Protein AF-A0A7V3DYE9-F1 (afdb_monomer)

Mean predicted aligned error: 9.1 Å

Solvent-accessible surface area (backbone atoms only — not comparable to full-atom values): 29436 Å² total; per-residue (Å²): 81,52,37,59,48,73,30,63,49,67,62,43,37,84,45,24,53,32,60,44,45,86,32,23,20,25,31,22,37,47,84,61,49,59,67,52,21,60,50,38,48,51,38,30,63,71,70,38,53,20,40,57,21,46,53,51,51,40,60,75,45,47,85,58,29,32,36,32,29,40,40,28,34,28,72,87,38,40,60,11,78,49,75,22,91,57,51,51,69,46,55,35,69,30,70,51,91,66,42,70,34,67,50,53,38,25,57,50,65,60,20,25,48,44,17,42,53,50,36,64,72,46,76,86,52,56,69,71,56,30,42,50,51,12,52,52,39,16,47,74,59,46,30,49,62,60,73,53,17,12,20,21,39,39,30,21,53,89,48,101,57,68,65,39,81,49,76,27,61,74,35,82,58,13,61,63,53,44,51,57,50,41,69,66,41,61,86,47,42,67,54,58,53,42,50,73,77,45,68,84,61,86,82,74,97,56,86,46,32,30,89,62,82,56,76,85,50,29,55,42,46,87,39,44,27,21,65,56,46,48,45,54,82,62,66,38,59,56,68,55,43,71,74,59,71,36,27,22,33,65,28,32,51,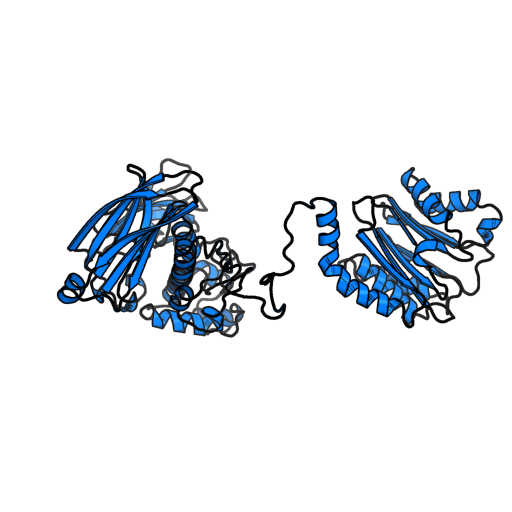48,51,23,46,46,56,63,74,59,48,55,72,76,46,56,84,90,36,69,41,79,84,25,72,64,42,45,71,32,39,83,52,97,57,45,68,63,51,47,50,55,52,42,62,72,40,37,63,69,50,69,46,62,63,34,45,27,54,51,30,18,49,51,26,24,49,43,50,45,47,36,46,47,42,38,53,60,39,44,83,59,19,76,49,76,38,66,38,36,64,62,45,94,51,81,50,48,36,36,41,24,22,40,51,86,71,47,74,38,46,27,43,50,47,43,57,53,68,63,30,56,49,28,43,46,71,48,72,36,67,88,77,33,30,36,38,35,31,44,32,22,67,37,90,55,64,42,71,34,36,41,36,39,40,35,22,35,25,64,38,50,81,76,50,72,52,76,44,81,45,74,44,49,41,65,37,44,44,78,75,50,71,46,79,39,51,70,57,34,75,75,60,36,46,36,29,41,39,36,42,37,38,25,22,49,86,89,46,77,67,23,65,38,79,45,57,64,43,52,70,52,60,42,54,62,47,84,22,68,72,46,76,46,79,43,79,61,87,45,95,80,25,30,31,39,37,36,37,22,66,13,38,28,49,53,28,31,77,46,51,59,99,53,62,61,54,58,77,57,52,49,43,71,37,51,44,89,43,74,49,74,32,43,39,37,54,75,57,96,64,54,73,67,54,47,61,70,30,51,44,79,48,32,59,74,72,29,35,81,132

Secondary structure (DSSP, 8-state):
-EEEEEESSTTHHHHHEEEETTTEEEEEESS--TTHHHHHHHHHHTT--HHHHHHHHHHHHGGGGGG-EEEEEETTS-EEEEE-TT--SS-EEEEETTEEEEESSBSSTTHHHHHHHHHHH-TTS-HHHHHHHHHHHHHHTT-BSS---EEEEEE--SSSS-SEEEEE-S-SSHHHHHHHHHHHHGGGHHHHHHHHH-TTSPP--SSS--SSS-TT-TT-TTSSEEE--TTTTT---GGGGGG---SEEEE----BPPPHHHHTTT--GGG-STTSHHHHHTB-STTHHHHHHHHHHHHSPPPSSHHHHHHHHHHHHHHHHHHHHHHHHHTTTT---B--S-S--SSS-BBS-SB-TT-PBPHHHHHHHHHT-SEEEEEEEETTTTEEEEEEEE--SS-EEEEEEEEEEETT--EEEEEEEEEEEPTTEEEEEEEEE-HHHHHHH-GGGEEEEEEEEETTEEEEEEEEESS-GGG--PPP---EEEEEE-SSTT-EEEEEE-SS-EEEEEEEETT--EEES--SEEE-TT-EEEEEEEESS---HHHHHHHEEEE-GGGGS--

pLDDT: mean 95.91, std 4.24, range [63.56, 98.88]

Sequence (563 aa):
MGVAVTSSSPAVAARCAFARAGVGAAASQNVTDPRLGPRLLELIHGGLGAQAAVNQVVAEAGANAAFRQLVAVDSSGGAGLFTGARALGTHAMAHGAECAAAGNLLANTGVPAAMVATFAAEPTLHLAERLLLALEAGLVAGGEAGPVKSAGLLVVDRLPWPLVDLRCDWAEAPVSRLAEIWEIYKPQMNDYVTRALDPQRPYWPCSPHSPHGDRHDHANPNWGDAHLWAVWHGRQPFEWYRGAFHRFCSEFGFQSFPEPKTVAAYTAPGDHNITSYVMEHHQRSAIGNTVILQYMLAWYRLPKDFEMTLWLSQILQGMAMKYAVEHWRRNRPRCMGALYWQLNDCWPVASWASIDSLHRWKALQYMARQFFAPLLVSGLEDAAKKTVEIHVTSDLMKPAAATVRWTLTTAAGKPLAAGSRKVRAAARSTRRVETLNLSEHVAKHGERDLILWLELSQGREVVSRNLVTLARPKHLELRDPQIAAKVSASGKDGAFEVTLKAKHPALWTWLELKDADARLSDNFVHLRPGESVTITVHPAKGLSRAELARRLRVRSLVDTFVS

Radius of gyration: 34.04 Å; Cα contacts (8 Å, |Δi|>4): 1264; chains: 1; bounding box: 74×50×102 Å

Structure (mmCIF, N/CA/C/O backbone):
data_AF-A0A7V3DYE9-F1
#
_entry.id   AF-A0A7V3DYE9-F1
#
loop_
_atom_site.group_PDB
_atom_site.id
_atom_site.type_symbol
_atom_site.label_atom_id
_atom_site.label_alt_id
_atom_site.label_comp_id
_atom_site.label_asym_id
_atom_site.label_entity_id
_atom_site.label_seq_id
_atom_site.pdbx_PDB_ins_code
_atom_site.Cartn_x
_atom_site.Cartn_y
_atom_site.Cartn_z
_atom_site.occupancy
_atom_site.B_iso_or_equiv
_atom_site.auth_seq_id
_atom_site.auth_comp_id
_atom_site.auth_asym_id
_atom_site.auth_atom_id
_atom_site.pdbx_PDB_model_num
ATOM 1 N N . MET A 1 1 ? 12.248 5.220 -32.033 1.00 94.62 1 MET A N 1
ATOM 2 C CA . MET A 1 1 ? 13.006 4.851 -33.257 1.00 94.62 1 MET A CA 1
ATOM 3 C C . MET A 1 1 ? 14.343 4.264 -32.848 1.00 94.62 1 MET A C 1
ATOM 5 O O . MET A 1 1 ? 14.843 4.638 -31.793 1.00 94.62 1 MET A O 1
ATOM 9 N N . GLY A 1 2 ? 14.938 3.377 -33.639 1.00 97.31 2 GLY A N 1
ATOM 10 C CA . GLY A 1 2 ? 16.253 2.838 -33.305 1.00 97.31 2 GLY A CA 1
ATOM 11 C C . GLY A 1 2 ? 16.925 2.111 -34.459 1.00 97.31 2 GLY A C 1
ATOM 12 O O . GLY A 1 2 ? 16.282 1.801 -35.458 1.00 97.31 2 GLY A O 1
ATOM 13 N N . VAL A 1 3 ? 18.222 1.872 -34.307 1.00 98.19 3 VAL A N 1
ATOM 14 C CA . VAL A 1 3 ? 19.079 1.142 -35.243 1.00 98.19 3 VAL A CA 1
ATOM 15 C C . VAL A 1 3 ? 19.931 0.175 -34.436 1.00 98.19 3 VAL A C 1
ATOM 17 O O . VAL A 1 3 ? 20.495 0.553 -33.409 1.00 98.19 3 VAL A O 1
ATOM 20 N N . ALA A 1 4 ? 20.064 -1.052 -34.923 1.00 98.06 4 ALA A N 1
ATOM 21 C CA . ALA A 1 4 ? 21.093 -1.971 -34.470 1.00 98.06 4 ALA A CA 1
ATOM 22 C C . ALA A 1 4 ? 21.921 -2.429 -35.669 1.00 98.06 4 ALA A C 1
ATOM 24 O O . ALA A 1 4 ? 21.399 -2.559 -36.776 1.00 98.06 4 ALA A O 1
ATOM 25 N N . VAL A 1 5 ? 23.224 -2.597 -35.469 1.00 97.56 5 VAL A N 1
ATOM 26 C CA . VAL A 1 5 ? 24.169 -2.864 -36.560 1.00 97.56 5 VAL A CA 1
ATOM 27 C C . VAL A 1 5 ? 25.326 -3.724 -36.074 1.00 97.56 5 VAL A C 1
ATOM 29 O O . VAL A 1 5 ? 25.756 -3.593 -34.929 1.00 97.56 5 VAL A O 1
ATOM 32 N N . THR A 1 6 ? 25.853 -4.569 -36.958 1.00 97.06 6 THR A N 1
ATOM 33 C CA . THR A 1 6 ? 27.044 -5.398 -36.728 1.00 97.06 6 THR A CA 1
ATOM 34 C C . THR A 1 6 ? 28.037 -5.255 -37.872 1.00 97.06 6 THR A C 1
ATOM 36 O O . THR A 1 6 ? 27.642 -4.943 -38.992 1.00 97.06 6 THR A O 1
ATOM 39 N N . SER A 1 7 ? 29.320 -5.497 -37.611 1.00 95.81 7 SER A N 1
ATOM 40 C CA . SER A 1 7 ? 30.343 -5.579 -38.660 1.00 95.81 7 SER A CA 1
ATOM 41 C C . SER A 1 7 ? 31.595 -6.302 -38.172 1.00 95.81 7 SER A C 1
ATOM 43 O O . SER A 1 7 ? 31.884 -6.333 -36.975 1.00 95.81 7 SER A O 1
ATOM 45 N N . SER A 1 8 ? 32.388 -6.826 -39.102 1.00 95.00 8 SER A N 1
ATOM 46 C CA . SER A 1 8 ? 33.802 -7.168 -38.890 1.00 95.00 8 SER A CA 1
ATOM 47 C C . SER A 1 8 ? 34.710 -5.958 -38.585 1.00 95.00 8 SER A C 1
ATOM 49 O O . SER A 1 8 ? 35.813 -6.131 -38.070 1.00 95.00 8 SER A O 1
ATOM 51 N N . SER A 1 9 ? 34.269 -4.725 -38.870 1.00 93.88 9 SER A N 1
ATOM 52 C CA . SER A 1 9 ? 35.050 -3.496 -38.662 1.00 93.88 9 SER A CA 1
ATOM 53 C C . SER A 1 9 ? 34.727 -2.774 -37.345 1.00 93.88 9 SER A C 1
ATOM 55 O O . SER A 1 9 ? 33.551 -2.668 -36.988 1.00 93.88 9 SER A O 1
ATOM 57 N N . PRO A 1 10 ? 35.723 -2.150 -36.684 1.00 93.94 10 PRO A N 1
ATOM 58 C CA . PRO A 1 10 ? 35.497 -1.359 -35.477 1.00 93.94 10 PRO A CA 1
ATOM 59 C C . PRO A 1 10 ? 34.682 -0.080 -35.737 1.00 93.94 10 PRO A C 1
ATOM 61 O O . PRO A 1 10 ? 34.622 0.449 -36.859 1.00 93.94 10 PRO A O 1
ATOM 64 N N . ALA A 1 11 ? 34.069 0.435 -34.670 1.00 93.69 11 ALA A N 1
ATOM 65 C CA . ALA A 1 11 ? 33.293 1.671 -34.610 1.00 93.69 11 ALA A CA 1
ATOM 66 C C . ALA A 1 11 ? 32.151 1.736 -35.641 1.00 93.69 11 ALA A C 1
ATOM 68 O O . ALA A 1 11 ? 31.842 2.803 -36.181 1.00 93.69 11 ALA A O 1
ATOM 69 N N . VAL A 1 12 ? 31.534 0.594 -35.965 1.00 95.25 12 VAL A N 1
ATOM 70 C CA . VAL A 1 12 ? 30.462 0.529 -36.973 1.00 95.25 12 VAL A CA 1
ATOM 71 C C . VAL A 1 12 ? 29.240 1.346 -36.553 1.00 95.25 12 VAL A C 1
ATOM 73 O O . VAL A 1 12 ? 28.730 2.124 -37.357 1.00 95.25 12 VAL A O 1
ATOM 76 N N . ALA A 1 13 ? 28.825 1.258 -35.287 1.00 95.25 13 ALA A N 1
ATOM 77 C CA . ALA A 1 13 ? 27.660 1.976 -34.774 1.00 95.25 13 ALA A CA 1
ATOM 78 C C . ALA A 1 13 ? 27.827 3.496 -34.893 1.00 95.25 13 ALA A C 1
ATOM 80 O O . ALA A 1 13 ? 26.951 4.172 -35.418 1.00 95.25 13 ALA A O 1
ATOM 81 N N . ALA A 1 14 ? 29.002 4.019 -34.526 1.00 93.81 14 ALA A N 1
ATOM 82 C CA . ALA A 1 14 ? 29.311 5.445 -34.619 1.00 93.81 14 ALA A CA 1
ATOM 83 C C . ALA A 1 14 ? 29.275 5.993 -36.058 1.00 93.81 14 ALA A C 1
ATOM 85 O O . ALA A 1 14 ? 29.044 7.182 -36.260 1.00 93.81 14 ALA A O 1
ATOM 86 N N . ARG A 1 15 ? 29.552 5.142 -37.055 1.00 95.19 15 ARG A N 1
ATOM 87 C CA . ARG A 1 15 ? 29.640 5.538 -38.469 1.00 95.19 15 ARG A CA 1
ATOM 88 C C . ARG A 1 15 ? 28.365 5.269 -39.257 1.00 95.19 15 ARG A C 1
ATOM 90 O O . ARG A 1 15 ? 28.154 5.924 -40.274 1.00 95.19 15 ARG A O 1
ATOM 97 N N . CYS A 1 16 ? 27.567 4.293 -38.830 1.00 97.25 16 CYS A N 1
ATOM 98 C CA . CYS A 1 16 ? 26.458 3.766 -39.620 1.00 97.25 16 CYS A CA 1
ATOM 99 C C . CYS A 1 16 ? 25.096 3.943 -38.952 1.00 97.25 16 CYS A C 1
ATOM 101 O O . CYS A 1 16 ? 24.116 3.961 -39.679 1.00 97.25 16 CYS A O 1
ATOM 103 N N . ALA A 1 17 ? 24.994 4.046 -37.624 1.00 97.25 17 ALA A N 1
ATOM 104 C CA . ALA A 1 17 ? 23.709 4.059 -36.927 1.00 97.25 17 ALA A CA 1
ATOM 105 C C . ALA A 1 17 ? 23.311 5.480 -36.516 1.00 97.25 17 ALA A C 1
ATOM 107 O O . ALA A 1 17 ? 23.964 6.102 -35.680 1.00 97.25 17 ALA A O 1
ATOM 108 N N . PHE A 1 18 ? 22.208 5.978 -37.075 1.00 98.00 18 PHE A N 1
ATOM 109 C CA . PHE A 1 18 ? 21.683 7.304 -36.769 1.00 98.00 18 PHE A CA 1
ATOM 110 C C . PHE A 1 18 ? 20.193 7.226 -36.466 1.00 98.00 18 PHE A C 1
ATOM 112 O O . PHE A 1 18 ? 19.433 6.553 -37.158 1.00 98.00 18 PHE A O 1
ATOM 119 N N . ALA A 1 19 ? 19.748 7.947 -35.446 1.00 97.88 19 ALA A N 1
ATOM 120 C CA . ALA A 1 19 ? 18.335 8.078 -35.134 1.00 97.88 19 ALA A CA 1
ATOM 121 C C . ALA A 1 19 ? 18.060 9.445 -34.512 1.00 97.88 19 ALA A C 1
ATOM 123 O O . ALA A 1 19 ? 18.915 10.013 -33.831 1.00 97.88 19 ALA A O 1
ATOM 124 N N . ARG A 1 20 ? 16.857 9.973 -34.741 1.00 97.56 20 ARG A N 1
ATOM 125 C CA . ARG A 1 20 ? 16.398 11.238 -34.163 1.00 97.56 20 ARG A CA 1
ATOM 126 C C . ARG A 1 20 ? 14.972 11.091 -33.643 1.00 97.56 20 ARG A C 1
ATOM 128 O O . ARG A 1 20 ? 14.081 10.639 -34.366 1.00 97.56 20 ARG A O 1
ATOM 135 N N . ALA A 1 21 ? 14.782 11.476 -32.381 1.00 96.50 21 ALA A N 1
ATOM 136 C CA . ALA A 1 21 ? 13.493 11.481 -31.695 1.00 96.50 21 ALA A CA 1
ATOM 137 C C . ALA A 1 21 ? 12.423 12.198 -32.536 1.00 96.50 21 ALA A C 1
ATOM 139 O O . ALA A 1 21 ? 12.674 13.278 -33.068 1.00 96.50 21 ALA A O 1
ATOM 140 N N . GLY A 1 22 ? 11.254 11.570 -32.695 1.00 94.75 22 GLY A N 1
ATOM 141 C CA . GLY A 1 22 ? 10.129 12.102 -33.478 1.00 94.75 22 GLY A CA 1
ATOM 142 C C . GLY A 1 22 ? 10.321 12.174 -35.002 1.00 94.75 22 GLY A C 1
ATOM 143 O O . GLY A 1 22 ? 9.381 12.542 -35.700 1.00 94.75 22 GLY A O 1
ATOM 144 N N . VAL A 1 23 ? 11.497 11.818 -35.532 1.00 97.00 23 VAL A N 1
ATOM 145 C CA . VAL A 1 23 ? 11.817 11.958 -36.964 1.00 97.00 23 VAL A CA 1
ATOM 146 C C . VAL A 1 23 ? 11.989 10.608 -37.643 1.00 97.00 23 VAL A C 1
ATOM 148 O O . VAL A 1 23 ? 11.240 10.281 -38.556 1.00 97.00 23 VAL A O 1
ATOM 151 N N . GLY A 1 24 ? 12.981 9.820 -37.230 1.00 97.06 24 GLY A N 1
ATOM 152 C CA . GLY A 1 24 ? 13.367 8.648 -38.005 1.00 97.06 24 GLY A CA 1
ATOM 153 C C . GLY A 1 24 ? 14.601 7.926 -37.485 1.00 97.06 24 GLY A C 1
ATOM 154 O O . GLY A 1 24 ? 15.255 8.367 -36.535 1.00 97.06 24 GLY A O 1
ATOM 155 N N . ALA A 1 25 ? 14.925 6.823 -38.145 1.00 98.25 25 ALA A N 1
ATOM 156 C CA . ALA A 1 25 ? 16.186 6.106 -38.021 1.00 98.25 25 ALA A CA 1
ATOM 157 C C . ALA A 1 25 ? 16.775 5.880 -39.418 1.00 98.25 25 ALA A C 1
ATOM 159 O O . ALA A 1 25 ? 16.041 5.658 -40.375 1.00 98.25 25 ALA A O 1
ATOM 160 N N . ALA A 1 26 ? 18.093 5.977 -39.544 1.00 98.00 26 ALA A N 1
ATOM 161 C CA . ALA A 1 26 ? 18.794 5.875 -40.812 1.00 98.00 26 ALA A CA 1
ATOM 162 C C . ALA A 1 26 ? 20.140 5.175 -40.640 1.00 98.00 26 ALA A C 1
ATOM 164 O O . ALA A 1 26 ? 20.832 5.351 -39.634 1.00 98.00 26 ALA A O 1
ATOM 165 N N . ALA A 1 27 ? 20.524 4.424 -41.665 1.00 97.38 27 ALA A N 1
ATOM 166 C CA . ALA A 1 27 ? 21.828 3.814 -41.774 1.00 97.38 27 ALA A CA 1
ATOM 167 C C . ALA A 1 27 ? 22.432 3.983 -43.167 1.00 97.38 27 ALA A C 1
ATOM 169 O O . ALA A 1 27 ? 21.759 3.827 -44.186 1.00 97.38 27 ALA A O 1
ATOM 170 N N . SER A 1 28 ? 23.734 4.278 -43.190 1.00 94.38 28 SER A N 1
ATOM 171 C CA . SER A 1 28 ? 24.571 4.195 -44.387 1.00 94.38 28 SER A CA 1
ATOM 172 C C . SER A 1 28 ? 25.620 3.117 -44.162 1.00 94.38 28 SER A C 1
ATOM 174 O O . SER A 1 28 ? 26.454 3.240 -43.270 1.00 94.38 28 SER A O 1
ATOM 176 N N . GLN A 1 29 ? 25.612 2.092 -45.005 1.00 91.19 29 GLN A N 1
ATOM 177 C CA . GLN A 1 29 ? 26.604 1.019 -45.008 1.00 91.19 29 GLN A CA 1
ATOM 178 C C . GLN A 1 29 ? 27.105 0.737 -46.426 1.00 91.19 29 GLN A C 1
ATOM 180 O O . GLN A 1 29 ? 26.727 1.442 -47.362 1.00 91.19 29 GLN A O 1
ATOM 185 N N . ASN A 1 30 ? 27.976 -0.269 -46.559 1.00 93.69 30 ASN A N 1
ATOM 186 C CA . ASN A 1 30 ? 28.823 -0.542 -47.719 1.00 93.69 30 ASN A CA 1
ATOM 187 C C . ASN A 1 30 ? 29.672 0.670 -48.140 1.00 93.69 30 ASN A C 1
ATOM 189 O O . ASN A 1 30 ? 29.144 1.679 -48.597 1.00 93.69 30 ASN A O 1
ATOM 193 N N . VAL A 1 31 ? 31.001 0.579 -47.992 1.00 93.69 31 VAL A N 1
ATOM 194 C CA . VAL A 1 31 ? 31.916 1.717 -48.230 1.00 93.69 31 VAL A CA 1
ATOM 195 C C . VAL A 1 31 ? 31.348 2.986 -47.564 1.00 93.69 31 VAL A C 1
ATOM 197 O O . VAL A 1 31 ? 31.035 3.978 -48.221 1.00 93.69 31 VAL A O 1
ATOM 200 N N . THR A 1 32 ? 31.092 2.880 -46.256 1.00 91.56 32 THR A N 1
ATOM 201 C CA . THR A 1 32 ? 30.267 3.815 -45.480 1.00 91.56 32 THR A CA 1
ATOM 202 C C . THR A 1 32 ? 30.686 5.275 -45.648 1.00 91.56 32 THR A C 1
ATOM 204 O O . THR A 1 32 ? 31.866 5.606 -45.547 1.00 91.56 32 THR A O 1
ATOM 207 N N . ASP A 1 33 ? 29.695 6.157 -45.798 1.00 95.31 33 ASP A N 1
ATOM 208 C CA . ASP A 1 33 ? 29.857 7.605 -45.685 1.00 95.31 33 ASP A CA 1
ATOM 209 C C . ASP A 1 33 ? 29.008 8.119 -44.508 1.00 95.31 33 ASP A C 1
ATOM 211 O O . ASP A 1 33 ? 27.780 8.196 -44.623 1.00 95.31 33 ASP A O 1
ATOM 215 N N . PRO A 1 34 ? 29.631 8.465 -43.366 1.00 94.81 34 PRO A N 1
ATOM 216 C CA . PRO A 1 34 ? 28.910 8.819 -42.144 1.00 94.81 34 PRO A CA 1
ATOM 217 C C . PRO A 1 34 ? 28.109 10.124 -42.265 1.00 94.81 34 PRO A C 1
ATOM 219 O O . PRO A 1 34 ? 27.318 10.435 -41.381 1.00 94.81 34 PRO A O 1
ATOM 222 N N . ARG A 1 35 ? 28.275 10.891 -43.353 1.00 96.38 35 ARG A N 1
ATOM 223 C CA . ARG A 1 35 ? 27.498 12.114 -43.605 1.00 96.38 35 ARG A CA 1
ATOM 224 C C . ARG A 1 35 ? 26.074 11.820 -44.084 1.00 96.38 35 ARG A C 1
ATOM 226 O O . ARG A 1 35 ? 25.193 12.657 -43.911 1.00 96.38 35 ARG A O 1
ATOM 233 N N . LEU A 1 36 ? 25.833 10.648 -44.679 1.00 97.69 36 LEU A N 1
ATOM 234 C CA . LEU A 1 36 ? 24.561 10.348 -45.349 1.00 97.69 36 LEU A CA 1
ATOM 235 C C . LEU A 1 36 ? 23.426 10.025 -44.370 1.00 97.69 36 LEU A C 1
ATOM 237 O O . LEU A 1 36 ? 22.285 10.392 -44.628 1.00 97.69 36 LEU A O 1
ATOM 241 N N . GLY A 1 37 ? 23.720 9.392 -43.231 1.00 97.12 37 GLY A N 1
ATOM 242 C CA . GLY A 1 37 ? 22.717 9.118 -42.195 1.00 97.12 37 GLY A CA 1
ATOM 243 C C . GLY A 1 37 ? 22.087 10.392 -41.612 1.00 97.12 37 GLY A C 1
ATOM 244 O O . GLY A 1 37 ? 20.864 10.530 -41.661 1.00 97.12 37 GLY A O 1
ATOM 245 N N . PRO A 1 38 ? 22.885 11.365 -41.128 1.00 97.62 38 PRO A N 1
ATOM 246 C CA . PRO A 1 38 ? 22.379 12.670 -40.706 1.00 97.62 38 PRO A CA 1
ATOM 247 C C . PRO A 1 38 ? 21.595 13.386 -41.809 1.00 97.62 38 PRO A C 1
ATOM 249 O O . PRO A 1 38 ? 20.502 13.881 -41.548 1.00 97.62 38 PRO A O 1
ATOM 252 N N . ARG A 1 39 ? 22.094 13.362 -43.054 1.00 98.00 39 ARG A N 1
ATOM 253 C CA . ARG A 1 39 ? 21.409 13.975 -44.199 1.00 98.00 39 ARG A CA 1
ATOM 254 C C . ARG A 1 39 ? 20.030 13.359 -44.468 1.00 98.00 39 ARG A C 1
ATOM 256 O O . ARG A 1 39 ? 19.077 14.092 -44.715 1.00 98.00 39 ARG A O 1
ATOM 263 N N . LEU A 1 40 ? 19.896 12.033 -44.374 1.00 98.44 40 LEU A N 1
ATOM 264 C CA . LEU A 1 40 ? 18.600 11.350 -44.474 1.00 98.44 40 LEU A CA 1
ATOM 265 C C . LEU A 1 40 ? 17.629 11.844 -43.395 1.00 98.44 40 LEU A C 1
ATOM 267 O O . LEU A 1 40 ? 16.485 12.173 -43.700 1.00 98.44 40 LEU A O 1
ATOM 271 N N . LEU A 1 41 ? 18.087 11.948 -42.145 1.00 98.25 41 LEU A N 1
ATOM 272 C CA . LEU A 1 41 ? 17.253 12.420 -41.037 1.00 98.25 41 LEU A CA 1
ATOM 273 C C . LEU A 1 41 ? 16.876 13.902 -41.166 1.00 98.25 41 LEU A C 1
ATOM 275 O O . LEU A 1 41 ? 15.784 14.279 -40.752 1.00 98.25 41 LEU A O 1
ATOM 279 N N . GLU A 1 42 ? 17.736 14.747 -41.740 1.00 98.38 42 GLU A N 1
ATOM 280 C CA . GLU A 1 42 ? 17.401 16.142 -42.057 1.00 98.38 42 GLU A CA 1
ATOM 281 C C . GLU A 1 42 ? 16.273 16.240 -43.084 1.00 98.38 42 GLU A C 1
ATOM 283 O O . GLU A 1 42 ? 15.331 17.005 -42.891 1.00 98.38 42 GLU A O 1
ATOM 288 N N . LEU A 1 43 ? 16.346 15.449 -44.155 1.00 98.50 43 LEU A N 1
ATOM 289 C CA . LEU A 1 43 ? 15.326 15.423 -45.203 1.00 98.50 43 LEU A CA 1
ATOM 290 C C . LEU A 1 43 ? 13.987 14.891 -44.684 1.00 98.50 43 LEU A C 1
ATOM 292 O O . LEU A 1 43 ? 12.944 15.474 -44.978 1.00 98.50 43 LEU A O 1
ATOM 296 N N . ILE A 1 44 ? 14.020 13.839 -43.860 1.00 98.38 44 ILE A N 1
ATOM 297 C CA . ILE A 1 44 ? 12.817 13.310 -43.205 1.00 98.38 44 ILE A CA 1
ATOM 298 C C . ILE A 1 44 ? 12.226 14.349 -42.250 1.00 98.38 44 ILE A C 1
ATOM 300 O O . ILE A 1 44 ? 11.023 14.594 -42.253 1.00 98.38 44 ILE A O 1
ATOM 304 N N . HIS A 1 45 ? 13.072 15.032 -41.476 1.00 97.62 45 HIS A N 1
ATOM 305 C CA . HIS A 1 45 ? 12.626 16.126 -40.616 1.00 97.62 45 HIS A CA 1
ATOM 306 C C . HIS A 1 45 ? 12.001 17.283 -41.414 1.00 97.62 45 HIS A C 1
ATOM 308 O O . HIS A 1 45 ? 11.059 17.911 -40.940 1.00 97.62 45 HIS A O 1
ATOM 314 N N . GLY A 1 46 ? 12.488 17.529 -42.634 1.00 97.44 46 GLY A N 1
ATOM 315 C CA . GLY A 1 46 ? 11.934 18.493 -43.586 1.00 97.44 46 GLY A CA 1
ATOM 316 C C . GLY A 1 46 ? 10.607 18.080 -44.236 1.00 97.44 46 GLY A C 1
ATOM 317 O O . GLY A 1 46 ? 10.088 18.835 -45.054 1.00 97.44 46 GLY A O 1
ATOM 318 N N . GLY A 1 47 ? 10.051 16.915 -43.886 1.00 96.50 47 GLY A N 1
ATOM 319 C CA . GLY A 1 47 ? 8.732 16.455 -44.329 1.00 96.50 47 GLY A CA 1
ATOM 320 C C . GLY A 1 47 ? 8.745 15.429 -45.462 1.00 96.50 47 GLY A C 1
ATOM 321 O O . GLY A 1 47 ? 7.678 15.040 -45.934 1.00 96.50 47 GLY A O 1
ATOM 322 N N . LEU A 1 48 ? 9.917 14.966 -45.908 1.00 98.00 48 LEU A N 1
ATOM 323 C CA . LEU A 1 48 ? 9.986 13.865 -46.869 1.00 98.00 48 LEU A CA 1
ATOM 324 C C . LEU A 1 48 ? 9.751 12.514 -46.180 1.00 98.00 48 LEU A C 1
ATOM 326 O O . LEU A 1 48 ? 10.275 12.253 -45.102 1.00 98.00 48 LEU A O 1
ATOM 330 N N . GLY A 1 49 ? 9.022 11.614 -46.842 1.00 97.62 49 GLY A N 1
ATOM 331 C CA . GLY A 1 49 ? 8.982 10.204 -46.440 1.00 97.62 49 GLY A CA 1
ATOM 332 C C . GLY A 1 49 ? 10.336 9.516 -46.658 1.00 97.62 49 GLY A C 1
ATOM 333 O O . GLY A 1 49 ? 11.138 9.952 -47.492 1.00 97.62 49 GLY A O 1
ATOM 334 N N . ALA A 1 50 ? 10.584 8.410 -45.955 1.00 97.75 50 ALA A N 1
ATOM 335 C CA . ALA A 1 50 ? 11.879 7.727 -45.927 1.00 97.75 50 ALA A CA 1
ATOM 336 C C . ALA A 1 50 ? 12.421 7.376 -47.326 1.00 97.75 50 ALA A C 1
ATOM 338 O O . ALA A 1 50 ? 13.578 7.668 -47.628 1.00 97.75 50 ALA A O 1
ATOM 339 N N . GLN A 1 51 ? 11.597 6.809 -48.218 1.00 98.12 51 GLN A N 1
ATOM 340 C CA . GLN A 1 51 ? 12.036 6.471 -49.581 1.00 98.12 51 GLN A CA 1
ATOM 341 C C . GLN A 1 51 ? 12.347 7.715 -50.426 1.00 98.12 51 GLN A C 1
ATOM 343 O O . GLN A 1 51 ? 13.307 7.706 -51.196 1.00 98.12 51 GLN A O 1
ATOM 348 N N . ALA A 1 52 ? 11.575 8.795 -50.280 1.00 98.50 52 ALA A N 1
ATOM 349 C CA . ALA A 1 52 ? 11.830 10.041 -51.001 1.00 98.50 52 ALA A CA 1
ATOM 350 C C . ALA A 1 52 ? 13.147 10.687 -50.540 1.00 98.50 52 ALA A C 1
ATOM 352 O O . ALA A 1 52 ? 13.949 11.105 -51.376 1.00 98.50 52 ALA A O 1
ATOM 353 N N . ALA A 1 53 ? 13.414 10.679 -49.230 1.00 98.56 53 ALA A N 1
ATOM 354 C CA . ALA A 1 53 ? 14.687 11.119 -48.671 1.00 98.56 53 ALA A CA 1
ATOM 355 C C . ALA A 1 53 ? 15.864 10.276 -49.195 1.00 98.56 53 ALA A C 1
ATOM 357 O O . ALA A 1 53 ? 16.877 10.835 -49.612 1.00 98.56 53 ALA A O 1
ATOM 358 N N . VAL A 1 54 ? 15.722 8.944 -49.254 1.00 98.56 54 VAL A N 1
ATOM 359 C CA . VAL A 1 54 ? 16.740 8.051 -49.841 1.00 98.56 54 VAL A CA 1
ATOM 360 C C . VAL A 1 54 ? 17.002 8.386 -51.308 1.00 98.56 54 VAL A C 1
ATOM 362 O O . VAL A 1 54 ? 18.159 8.561 -51.686 1.00 98.56 54 VAL A O 1
ATOM 365 N N . ASN A 1 55 ? 15.958 8.539 -52.125 1.00 98.62 55 ASN A N 1
ATOM 366 C CA . ASN A 1 55 ? 16.102 8.879 -53.543 1.00 98.62 55 ASN A CA 1
ATOM 367 C C . ASN A 1 55 ? 16.826 10.219 -53.739 1.00 98.62 55 ASN A C 1
ATOM 369 O O . ASN A 1 55 ? 17.684 10.338 -54.614 1.00 98.62 55 ASN A O 1
ATOM 373 N N . GLN A 1 56 ? 16.518 11.213 -52.903 1.00 98.50 56 GLN A N 1
ATOM 374 C CA . GLN A 1 56 ? 17.189 12.506 -52.947 1.00 98.50 56 GLN A CA 1
ATOM 375 C C . GLN A 1 56 ? 18.668 12.398 -52.553 1.00 98.50 56 GLN A C 1
ATOM 377 O O . GLN A 1 56 ? 19.517 12.923 -53.268 1.00 98.50 56 GLN A O 1
ATOM 382 N N . VAL A 1 57 ? 19.006 11.673 -51.482 1.00 98.19 57 VAL A N 1
ATOM 383 C CA . VAL A 1 57 ? 20.411 11.454 -51.088 1.00 98.19 57 VAL A CA 1
ATOM 384 C C . VAL A 1 57 ? 21.193 10.705 -52.169 1.00 98.19 57 VAL A C 1
ATOM 386 O O . VAL A 1 57 ? 22.354 11.021 -52.420 1.00 98.19 57 VAL A O 1
ATOM 389 N N . VAL A 1 58 ? 20.568 9.739 -52.846 1.00 98.00 58 VAL A N 1
ATOM 390 C CA . VAL A 1 58 ? 21.166 9.030 -53.989 1.00 98.00 58 VAL A CA 1
ATOM 391 C C . VAL A 1 58 ? 21.465 9.994 -55.136 1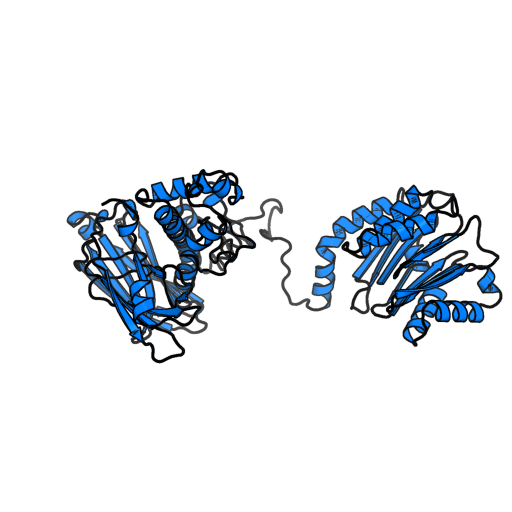.00 98.00 58 VAL A C 1
ATOM 393 O O . VAL A 1 58 ? 22.565 9.953 -55.689 1.00 98.00 58 VAL A O 1
ATOM 396 N N . ALA A 1 59 ? 20.528 10.887 -55.465 1.00 97.75 59 ALA A N 1
ATOM 397 C CA . ALA A 1 59 ? 20.736 11.909 -56.486 1.00 97.75 59 ALA A CA 1
ATOM 398 C C . ALA A 1 59 ? 21.860 12.890 -56.097 1.00 97.75 59 ALA A C 1
ATOM 400 O O . ALA A 1 59 ? 22.745 13.155 -56.909 1.00 97.75 59 ALA A O 1
ATOM 401 N N . GLU A 1 60 ? 21.877 13.364 -54.845 1.00 96.81 60 GLU A N 1
ATOM 402 C CA . GLU A 1 60 ? 22.914 14.254 -54.295 1.00 96.81 60 GLU A CA 1
ATOM 403 C C . GLU A 1 60 ? 24.309 13.596 -54.306 1.00 96.81 60 GLU A C 1
ATOM 405 O O . GLU A 1 60 ? 25.312 14.255 -54.580 1.00 96.81 60 GLU A O 1
ATOM 410 N N . ALA A 1 61 ? 24.392 12.286 -54.050 1.00 93.94 61 ALA A N 1
ATOM 411 C CA . ALA A 1 61 ? 25.650 11.540 -54.050 1.00 93.94 61 ALA A CA 1
ATOM 412 C C . ALA A 1 61 ? 26.205 11.253 -55.462 1.00 93.94 61 ALA A C 1
ATOM 414 O O . ALA A 1 61 ? 27.381 10.886 -55.593 1.00 93.94 61 ALA A O 1
ATOM 415 N N . GLY A 1 62 ? 25.394 11.400 -56.516 1.00 95.38 62 GLY A N 1
ATOM 416 C CA . GLY A 1 62 ? 25.795 11.195 -57.909 1.00 95.38 62 GLY A CA 1
ATOM 417 C C . GLY A 1 62 ? 26.486 9.845 -58.141 1.00 95.38 62 GLY A C 1
ATOM 418 O O . GLY A 1 62 ? 26.038 8.798 -57.675 1.00 95.38 62 GLY A O 1
ATOM 419 N N . ALA A 1 63 ? 27.637 9.854 -58.821 1.00 95.06 63 ALA A N 1
ATOM 420 C CA . ALA A 1 63 ? 28.398 8.637 -59.128 1.00 95.06 63 ALA A CA 1
ATOM 421 C C . ALA A 1 63 ? 28.863 7.847 -57.883 1.00 95.06 63 ALA A C 1
ATOM 423 O O . ALA A 1 63 ? 29.123 6.639 -57.974 1.00 95.06 63 ALA A O 1
ATOM 424 N N . ASN A 1 64 ? 28.955 8.501 -56.717 1.00 96.00 64 ASN A N 1
ATOM 425 C CA . ASN A 1 64 ? 29.339 7.846 -55.467 1.00 96.00 64 ASN A CA 1
ATOM 426 C C . ASN A 1 64 ? 28.204 7.005 -54.875 1.00 96.00 64 ASN A C 1
ATOM 428 O O . ASN A 1 64 ? 28.492 6.077 -54.119 1.00 96.00 64 ASN A O 1
ATOM 432 N N . ALA A 1 65 ? 26.943 7.254 -55.254 1.00 96.69 65 ALA A N 1
ATOM 433 C CA . ALA A 1 65 ? 25.805 6.448 -54.813 1.00 96.69 65 ALA A CA 1
ATOM 434 C C . ALA A 1 65 ? 25.976 4.969 -55.182 1.00 96.69 65 ALA A C 1
ATOM 436 O O . ALA A 1 65 ? 25.590 4.095 -54.416 1.00 96.69 65 ALA A O 1
ATOM 437 N N . ALA A 1 66 ? 26.651 4.671 -56.298 1.00 97.19 66 ALA A N 1
ATOM 438 C CA . ALA A 1 66 ? 26.944 3.300 -56.706 1.00 97.19 66 ALA A CA 1
ATOM 439 C C . ALA A 1 66 ? 27.684 2.487 -55.626 1.00 97.19 66 ALA A C 1
ATOM 441 O O . ALA A 1 66 ? 27.564 1.270 -55.620 1.00 97.19 66 ALA A O 1
ATOM 442 N N . PHE A 1 67 ? 28.422 3.127 -54.715 1.00 97.69 67 PHE A N 1
ATOM 443 C CA . PHE A 1 67 ? 29.132 2.459 -53.623 1.00 97.69 67 PHE A CA 1
ATOM 444 C C . PHE A 1 67 ? 28.339 2.385 -52.315 1.00 97.69 67 PHE A C 1
ATOM 446 O O . PHE A 1 67 ? 28.884 1.881 -51.345 1.00 97.69 67 PHE A O 1
ATOM 453 N N . ARG A 1 68 ? 27.119 2.920 -52.225 1.00 97.56 68 ARG A N 1
ATOM 454 C CA . ARG A 1 68 ? 26.389 3.055 -50.955 1.00 97.56 68 ARG A CA 1
ATOM 455 C C . ARG A 1 68 ? 25.261 2.044 -50.842 1.00 97.56 68 ARG A C 1
ATOM 457 O O . ARG A 1 68 ? 24.617 1.704 -51.832 1.00 97.56 68 ARG A O 1
ATOM 464 N N . GLN A 1 69 ? 24.981 1.631 -49.616 1.00 97.88 69 GLN A N 1
ATOM 465 C CA . GLN A 1 69 ? 23.738 0.976 -49.241 1.00 97.88 69 GLN A CA 1
ATOM 466 C C . GLN A 1 69 ? 23.072 1.806 -48.141 1.00 97.88 69 GLN A C 1
ATOM 468 O O . GLN A 1 69 ? 23.682 2.074 -47.105 1.00 97.88 69 GLN A O 1
ATOM 473 N N . LEU A 1 70 ? 21.849 2.268 -48.398 1.00 98.38 70 LEU A N 1
ATOM 474 C CA . LEU A 1 70 ? 21.111 3.186 -47.533 1.00 98.38 70 LEU A CA 1
ATOM 475 C C . LEU A 1 70 ? 19.817 2.529 -47.062 1.00 98.38 70 LEU A C 1
ATOM 477 O O . LEU A 1 70 ? 19.095 1.933 -47.861 1.00 98.38 70 LEU A O 1
ATOM 481 N N . VAL A 1 71 ? 19.522 2.687 -45.775 1.00 98.00 71 VAL A N 1
ATOM 482 C CA . VAL A 1 71 ? 18.261 2.272 -45.156 1.00 98.00 71 VAL A CA 1
ATOM 483 C C . VAL A 1 71 ? 17.755 3.413 -44.291 1.00 98.00 71 VAL A C 1
ATOM 485 O O . VAL A 1 71 ? 18.523 3.994 -43.529 1.00 98.00 71 VAL A O 1
ATOM 488 N N . ALA A 1 72 ? 16.473 3.733 -44.384 1.00 98.25 72 ALA A N 1
ATOM 489 C CA . ALA A 1 72 ? 15.820 4.690 -43.508 1.00 98.25 72 ALA A CA 1
ATOM 490 C C . ALA A 1 72 ? 14.415 4.214 -43.138 1.00 98.25 72 ALA A C 1
ATOM 492 O O . ALA A 1 72 ? 13.747 3.563 -43.938 1.00 98.25 72 ALA A O 1
ATOM 493 N N . VAL A 1 73 ? 13.966 4.576 -41.941 1.00 98.06 73 VAL A N 1
ATOM 494 C CA . VAL A 1 73 ? 12.571 4.484 -41.508 1.00 98.06 73 VAL A CA 1
ATOM 495 C C . VAL A 1 73 ? 12.137 5.824 -40.921 1.00 98.06 73 VAL A C 1
ATOM 497 O O . VAL A 1 73 ? 12.878 6.435 -40.146 1.00 98.06 73 VAL A O 1
ATOM 500 N N . ASP A 1 74 ? 10.958 6.300 -41.306 1.00 97.12 74 ASP A N 1
ATOM 501 C CA . ASP A 1 74 ? 10.383 7.562 -40.831 1.00 97.12 74 ASP A CA 1
ATOM 502 C C . ASP A 1 74 ? 9.343 7.339 -39.724 1.00 97.12 74 ASP A C 1
ATOM 504 O O . ASP A 1 74 ? 8.878 6.224 -39.486 1.00 97.12 74 ASP A O 1
ATOM 508 N N . SER A 1 75 ? 8.988 8.405 -39.005 1.00 94.06 75 SER A N 1
ATOM 509 C CA . SER A 1 75 ? 8.046 8.346 -37.881 1.00 94.06 75 SER A CA 1
ATOM 510 C C . SER A 1 75 ? 6.604 7.997 -38.270 1.00 94.06 75 SER A C 1
ATOM 512 O O . SER A 1 75 ? 5.796 7.763 -37.375 1.00 94.06 75 SER A O 1
ATOM 514 N N . SER A 1 76 ? 6.286 7.917 -39.568 1.00 93.06 76 SER A N 1
ATOM 515 C CA . SER A 1 76 ? 5.001 7.415 -40.073 1.00 93.06 76 SER A CA 1
ATOM 516 C C . SER A 1 76 ? 5.006 5.908 -40.358 1.00 93.06 76 SER A C 1
ATOM 518 O O . SER A 1 76 ? 3.994 5.362 -40.793 1.00 93.06 76 SER A O 1
ATOM 520 N N . GLY A 1 77 ? 6.134 5.231 -40.113 1.00 90.69 77 GLY A N 1
ATOM 521 C CA . GLY A 1 77 ? 6.309 3.802 -40.369 1.00 90.69 77 GLY A CA 1
ATOM 522 C C . GLY A 1 77 ? 6.764 3.478 -41.794 1.00 90.69 77 GLY A C 1
ATOM 523 O O . GLY A 1 77 ? 6.898 2.302 -42.136 1.00 90.69 77 GLY A O 1
ATOM 524 N N . GLY A 1 78 ? 7.022 4.495 -42.624 1.00 95.69 78 GLY A N 1
ATOM 525 C CA . GLY A 1 78 ? 7.539 4.333 -43.977 1.00 95.69 78 GLY A CA 1
ATOM 526 C C . GLY A 1 78 ? 9.006 3.906 -43.978 1.00 95.69 78 GLY A C 1
ATOM 527 O O . GLY A 1 78 ? 9.793 4.361 -43.150 1.00 95.69 78 GLY A O 1
ATOM 528 N N . ALA A 1 79 ? 9.385 3.047 -44.927 1.00 97.38 79 ALA A N 1
ATOM 529 C CA . ALA A 1 79 ? 10.759 2.588 -45.118 1.00 97.38 79 ALA A CA 1
ATOM 530 C C . ALA A 1 79 ? 11.320 3.053 -46.469 1.00 97.38 79 ALA A C 1
ATOM 532 O O . ALA A 1 79 ? 10.610 3.084 -47.474 1.00 97.38 79 ALA A O 1
ATOM 533 N N . GLY A 1 80 ? 12.604 3.404 -46.486 1.00 97.81 80 GLY A N 1
ATOM 534 C CA . GLY A 1 80 ? 13.362 3.780 -47.671 1.00 97.81 80 GLY A CA 1
ATOM 535 C C . GLY A 1 80 ? 14.612 2.925 -47.799 1.00 97.81 80 GLY A C 1
ATOM 536 O O . GLY A 1 80 ? 15.383 2.832 -46.845 1.00 97.81 80 GLY A O 1
ATOM 537 N N . LEU A 1 81 ? 14.824 2.307 -48.960 1.00 98.31 81 LEU A N 1
ATOM 538 C CA . LEU A 1 81 ? 15.946 1.396 -49.184 1.00 98.31 81 LEU A CA 1
ATOM 539 C C . LEU A 1 81 ? 16.632 1.675 -50.524 1.00 98.31 81 LEU A C 1
ATOM 541 O O . LEU A 1 81 ? 15.980 1.981 -51.523 1.00 98.31 81 LEU A O 1
ATOM 545 N N . PHE A 1 82 ? 17.957 1.547 -50.553 1.00 98.38 82 PHE A N 1
ATOM 546 C CA . PHE A 1 82 ? 18.754 1.636 -51.775 1.00 98.38 82 PHE A CA 1
ATOM 547 C C . PHE A 1 82 ? 20.042 0.816 -51.651 1.00 98.38 82 PHE A C 1
ATOM 549 O O . PHE A 1 82 ? 20.728 0.875 -50.634 1.00 98.38 82 PHE A O 1
ATOM 556 N N . THR A 1 83 ? 20.405 0.089 -52.710 1.00 98.31 83 THR A N 1
ATOM 557 C CA . THR A 1 83 ? 21.715 -0.563 -52.847 1.00 98.31 83 THR A CA 1
ATOM 558 C C . THR A 1 83 ? 22.335 -0.162 -54.179 1.00 98.31 83 THR A C 1
ATOM 560 O O . THR A 1 83 ? 21.748 -0.390 -55.234 1.00 98.31 83 THR A O 1
ATOM 563 N N . GLY A 1 84 ? 23.521 0.441 -54.132 1.00 97.62 84 GLY A N 1
ATOM 564 C CA . GLY A 1 84 ? 24.274 0.817 -55.319 1.00 97.62 84 GLY A CA 1
ATOM 565 C C . GLY A 1 84 ? 24.892 -0.386 -56.037 1.00 97.62 84 GLY A C 1
ATOM 566 O O . GLY A 1 84 ? 25.213 -1.404 -55.428 1.00 97.62 84 GLY A O 1
ATOM 567 N N . ALA A 1 85 ? 25.121 -0.244 -57.344 1.00 97.06 85 ALA A N 1
ATOM 568 C CA . ALA A 1 85 ? 25.632 -1.314 -58.210 1.00 97.06 85 ALA A CA 1
ATOM 569 C C . ALA A 1 85 ? 27.053 -1.821 -57.870 1.00 97.06 85 ALA A C 1
ATOM 571 O O . ALA A 1 85 ? 27.495 -2.820 -58.426 1.00 97.06 85 ALA A O 1
ATOM 572 N N . ARG A 1 86 ? 27.788 -1.131 -56.988 1.00 97.12 86 ARG A N 1
ATOM 573 C CA . ARG A 1 86 ? 29.124 -1.506 -56.487 1.00 97.12 86 ARG A CA 1
ATOM 574 C C . ARG A 1 86 ? 29.091 -1.930 -55.012 1.00 97.12 86 ARG A C 1
ATOM 576 O O . ARG A 1 86 ? 30.079 -1.758 -54.296 1.00 97.12 86 ARG A O 1
ATOM 583 N N . ALA A 1 87 ? 27.954 -2.442 -54.540 1.00 96.44 87 ALA A N 1
ATOM 584 C CA . ALA A 1 87 ? 27.862 -3.088 -53.236 1.00 96.44 87 ALA A CA 1
ATOM 585 C C . ALA A 1 87 ? 28.765 -4.333 -53.167 1.00 96.44 87 ALA A C 1
ATOM 587 O O . ALA A 1 87 ? 28.881 -5.085 -54.132 1.00 96.44 87 ALA A O 1
ATOM 588 N N . LEU A 1 88 ? 29.455 -4.520 -52.041 1.00 95.31 88 LEU A N 1
ATOM 589 C CA . LEU A 1 88 ? 30.466 -5.561 -51.877 1.00 95.31 88 LEU A CA 1
ATOM 590 C C . LEU A 1 88 ? 29.831 -6.907 -51.506 1.00 95.31 88 LEU A C 1
ATOM 592 O O . LEU A 1 88 ? 29.068 -6.999 -50.542 1.00 95.31 88 LEU A O 1
ATOM 596 N N . GLY A 1 89 ? 30.234 -7.958 -52.227 1.00 95.69 89 GLY A N 1
ATOM 597 C CA . GLY A 1 89 ? 29.828 -9.347 -51.992 1.00 95.69 89 GLY A CA 1
ATOM 598 C C . GLY A 1 89 ? 28.323 -9.582 -52.111 1.00 95.69 89 GLY A C 1
ATOM 599 O O . GLY A 1 89 ? 27.603 -8.811 -52.741 1.00 95.69 89 GLY A O 1
ATOM 600 N N . THR A 1 90 ? 27.843 -10.661 -51.494 1.00 97.44 90 THR A N 1
ATOM 601 C CA . THR A 1 90 ? 26.407 -10.936 -51.402 1.00 97.44 90 THR A CA 1
ATOM 602 C C . THR A 1 90 ? 25.735 -9.846 -50.578 1.00 97.44 90 THR A C 1
ATOM 604 O O . THR A 1 90 ? 26.141 -9.565 -49.450 1.00 97.44 90 THR A O 1
ATOM 607 N N . HIS A 1 91 ? 24.691 -9.238 -51.123 1.00 97.62 91 HIS A N 1
ATOM 608 C CA . HIS A 1 91 ? 23.947 -8.187 -50.448 1.00 97.62 91 HIS A CA 1
ATOM 609 C C . HIS A 1 91 ? 22.446 -8.395 -50.625 1.00 97.62 91 HIS A C 1
ATOM 611 O O . HIS A 1 91 ? 21.984 -8.906 -51.645 1.00 97.62 91 HIS A O 1
ATOM 617 N N . ALA A 1 92 ? 21.675 -7.974 -49.633 1.00 98.12 92 ALA A N 1
ATOM 618 C CA . ALA A 1 92 ? 20.223 -8.053 -49.664 1.00 98.12 92 ALA A CA 1
ATOM 619 C C . ALA A 1 92 ? 19.612 -6.955 -48.795 1.00 98.12 92 ALA A C 1
ATOM 621 O O . ALA A 1 92 ? 20.279 -6.363 -47.943 1.00 98.12 92 ALA A O 1
ATOM 622 N N . MET A 1 93 ? 18.328 -6.700 -49.021 1.00 98.19 93 MET A N 1
ATOM 623 C CA . MET A 1 93 ? 17.518 -5.785 -48.231 1.00 98.19 93 MET A CA 1
ATOM 624 C C . MET A 1 93 ? 16.131 -6.391 -48.031 1.00 98.19 93 MET A C 1
ATOM 626 O O . MET A 1 93 ? 15.636 -7.102 -48.903 1.00 98.19 93 MET A O 1
ATOM 630 N N .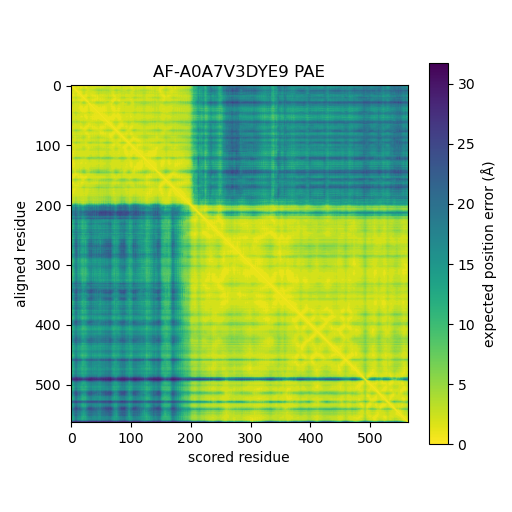 ALA A 1 94 ? 15.508 -6.096 -46.898 1.00 98.00 94 ALA A N 1
ATOM 631 C CA . ALA A 1 94 ? 14.139 -6.475 -46.586 1.00 98.00 94 ALA A CA 1
ATOM 632 C C . ALA A 1 94 ? 13.472 -5.360 -45.778 1.00 98.00 94 ALA A C 1
ATOM 634 O O . ALA A 1 94 ? 14.139 -4.577 -45.101 1.00 98.00 94 ALA A O 1
ATOM 635 N N . HIS A 1 95 ? 12.148 -5.294 -45.831 1.00 97.12 95 HIS A N 1
ATOM 636 C CA . HIS A 1 95 ? 11.366 -4.363 -45.028 1.00 97.12 95 HIS A CA 1
ATOM 637 C C . HIS A 1 95 ? 10.054 -5.008 -44.595 1.00 97.12 95 HIS A C 1
ATOM 639 O O . HIS A 1 95 ? 9.566 -5.938 -45.238 1.00 97.12 95 HIS A O 1
ATOM 645 N N . GLY A 1 96 ? 9.518 -4.525 -43.483 1.00 93.69 96 GLY A N 1
ATOM 646 C CA . GLY A 1 96 ? 8.243 -4.941 -42.920 1.00 93.69 96 GLY A CA 1
ATOM 647 C C . GLY A 1 96 ? 7.475 -3.729 -42.408 1.00 93.69 96 GLY A C 1
ATOM 648 O O . GLY A 1 96 ? 7.821 -2.586 -42.711 1.00 93.69 96 GLY A O 1
ATOM 649 N N . ALA A 1 97 ? 6.434 -3.971 -41.615 1.00 89.00 97 ALA A N 1
ATOM 650 C CA . ALA A 1 97 ? 5.740 -2.887 -40.931 1.00 89.00 97 ALA A CA 1
ATOM 651 C C . ALA A 1 97 ? 6.722 -2.161 -39.994 1.00 89.00 97 ALA A C 1
ATOM 653 O O . ALA A 1 97 ? 7.312 -2.788 -39.112 1.00 89.00 97 ALA A O 1
ATOM 654 N N . GLU A 1 98 ? 6.918 -0.859 -40.222 1.00 92.12 98 GLU A N 1
ATOM 655 C CA . GLU A 1 98 ? 7.713 0.043 -39.373 1.00 92.12 98 GLU A CA 1
ATOM 656 C C . GLU A 1 98 ? 9.191 -0.362 -39.185 1.00 92.12 98 GLU A C 1
ATOM 658 O O . GLU A 1 98 ? 9.857 0.086 -38.250 1.00 92.12 98 GLU A O 1
ATOM 663 N N . CYS A 1 99 ? 9.732 -1.215 -40.061 1.00 96.75 99 CYS A N 1
ATOM 664 C CA . CYS A 1 99 ? 11.111 -1.688 -39.966 1.00 96.75 99 CYS A CA 1
ATOM 665 C C . CYS A 1 99 ? 11.729 -1.999 -41.331 1.00 96.75 99 CYS A C 1
ATOM 667 O O . CYS A 1 99 ? 11.048 -2.331 -42.302 1.00 96.75 99 CYS A O 1
ATOM 669 N N . ALA A 1 100 ? 13.056 -1.919 -41.386 1.00 97.69 100 ALA A N 1
ATOM 670 C CA . ALA A 1 100 ? 13.851 -2.282 -42.546 1.00 97.69 100 ALA A CA 1
ATOM 671 C C . ALA A 1 100 ? 15.203 -2.846 -42.104 1.00 97.69 100 ALA A C 1
ATOM 673 O O . ALA A 1 100 ? 15.758 -2.423 -41.089 1.00 97.69 100 ALA A O 1
ATOM 674 N N . ALA A 1 101 ? 15.733 -3.786 -42.881 1.00 98.12 101 ALA A N 1
ATOM 675 C CA . ALA A 1 101 ? 17.038 -4.395 -42.676 1.00 98.12 101 ALA A CA 1
ATOM 676 C C . ALA A 1 101 ? 17.789 -4.484 -44.007 1.00 98.12 101 ALA A C 1
ATOM 678 O O . ALA A 1 101 ? 17.201 -4.706 -45.067 1.00 98.12 101 ALA A O 1
ATOM 679 N N . ALA A 1 102 ? 19.108 -4.349 -43.955 1.00 97.69 102 ALA A N 1
ATOM 680 C CA . ALA A 1 102 ? 19.977 -4.534 -45.106 1.00 97.69 102 ALA A CA 1
ATOM 681 C C . ALA A 1 102 ? 21.317 -5.108 -44.667 1.00 97.69 102 ALA A C 1
ATOM 683 O O . ALA A 1 102 ? 21.750 -4.893 -43.536 1.00 97.69 102 ALA A O 1
ATOM 684 N N . GLY A 1 103 ? 22.011 -5.761 -45.593 1.00 97.06 103 GLY A N 1
ATOM 685 C CA . GLY A 1 103 ? 23.388 -6.189 -45.387 1.00 97.06 103 GLY A CA 1
ATOM 686 C C . GLY A 1 103 ? 24.161 -6.304 -46.694 1.00 97.06 103 GLY A C 1
ATOM 687 O O . GLY A 1 103 ? 23.578 -6.497 -47.765 1.00 97.06 103 GLY A O 1
ATOM 688 N N . ASN A 1 104 ? 25.481 -6.203 -46.575 1.00 96.88 104 ASN A N 1
ATOM 689 C CA . ASN A 1 104 ? 26.472 -6.468 -47.614 1.00 96.88 104 ASN A CA 1
ATOM 690 C C . ASN A 1 104 ? 27.532 -7.432 -47.055 1.00 96.88 104 ASN A C 1
ATOM 692 O O . ASN A 1 104 ? 27.651 -7.558 -45.838 1.00 96.88 104 ASN A O 1
ATOM 696 N N . LEU A 1 105 ? 28.295 -8.099 -47.928 1.00 96.25 105 LEU A N 1
ATOM 697 C CA . LEU A 1 105 ? 29.198 -9.197 -47.545 1.00 96.25 105 LEU A CA 1
ATOM 698 C C . LEU A 1 105 ? 28.493 -10.307 -46.738 1.00 96.25 105 LEU A C 1
ATOM 700 O O . LEU A 1 105 ? 29.082 -10.887 -45.836 1.00 96.25 105 LEU A O 1
ATOM 704 N N . LEU A 1 106 ? 27.229 -10.599 -47.037 1.00 97.31 106 LEU A N 1
ATOM 705 C CA . LEU A 1 106 ? 26.431 -11.602 -46.332 1.00 97.31 106 LEU A CA 1
ATOM 706 C C . LEU A 1 106 ? 26.833 -13.034 -46.708 1.00 97.31 106 LEU A C 1
ATOM 708 O O . LEU A 1 106 ? 27.263 -13.296 -47.831 1.00 97.31 106 LEU A O 1
ATOM 712 N N . ALA A 1 107 ? 26.599 -13.987 -45.807 1.00 95.75 107 ALA A N 1
ATOM 713 C CA . ALA A 1 107 ? 26.715 -15.408 -46.134 1.00 95.75 107 ALA A CA 1
ATOM 714 C C . ALA A 1 107 ? 25.668 -15.850 -47.179 1.00 95.75 107 ALA A C 1
ATOM 716 O O . ALA A 1 107 ? 25.934 -16.720 -48.006 1.00 95.75 107 ALA A O 1
ATOM 717 N N . ASN A 1 108 ? 24.473 -15.247 -47.157 1.00 97.25 108 ASN A N 1
ATOM 718 C CA . ASN A 1 108 ? 23.385 -15.485 -48.109 1.00 97.25 108 ASN A CA 1
ATOM 719 C C . ASN A 1 108 ? 22.385 -14.308 -48.124 1.00 97.25 108 ASN A C 1
ATOM 721 O O . ASN A 1 108 ? 22.426 -13.425 -47.269 1.00 97.25 108 ASN A O 1
ATOM 725 N N . THR A 1 109 ? 21.460 -14.292 -49.085 1.00 97.75 109 THR A N 1
ATOM 726 C CA . THR A 1 109 ? 20.480 -13.203 -49.260 1.00 97.75 109 THR A CA 1
ATOM 727 C C . THR A 1 109 ? 19.280 -13.260 -48.305 1.00 97.75 109 THR A C 1
ATOM 729 O O . THR A 1 109 ? 18.499 -12.313 -48.269 1.00 97.75 109 THR A O 1
ATOM 732 N N . GLY A 1 110 ? 19.109 -14.338 -47.533 1.00 98.00 110 GLY A N 1
ATOM 733 C CA . GLY A 1 110 ? 17.987 -14.524 -46.605 1.00 98.00 110 GLY A CA 1
ATOM 734 C C . GLY A 1 110 ? 18.144 -13.796 -45.266 1.00 98.00 110 GLY A C 1
ATOM 735 O O . GLY A 1 110 ? 17.152 -13.601 -44.564 1.00 98.00 110 GLY A O 1
ATOM 736 N N . VAL A 1 111 ? 19.359 -13.349 -44.927 1.00 98.12 111 VAL A N 1
ATOM 737 C CA . VAL A 1 111 ? 19.676 -12.741 -43.623 1.00 98.12 111 VAL A CA 1
ATOM 738 C C . VAL A 1 111 ? 18.761 -11.549 -43.280 1.00 98.12 111 VAL A C 1
ATOM 740 O O . VAL A 1 111 ? 18.099 -11.620 -42.245 1.00 98.12 111 VAL A O 1
ATOM 743 N N . PRO A 1 112 ? 18.605 -10.496 -44.115 1.00 98.31 112 PRO A N 1
ATOM 744 C CA . PRO A 1 112 ? 17.736 -9.365 -43.767 1.00 98.31 112 PRO A CA 1
ATOM 745 C C . PRO A 1 112 ? 16.261 -9.746 -43.582 1.00 98.31 112 PRO A C 1
ATOM 747 O O . PRO A 1 112 ? 15.577 -9.157 -42.747 1.00 98.31 112 PRO A O 1
ATOM 750 N N . ALA A 1 113 ? 15.765 -10.737 -44.332 1.00 98.25 113 ALA A N 1
ATOM 751 C CA . ALA A 1 113 ? 14.383 -11.198 -44.212 1.00 98.25 113 ALA A CA 1
ATOM 752 C C . ALA A 1 113 ? 14.131 -11.887 -42.861 1.00 98.25 113 ALA A C 1
ATOM 754 O O . ALA A 1 113 ? 13.099 -11.640 -42.238 1.00 98.25 113 ALA A O 1
ATOM 755 N N . ALA A 1 114 ? 15.091 -12.682 -42.373 1.00 98.25 114 ALA A N 1
ATOM 756 C CA . ALA A 1 114 ? 15.024 -13.285 -41.042 1.00 98.25 114 ALA A CA 1
ATOM 757 C C . ALA A 1 114 ? 14.994 -12.216 -39.936 1.00 98.25 114 ALA A C 1
ATOM 759 O O . ALA A 1 114 ? 14.160 -12.285 -39.035 1.00 98.25 114 ALA A O 1
ATOM 760 N N . MET A 1 115 ? 15.834 -11.180 -40.049 1.00 98.19 115 MET A N 1
ATOM 761 C CA . MET A 1 115 ? 15.864 -10.064 -39.093 1.00 98.19 115 MET A CA 1
ATOM 762 C C . MET A 1 115 ? 14.509 -9.342 -39.009 1.00 98.19 115 MET A C 1
ATOM 764 O O . MET A 1 115 ? 14.003 -9.098 -37.914 1.00 98.19 115 MET A O 1
ATOM 768 N N . VAL A 1 116 ? 13.907 -9.021 -40.163 1.00 98.12 116 VAL A N 1
ATOM 769 C CA . VAL A 1 116 ? 12.592 -8.358 -40.239 1.00 98.12 116 VAL A CA 1
ATOM 770 C C . VAL A 1 116 ? 11.491 -9.237 -39.643 1.00 98.12 116 VAL A C 1
ATOM 772 O O . VAL A 1 116 ? 10.671 -8.742 -38.871 1.00 98.12 116 VAL A O 1
ATOM 775 N N . ALA A 1 117 ? 11.484 -10.535 -39.960 1.00 97.81 117 ALA A N 1
ATOM 776 C CA . ALA A 1 117 ? 10.491 -11.469 -39.435 1.00 97.81 117 ALA A CA 1
ATOM 777 C C . ALA A 1 117 ? 10.547 -11.558 -37.900 1.00 97.81 117 ALA A C 1
ATOM 779 O O . ALA A 1 117 ? 9.515 -11.437 -37.241 1.00 97.81 117 ALA A O 1
ATOM 780 N N . THR A 1 118 ? 11.745 -11.690 -37.322 1.00 97.50 118 THR A N 1
ATOM 781 C CA . THR A 1 118 ? 11.928 -11.735 -35.864 1.00 97.50 118 THR A CA 1
ATOM 782 C C . THR A 1 118 ? 11.551 -10.416 -35.193 1.00 97.50 118 THR A C 1
ATOM 784 O O . THR A 1 118 ? 10.863 -10.426 -34.176 1.00 97.50 118 THR A O 1
ATOM 787 N N . PHE A 1 119 ? 11.925 -9.270 -35.773 1.00 96.81 119 PHE A N 1
ATOM 788 C CA . PHE A 1 119 ? 11.543 -7.960 -35.235 1.00 96.81 119 PHE A CA 1
ATOM 789 C C . PHE A 1 119 ? 10.017 -7.770 -35.158 1.00 96.81 119 PHE A C 1
ATOM 791 O O . PHE A 1 119 ? 9.508 -7.115 -34.238 1.00 96.81 119 PHE A O 1
ATOM 798 N N . ALA A 1 120 ? 9.286 -8.316 -36.135 1.00 95.31 120 ALA A N 1
ATOM 799 C CA . ALA A 1 120 ? 7.832 -8.228 -36.222 1.00 95.31 120 ALA A CA 1
ATOM 800 C C . ALA A 1 120 ? 7.096 -9.215 -35.296 1.00 95.31 120 ALA A C 1
ATOM 802 O O . ALA A 1 120 ? 5.956 -8.946 -34.927 1.00 95.31 120 ALA A O 1
ATOM 803 N N . ALA A 1 121 ? 7.730 -10.327 -34.910 1.00 95.56 121 ALA A N 1
ATOM 804 C CA . ALA A 1 121 ? 7.100 -11.385 -34.116 1.00 95.56 121 ALA A CA 1
ATOM 805 C C . ALA A 1 121 ? 6.774 -10.970 -32.670 1.00 95.56 121 ALA A C 1
ATOM 807 O O . ALA A 1 121 ? 5.812 -11.470 -32.096 1.00 95.56 121 ALA A O 1
ATOM 808 N N . GLU A 1 122 ? 7.536 -10.032 -32.102 1.00 89.62 122 GLU A N 1
ATOM 809 C CA . GLU A 1 122 ? 7.460 -9.659 -30.682 1.00 89.62 122 GLU A CA 1
ATOM 810 C C . GLU A 1 122 ? 7.129 -8.163 -30.485 1.00 89.62 122 GLU A C 1
ATOM 812 O O . GLU A 1 122 ? 7.953 -7.393 -29.980 1.00 89.62 122 GLU A O 1
ATOM 817 N N . PRO A 1 123 ? 5.934 -7.686 -30.889 1.00 92.00 123 PRO A N 1
ATOM 818 C CA . PRO A 1 123 ? 5.610 -6.257 -30.888 1.00 92.00 123 PRO A CA 1
ATOM 819 C C . PRO A 1 123 ? 5.503 -5.645 -29.483 1.00 92.00 123 PRO A C 1
ATOM 821 O O . PRO A 1 123 ? 5.594 -4.426 -29.347 1.00 92.00 123 PRO A O 1
ATOM 824 N N . THR A 1 124 ? 5.312 -6.465 -28.445 1.00 93.62 124 THR A N 1
ATOM 825 C CA . THR A 1 124 ? 5.147 -6.021 -27.052 1.00 93.62 124 THR A CA 1
ATOM 826 C C . THR A 1 124 ? 6.465 -5.806 -26.312 1.00 93.62 124 THR A C 1
ATOM 828 O O . THR A 1 124 ? 6.461 -5.198 -25.242 1.00 93.62 124 THR A O 1
ATOM 831 N N . LEU A 1 125 ? 7.585 -6.310 -26.841 1.00 95.56 125 LEU A N 1
ATOM 832 C CA . LEU A 1 125 ? 8.902 -6.124 -26.234 1.00 95.56 125 LEU A CA 1
ATOM 833 C C . LEU A 1 125 ? 9.408 -4.690 -26.414 1.00 95.56 125 LEU A C 1
ATOM 835 O O . LEU A 1 125 ? 9.014 -3.972 -27.340 1.00 95.56 125 LEU A O 1
ATOM 839 N N . HIS A 1 126 ? 10.336 -4.275 -25.547 1.00 96.38 126 HIS A N 1
ATOM 840 C CA . HIS A 1 126 ? 10.990 -2.982 -25.702 1.00 96.38 126 HIS A CA 1
ATOM 841 C C . HIS A 1 126 ? 11.735 -2.921 -27.046 1.00 96.38 126 HIS A C 1
ATOM 843 O O . HIS A 1 126 ? 12.328 -3.905 -27.487 1.00 96.38 126 HIS A O 1
ATOM 849 N N . LEU A 1 127 ? 11.760 -1.754 -27.702 1.00 96.94 127 LEU A N 1
ATOM 850 C CA . LEU A 1 127 ? 12.366 -1.604 -29.035 1.00 96.94 127 LEU A CA 1
ATOM 851 C C . LEU A 1 127 ? 13.835 -2.070 -29.080 1.00 96.94 127 LEU A C 1
ATOM 853 O O . LEU A 1 127 ? 14.255 -2.681 -30.057 1.00 96.94 127 LEU A O 1
ATOM 857 N N . ALA A 1 128 ? 14.592 -1.815 -28.009 1.00 97.69 128 ALA A N 1
ATOM 858 C CA . ALA A 1 128 ? 15.966 -2.293 -27.842 1.00 97.69 128 ALA A CA 1
ATOM 859 C C . ALA A 1 128 ? 16.072 -3.828 -27.924 1.00 97.69 128 ALA A C 1
ATOM 861 O O . ALA A 1 128 ? 16.937 -4.347 -28.622 1.00 97.69 128 ALA A O 1
ATOM 862 N N . GLU A 1 129 ? 15.159 -4.544 -27.260 1.00 97.44 129 GLU A N 1
ATOM 863 C CA . GLU A 1 129 ? 15.121 -6.011 -27.235 1.00 97.44 129 GLU A CA 1
ATOM 864 C C . GLU A 1 129 ? 14.762 -6.566 -28.610 1.00 97.44 129 GLU A C 1
ATOM 866 O O . GLU A 1 129 ? 15.435 -7.456 -29.114 1.00 97.44 129 GLU A O 1
ATOM 871 N N . ARG A 1 130 ? 13.759 -5.976 -29.269 1.00 97.69 130 ARG A N 1
ATOM 872 C CA . ARG A 1 130 ? 13.353 -6.370 -30.626 1.00 97.69 130 ARG A CA 1
ATOM 873 C C . ARG A 1 130 ? 14.497 -6.222 -31.632 1.00 97.69 130 ARG A C 1
ATOM 875 O O . ARG A 1 130 ? 14.676 -7.080 -32.490 1.00 97.69 130 ARG A O 1
ATOM 882 N N . LEU A 1 131 ? 15.279 -5.145 -31.525 1.00 98.31 131 LEU A N 1
ATOM 883 C CA . LEU A 1 131 ? 16.452 -4.909 -32.370 1.00 98.31 131 LEU A CA 1
ATOM 884 C C . LEU A 1 131 ? 17.600 -5.891 -32.078 1.00 98.31 131 LEU A C 1
ATOM 886 O O . LEU A 1 131 ? 18.252 -6.346 -33.016 1.00 98.31 131 LEU A O 1
ATOM 890 N N . LEU A 1 132 ? 17.838 -6.241 -30.809 1.00 98.12 132 LEU A N 1
ATOM 891 C CA . LEU A 1 132 ? 18.831 -7.254 -30.426 1.00 98.12 132 LEU A CA 1
ATOM 892 C C . LEU A 1 132 ? 18.442 -8.647 -30.936 1.00 98.12 132 LEU A C 1
ATOM 894 O O . LEU A 1 132 ? 19.252 -9.294 -31.595 1.00 98.12 132 LEU A O 1
ATOM 898 N N . LEU A 1 133 ? 17.185 -9.056 -30.738 1.00 97.88 133 LEU A N 1
ATOM 899 C CA . LEU A 1 133 ? 16.652 -10.317 -31.263 1.00 97.88 133 LEU A CA 1
ATOM 900 C C . LEU A 1 133 ? 16.752 -10.381 -32.792 1.00 97.88 133 LEU A C 1
ATOM 902 O O . LEU A 1 133 ? 17.076 -11.426 -33.353 1.00 97.88 133 LEU A O 1
ATOM 906 N N . ALA A 1 134 ? 16.525 -9.259 -33.481 1.00 97.75 134 ALA A N 1
ATOM 907 C CA . ALA A 1 134 ? 16.718 -9.178 -34.924 1.00 97.75 134 ALA A CA 1
ATOM 908 C C . ALA A 1 134 ? 18.190 -9.388 -35.326 1.00 97.75 134 ALA A C 1
ATOM 910 O O . ALA A 1 134 ? 18.447 -10.116 -36.282 1.00 97.75 134 ALA A O 1
ATOM 911 N N . LEU A 1 135 ? 19.161 -8.810 -34.604 1.00 97.25 135 LEU A N 1
ATOM 912 C CA . LEU A 1 135 ? 20.587 -9.073 -34.854 1.00 97.25 135 LEU A CA 1
ATOM 913 C C . LEU A 1 135 ? 20.946 -10.548 -34.639 1.00 97.25 135 LEU A C 1
ATOM 915 O O . LEU A 1 135 ? 21.646 -11.134 -35.466 1.00 97.25 135 LEU A O 1
ATOM 919 N N . GLU A 1 136 ? 20.457 -11.157 -33.560 1.00 97.25 136 GLU A N 1
ATOM 920 C CA . GLU A 1 136 ? 20.680 -12.575 -33.259 1.00 97.25 136 GLU A CA 1
ATOM 921 C C . GLU A 1 136 ? 20.095 -13.481 -34.346 1.00 97.25 136 GLU A C 1
ATOM 923 O O . GLU A 1 136 ? 20.787 -14.367 -34.849 1.00 97.25 136 GLU A O 1
ATOM 928 N N . ALA A 1 137 ? 18.864 -13.214 -34.787 1.00 97.56 137 ALA A N 1
ATOM 929 C CA . ALA A 1 137 ? 18.240 -13.931 -35.894 1.00 97.56 137 ALA A CA 1
ATOM 930 C C . ALA A 1 137 ? 19.036 -13.789 -37.200 1.00 97.56 137 ALA A C 1
ATOM 932 O O . ALA A 1 137 ? 19.201 -14.765 -37.935 1.00 97.56 137 ALA A O 1
ATOM 933 N N . GLY A 1 138 ? 19.578 -12.598 -37.472 1.00 97.00 138 GLY A N 1
ATOM 934 C CA . GLY A 1 138 ? 20.457 -12.367 -38.616 1.00 97.00 138 GLY A CA 1
ATOM 935 C C . GLY A 1 138 ? 21.734 -13.213 -38.564 1.00 97.00 138 GLY A C 1
ATOM 936 O O . GLY A 1 138 ? 22.123 -13.794 -39.579 1.00 97.00 138 GLY A O 1
ATOM 937 N N . LEU A 1 139 ? 22.355 -13.339 -37.386 1.00 95.75 139 LEU A N 1
ATOM 938 C CA . LEU A 1 139 ? 23.516 -14.211 -37.178 1.00 95.75 139 LEU A CA 1
ATOM 939 C C . LEU A 1 139 ? 23.166 -15.692 -37.358 1.00 95.75 139 LEU A C 1
ATOM 941 O O . LEU A 1 139 ? 23.890 -16.401 -38.054 1.00 95.75 139 LEU A O 1
ATOM 945 N N . VAL A 1 140 ? 22.046 -16.154 -36.792 1.00 96.69 140 VAL A N 1
ATOM 946 C CA . VAL A 1 140 ? 21.571 -17.543 -36.941 1.00 96.69 140 VAL A CA 1
ATOM 947 C C . VAL A 1 140 ? 21.275 -17.879 -38.406 1.00 96.69 140 VAL A C 1
ATOM 949 O O . VAL A 1 140 ? 21.581 -18.979 -38.861 1.00 96.69 140 VAL A O 1
ATOM 952 N N . ALA A 1 141 ? 20.745 -16.922 -39.173 1.00 96.94 141 ALA A N 1
ATOM 953 C CA . ALA A 1 141 ? 20.505 -17.065 -40.609 1.00 96.94 141 ALA A CA 1
ATOM 954 C C . ALA A 1 141 ? 21.792 -17.056 -41.465 1.00 96.94 141 ALA A C 1
ATOM 956 O O . ALA A 1 141 ? 21.720 -17.228 -42.683 1.00 96.94 141 ALA A O 1
ATOM 957 N N . GLY A 1 142 ? 22.963 -16.855 -40.853 1.00 94.56 142 GLY A N 1
ATOM 958 C CA . GLY A 1 142 ? 24.281 -16.935 -41.485 1.00 94.56 142 GLY A CA 1
ATOM 959 C C . GLY A 1 142 ? 25.130 -15.670 -41.345 1.00 94.56 142 GLY A C 1
ATOM 960 O O . GLY A 1 142 ? 26.344 -15.761 -41.479 1.00 94.56 142 GLY A O 1
ATOM 961 N N . GLY A 1 143 ? 24.526 -14.512 -41.055 1.00 93.44 143 GLY A N 1
ATOM 962 C CA . GLY A 1 143 ? 25.235 -13.256 -40.798 1.00 93.44 143 GLY A CA 1
ATOM 963 C C . GLY A 1 143 ? 26.108 -12.733 -41.951 1.00 93.44 143 GLY A C 1
ATOM 964 O O . GLY A 1 143 ? 25.856 -12.978 -43.136 1.00 93.44 143 GLY A O 1
ATOM 965 N N . GLU A 1 144 ? 27.134 -11.961 -41.580 1.00 93.00 144 GLU A N 1
ATOM 966 C CA . GLU A 1 144 ? 28.243 -11.585 -42.466 1.00 93.00 144 GLU A CA 1
ATOM 967 C C . GLU A 1 144 ? 29.053 -12.847 -42.829 1.00 93.00 144 GLU A C 1
ATOM 969 O O . GLU A 1 144 ? 29.219 -13.744 -42.008 1.00 93.00 144 GLU A O 1
ATOM 974 N N . ALA A 1 145 ? 29.567 -12.934 -44.058 1.00 89.50 145 ALA A N 1
ATOM 975 C CA . ALA A 1 145 ? 30.346 -14.077 -44.542 1.00 89.50 145 ALA A CA 1
ATOM 976 C C . ALA A 1 145 ? 31.656 -14.283 -43.757 1.00 89.50 145 ALA A C 1
ATOM 978 O O . ALA A 1 145 ? 32.215 -15.379 -43.756 1.00 89.50 145 ALA A O 1
ATOM 979 N N . GLY A 1 146 ? 32.154 -13.225 -43.111 1.00 88.50 146 GLY A N 1
ATOM 980 C CA . GLY A 1 146 ? 33.281 -13.255 -42.184 1.00 88.50 146 GLY A CA 1
ATOM 981 C C . GLY A 1 146 ? 32.851 -13.035 -40.728 1.00 88.50 146 GLY A C 1
ATOM 982 O O . GLY A 1 146 ? 31.699 -12.698 -40.453 1.00 88.50 146 GLY A O 1
ATOM 983 N N . PRO A 1 147 ? 33.776 -13.194 -39.766 1.00 90.44 147 PRO A N 1
ATOM 984 C CA . PRO A 1 147 ? 33.468 -12.999 -38.356 1.00 90.44 147 PRO A CA 1
ATOM 985 C C . PRO A 1 147 ? 33.121 -11.536 -38.058 1.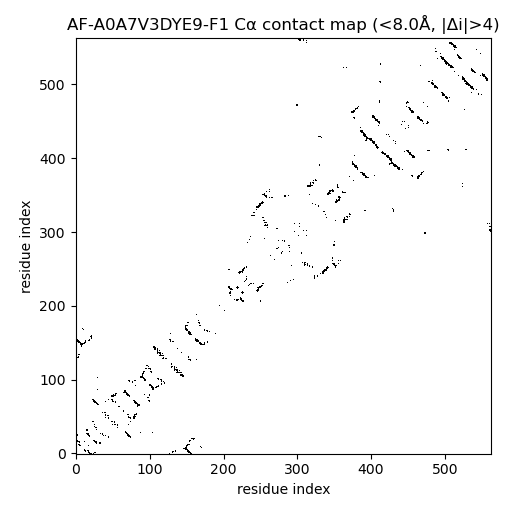00 90.44 147 PRO A C 1
ATOM 987 O O . PRO A 1 147 ? 33.883 -10.624 -38.382 1.00 90.44 147 PRO A O 1
ATOM 990 N N . VAL A 1 148 ? 32.008 -11.315 -37.359 1.00 95.00 148 VAL A N 1
ATOM 991 C CA . VAL A 1 148 ? 31.669 -9.998 -36.810 1.00 95.00 148 VAL A CA 1
ATOM 992 C C . VAL A 1 148 ? 32.502 -9.711 -35.559 1.00 95.00 148 VAL A C 1
ATOM 994 O O . VAL A 1 148 ? 32.712 -10.589 -34.722 1.00 95.00 148 VAL A O 1
ATOM 997 N N . LYS A 1 149 ? 32.975 -8.470 -35.425 1.00 97.19 149 LYS A N 1
ATOM 998 C CA . LYS A 1 149 ? 33.807 -8.004 -34.300 1.00 97.19 149 LYS A CA 1
ATOM 999 C C . LYS A 1 149 ? 33.222 -6.807 -33.563 1.00 97.19 149 LYS A C 1
ATOM 1001 O O . LYS A 1 149 ? 33.652 -6.515 -32.452 1.00 97.19 149 LYS A O 1
ATOM 1006 N N . SER A 1 150 ? 32.227 -6.146 -34.143 1.00 97.75 150 SER A N 1
ATOM 1007 C CA . SER A 1 150 ? 31.543 -5.012 -33.540 1.00 97.75 150 SER A CA 1
ATOM 1008 C C . SER A 1 150 ? 30.032 -5.131 -33.662 1.00 97.75 150 SER A C 1
ATOM 1010 O O . SER A 1 150 ? 29.516 -5.638 -34.659 1.00 97.75 150 SER A O 1
ATOM 1012 N N . ALA A 1 151 ? 29.330 -4.612 -32.658 1.00 98.06 151 ALA A N 1
ATOM 1013 C CA . ALA A 1 151 ? 27.884 -4.472 -32.619 1.00 98.06 151 ALA A CA 1
ATOM 1014 C C . ALA A 1 151 ? 27.505 -3.173 -31.896 1.00 98.06 151 ALA A C 1
ATOM 1016 O O . ALA A 1 151 ? 28.193 -2.736 -30.971 1.00 98.06 151 ALA A O 1
ATOM 1017 N N . GLY A 1 152 ? 26.394 -2.557 -32.280 1.00 98.00 152 GLY A N 1
ATOM 1018 C CA . GLY A 1 152 ? 25.844 -1.442 -31.518 1.00 98.00 152 GLY A CA 1
ATOM 1019 C C . GLY A 1 152 ? 24.341 -1.320 -31.637 1.00 98.00 152 GLY A C 1
ATOM 1020 O O . GLY A 1 152 ? 23.733 -1.825 -32.581 1.00 98.00 152 GLY A O 1
ATOM 1021 N N . LEU A 1 153 ? 23.774 -0.647 -30.644 1.00 98.44 153 LEU A N 1
ATOM 1022 C CA . LEU A 1 153 ? 22.348 -0.460 -30.449 1.00 98.44 153 LEU A CA 1
ATOM 1023 C C . LEU A 1 153 ? 22.084 0.994 -30.074 1.00 98.44 153 LEU A C 1
ATOM 1025 O O . LEU A 1 153 ? 22.514 1.462 -29.020 1.00 98.44 153 LEU A O 1
ATOM 1029 N N . LEU A 1 154 ? 21.347 1.683 -30.937 1.00 98.44 154 LEU A N 1
ATOM 1030 C CA . LEU A 1 154 ? 20.948 3.070 -30.769 1.00 98.44 154 LEU A CA 1
ATOM 1031 C C . LEU A 1 154 ? 19.423 3.152 -30.736 1.00 98.44 154 LEU A C 1
ATOM 1033 O O . LEU A 1 154 ? 18.764 2.782 -31.704 1.00 98.44 154 LEU A O 1
ATOM 1037 N N . VAL A 1 155 ? 18.852 3.679 -29.657 1.00 98.31 155 VAL A N 1
ATOM 1038 C CA . VAL A 1 155 ? 17.411 3.923 -29.523 1.00 98.31 155 VAL A CA 1
ATOM 1039 C C . VAL A 1 155 ? 17.178 5.347 -29.042 1.00 98.31 155 VAL A C 1
ATOM 1041 O O . VAL A 1 155 ? 17.774 5.804 -28.071 1.00 98.31 155 VAL A O 1
ATOM 1044 N N . VAL A 1 156 ? 16.265 6.042 -29.712 1.00 97.75 156 VAL A N 1
ATOM 1045 C CA . VAL A 1 156 ? 15.773 7.373 -29.343 1.00 97.75 156 VAL A CA 1
ATOM 1046 C C . VAL A 1 156 ? 14.284 7.289 -29.011 1.00 97.75 156 VAL A C 1
ATOM 1048 O O . VAL A 1 156 ? 13.528 6.572 -29.679 1.00 97.75 156 VAL A O 1
ATOM 1051 N N . ASP A 1 157 ? 13.877 8.048 -27.997 1.00 95.19 157 ASP A N 1
ATOM 1052 C CA . ASP A 1 157 ? 12.477 8.203 -27.588 1.00 95.19 157 ASP A CA 1
ATOM 1053 C C . ASP A 1 157 ? 12.025 9.655 -27.808 1.00 95.19 157 ASP A C 1
ATOM 1055 O O . ASP A 1 157 ? 11.906 10.094 -28.953 1.00 95.19 157 ASP A O 1
ATOM 1059 N N . ARG A 1 158 ? 11.809 10.411 -26.726 1.00 93.12 158 ARG A N 1
ATOM 1060 C CA . ARG A 1 158 ? 11.223 11.760 -26.744 1.00 93.12 158 ARG A CA 1
ATOM 1061 C C . ARG A 1 158 ? 12.240 12.887 -26.594 1.00 93.12 158 ARG A C 1
ATOM 1063 O O . ARG A 1 158 ? 11.943 14.029 -26.928 1.00 93.12 158 ARG A O 1
ATOM 1070 N N . LEU A 1 159 ? 13.413 12.584 -26.048 1.00 94.31 159 LEU A N 1
ATOM 1071 C CA . LEU A 1 159 ? 14.423 13.574 -25.677 1.00 94.31 159 LEU A CA 1
ATOM 1072 C C . LEU A 1 159 ? 15.414 13.802 -26.827 1.00 94.31 159 LEU A C 1
ATOM 1074 O O . LEU A 1 159 ? 15.573 12.925 -27.676 1.00 94.31 159 LEU A O 1
ATOM 1078 N N . PRO A 1 160 ? 16.097 14.964 -26.877 1.00 92.06 160 PRO A N 1
ATOM 1079 C CA . PRO A 1 160 ? 17.020 15.279 -27.968 1.00 92.06 160 PRO A CA 1
ATOM 1080 C C . PRO A 1 160 ? 18.323 14.459 -27.943 1.00 92.06 160 PRO A C 1
ATOM 1082 O O . PRO A 1 160 ? 19.159 14.633 -28.827 1.00 92.06 160 PRO A O 1
ATOM 1085 N N . TRP A 1 161 ? 18.499 13.566 -26.965 1.00 94.00 161 TRP A N 1
ATOM 1086 C CA . TRP A 1 161 ? 19.603 12.611 -26.876 1.00 94.00 161 TRP A CA 1
ATOM 1087 C C . TRP A 1 161 ? 19.094 11.158 -26.921 1.00 94.00 161 TRP A C 1
ATOM 1089 O O . TRP A 1 161 ? 17.913 10.909 -26.656 1.00 94.00 161 TRP A O 1
ATOM 1099 N N . PRO A 1 162 ? 19.963 10.181 -27.243 1.00 96.25 162 PRO A N 1
ATOM 1100 C CA . PRO A 1 162 ? 19.595 8.769 -27.234 1.00 96.25 162 PRO A CA 1
ATOM 1101 C C . PRO A 1 162 ? 19.141 8.271 -25.862 1.00 96.25 162 PRO A C 1
ATOM 1103 O O . PRO A 1 162 ? 19.790 8.531 -24.852 1.00 96.25 162 PRO A O 1
ATOM 1106 N N . LEU A 1 163 ? 18.047 7.507 -25.844 1.00 97.31 163 LEU A N 1
ATOM 1107 C CA . LEU A 1 163 ? 17.607 6.760 -24.666 1.00 97.31 163 LEU A CA 1
ATOM 1108 C C . LEU A 1 163 ? 18.510 5.542 -24.422 1.00 97.31 163 LEU A C 1
ATOM 1110 O O . LEU A 1 163 ? 18.742 5.174 -23.279 1.00 97.31 163 LEU A O 1
ATOM 1114 N N . VAL A 1 164 ? 19.014 4.927 -25.494 1.00 98.00 164 VAL A N 1
ATOM 1115 C CA . VAL A 1 164 ? 19.969 3.812 -25.461 1.00 98.00 164 VAL A CA 1
ATOM 1116 C C . VAL A 1 164 ? 21.047 4.089 -26.509 1.00 98.00 164 VAL A C 1
ATOM 1118 O O . VAL A 1 164 ? 20.713 4.332 -27.665 1.00 98.00 164 VAL A O 1
ATOM 1121 N N . ASP A 1 165 ? 22.322 4.053 -26.128 1.00 97.50 165 ASP A N 1
ATOM 1122 C CA . ASP A 1 165 ? 23.473 4.061 -27.049 1.00 97.50 165 ASP A CA 1
ATOM 1123 C C . ASP A 1 165 ? 24.532 3.111 -26.477 1.00 97.50 165 ASP A C 1
ATOM 1125 O O . ASP A 1 165 ? 25.380 3.496 -25.671 1.00 97.50 165 ASP A O 1
ATOM 1129 N N . LEU A 1 166 ? 24.393 1.828 -26.813 1.00 98.00 166 LEU A N 1
ATOM 1130 C CA . LEU A 1 166 ? 25.262 0.750 -26.343 1.00 98.00 166 LEU A CA 1
ATOM 1131 C C . LEU A 1 166 ? 26.142 0.265 -27.492 1.00 98.00 166 LEU A C 1
ATOM 1133 O O . LEU A 1 166 ? 25.685 0.140 -28.631 1.00 98.00 166 LEU A O 1
ATOM 1137 N N . ARG A 1 167 ? 27.412 -0.022 -27.196 1.00 96.62 167 ARG A N 1
ATOM 1138 C CA . ARG A 1 167 ? 28.415 -0.399 -28.200 1.00 96.62 167 ARG A CA 1
ATOM 1139 C C . ARG A 1 167 ? 29.338 -1.482 -27.665 1.00 96.62 167 ARG A C 1
ATOM 1141 O O . ARG A 1 167 ? 29.761 -1.432 -26.513 1.00 96.62 167 ARG A O 1
ATOM 1148 N N . CYS A 1 168 ? 29.673 -2.427 -28.531 1.00 97.06 168 CYS A N 1
ATOM 1149 C CA . CYS A 1 168 ? 30.710 -3.421 -28.323 1.00 97.06 168 CYS A CA 1
ATOM 1150 C C . CYS A 1 168 ? 31.606 -3.407 -29.562 1.00 97.06 168 CYS A C 1
ATOM 1152 O O . CYS A 1 168 ? 31.120 -3.638 -30.668 1.00 97.06 168 CYS A O 1
ATOM 1154 N N . ASP A 1 169 ? 32.890 -3.098 -29.396 1.00 97.06 169 ASP A N 1
ATOM 1155 C CA . ASP A 1 169 ? 33.834 -2.961 -30.501 1.00 97.06 169 ASP A CA 1
ATOM 1156 C C . ASP A 1 169 ? 35.041 -3.881 -30.324 1.00 97.06 169 ASP A C 1
ATOM 1158 O O . ASP A 1 169 ? 35.586 -3.991 -29.228 1.00 97.06 169 ASP A O 1
ATOM 1162 N N . TRP A 1 170 ? 35.471 -4.500 -31.427 1.00 96.25 170 TRP A N 1
ATOM 1163 C CA . TRP A 1 170 ? 36.628 -5.401 -31.493 1.00 96.25 170 TRP A CA 1
ATOM 1164 C C . TRP A 1 170 ? 36.609 -6.532 -30.445 1.00 96.25 170 TRP A C 1
ATOM 1166 O O . TRP A 1 170 ? 37.593 -6.783 -29.750 1.00 96.25 170 TRP A O 1
ATOM 1176 N N . ALA A 1 171 ? 35.475 -7.224 -30.339 1.00 95.75 171 ALA A N 1
ATOM 1177 C CA . ALA A 1 171 ? 35.251 -8.313 -29.393 1.00 95.75 171 ALA A CA 1
ATOM 1178 C C . ALA A 1 171 ? 34.853 -9.618 -30.095 1.00 95.75 171 ALA A C 1
ATOM 1180 O O . ALA A 1 171 ? 34.336 -9.614 -31.213 1.00 95.75 171 ALA A O 1
ATOM 1181 N N . GLU A 1 172 ? 35.053 -10.747 -29.413 1.00 94.62 172 GLU A N 1
ATOM 1182 C CA . GLU A 1 172 ? 34.407 -12.004 -29.797 1.00 94.62 172 GLU A CA 1
ATOM 1183 C C . GLU A 1 172 ? 32.923 -11.969 -29.425 1.00 94.62 172 GLU A C 1
ATOM 1185 O O . GLU A 1 172 ? 32.564 -11.498 -28.343 1.00 94.62 172 GLU A O 1
ATOM 1190 N N . ALA A 1 173 ? 32.074 -12.498 -30.310 1.00 94.88 173 ALA A N 1
ATOM 1191 C CA . ALA A 1 173 ? 30.619 -12.538 -30.138 1.00 94.88 173 ALA A CA 1
ATOM 1192 C C . ALA A 1 173 ? 30.014 -11.180 -29.693 1.00 94.88 173 ALA A C 1
ATOM 1194 O O . ALA A 1 173 ? 29.320 -11.106 -28.673 1.00 94.88 173 ALA A O 1
ATOM 1195 N N . PRO A 1 174 ? 30.251 -10.087 -30.445 1.00 97.25 174 PRO A N 1
ATOM 1196 C CA . PRO A 1 174 ? 29.883 -8.734 -30.023 1.00 97.25 174 PRO A CA 1
ATOM 1197 C C . PRO A 1 174 ? 28.371 -8.549 -29.815 1.00 97.25 174 PRO A C 1
ATOM 1199 O O . PRO A 1 174 ? 27.974 -7.732 -28.991 1.00 97.25 174 PRO A O 1
ATOM 1202 N N . VAL A 1 175 ? 27.521 -9.317 -30.510 1.00 97.06 175 VAL A N 1
ATOM 1203 C CA . VAL A 1 175 ? 26.057 -9.276 -30.325 1.00 97.06 175 VAL A CA 1
ATOM 1204 C C . VAL A 1 175 ? 25.655 -9.829 -28.958 1.00 97.06 175 VAL A C 1
ATOM 1206 O O . VAL A 1 175 ? 24.928 -9.160 -28.231 1.00 97.06 175 VAL A O 1
ATOM 1209 N N . SER A 1 176 ? 26.191 -10.986 -28.557 1.00 96.50 176 SER A N 1
ATOM 1210 C CA . SER A 1 176 ? 25.921 -11.568 -27.235 1.00 96.50 176 SER A CA 1
ATOM 1211 C C . SER A 1 176 ? 26.412 -10.657 -26.108 1.00 96.50 176 SER A C 1
ATOM 1213 O O . SER A 1 176 ? 25.703 -10.435 -25.132 1.00 96.50 176 SER A O 1
ATOM 1215 N N . ARG A 1 177 ? 27.593 -10.045 -26.268 1.00 97.19 177 ARG A N 1
ATOM 1216 C CA . ARG A 1 177 ? 28.101 -9.049 -25.309 1.00 97.19 177 ARG A CA 1
ATOM 1217 C C . ARG A 1 177 ? 27.222 -7.807 -25.229 1.00 97.19 177 ARG A C 1
ATOM 1219 O O . ARG A 1 177 ? 27.012 -7.275 -24.144 1.00 97.19 177 ARG A O 1
ATOM 1226 N N . LEU A 1 178 ? 26.690 -7.345 -26.357 1.00 97.12 178 LEU A N 1
ATOM 1227 C CA . LEU A 1 178 ? 25.763 -6.218 -26.379 1.00 97.12 178 LEU A CA 1
ATOM 1228 C C . LEU A 1 178 ? 24.452 -6.542 -25.639 1.00 97.12 178 LEU A C 1
ATOM 1230 O O . LEU A 1 178 ? 23.945 -5.678 -24.925 1.00 97.12 178 LEU A O 1
ATOM 1234 N N . ALA A 1 179 ? 23.949 -7.777 -25.747 1.00 97.00 179 ALA A N 1
ATOM 1235 C CA . ALA A 1 179 ? 22.791 -8.251 -24.986 1.00 97.00 179 ALA A CA 1
ATOM 1236 C C . ALA A 1 179 ? 23.068 -8.302 -23.469 1.00 97.00 179 ALA A C 1
ATOM 1238 O O . ALA A 1 179 ? 22.250 -7.834 -22.681 1.00 97.00 179 ALA A O 1
ATOM 1239 N N . GLU A 1 180 ? 24.252 -8.761 -23.046 1.00 97.31 180 GLU A N 1
ATOM 1240 C CA . GLU A 1 180 ? 24.670 -8.714 -21.632 1.00 97.31 180 GLU A CA 1
ATOM 1241 C C . GLU A 1 180 ? 24.697 -7.274 -21.085 1.00 97.31 180 GLU A C 1
ATOM 1243 O O . GLU A 1 180 ? 24.211 -7.007 -19.984 1.00 97.31 180 GLU A O 1
ATOM 1248 N N . ILE A 1 181 ? 25.237 -6.323 -21.859 1.00 97.50 181 ILE A N 1
ATOM 1249 C CA . ILE A 1 181 ? 25.261 -4.901 -21.478 1.00 97.50 181 ILE A CA 1
ATOM 1250 C C . ILE A 1 181 ? 23.834 -4.344 -21.383 1.00 97.50 181 ILE A C 1
ATOM 1252 O O . ILE A 1 181 ? 23.539 -3.556 -20.480 1.00 97.50 181 ILE A O 1
ATOM 1256 N N . TRP A 1 182 ? 22.941 -4.750 -22.289 1.00 97.19 182 TRP A N 1
ATOM 1257 C CA . TRP A 1 182 ? 21.541 -4.342 -22.256 1.00 97.19 182 TRP A CA 1
ATOM 1258 C C . TRP A 1 182 ? 20.838 -4.783 -20.969 1.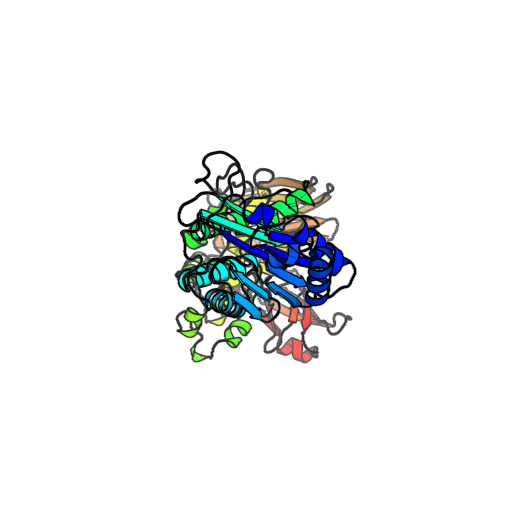00 97.19 182 TRP A C 1
ATOM 1260 O O . TRP A 1 182 ? 20.182 -3.947 -20.352 1.00 97.19 182 TRP A O 1
ATOM 1270 N N . GLU A 1 183 ? 21.033 -6.015 -20.496 1.00 96.75 183 GLU A N 1
ATOM 1271 C CA . GLU A 1 183 ? 20.419 -6.482 -19.240 1.00 96.75 183 GLU A CA 1
ATOM 1272 C C . GLU A 1 183 ? 20.876 -5.675 -18.013 1.00 96.75 183 GLU A C 1
ATOM 1274 O O . GLU A 1 183 ? 20.099 -5.435 -17.088 1.00 96.75 183 GLU A O 1
ATOM 1279 N N . ILE A 1 184 ? 22.113 -5.170 -18.024 1.00 94.06 184 ILE A N 1
ATOM 1280 C CA . ILE A 1 184 ? 22.624 -4.268 -16.980 1.00 94.06 184 ILE A CA 1
ATOM 1281 C C . ILE A 1 184 ? 22.007 -2.865 -17.111 1.00 94.06 184 ILE A C 1
ATOM 1283 O O . ILE A 1 184 ? 21.678 -2.225 -16.106 1.00 94.06 184 ILE A O 1
ATOM 1287 N N . TYR A 1 185 ? 21.871 -2.361 -18.340 1.00 94.75 185 TYR A N 1
ATOM 1288 C CA . TYR A 1 185 ? 21.415 -0.998 -18.621 1.00 94.75 185 TYR A CA 1
ATOM 1289 C C . TYR A 1 185 ? 19.897 -0.825 -18.473 1.00 94.75 185 TYR A C 1
ATOM 1291 O O . TYR A 1 185 ? 19.440 0.175 -17.916 1.00 94.75 185 TYR A O 1
ATOM 1299 N N . LYS A 1 186 ? 19.113 -1.805 -18.935 1.00 94.50 186 LYS A N 1
ATOM 1300 C CA . LYS A 1 186 ? 17.643 -1.812 -18.970 1.00 94.50 186 LYS A CA 1
ATOM 1301 C C . LYS A 1 186 ? 16.987 -1.327 -17.668 1.00 94.50 186 LYS A C 1
ATOM 1303 O O . LYS A 1 186 ? 16.165 -0.412 -17.760 1.00 94.50 186 LYS A O 1
ATOM 1308 N N . PRO A 1 187 ? 17.330 -1.840 -16.467 1.00 90.62 187 PRO A N 1
ATOM 1309 C CA . PRO A 1 187 ? 16.695 -1.385 -15.227 1.00 90.62 187 PRO A CA 1
ATOM 1310 C C . PRO A 1 187 ? 17.052 0.059 -14.838 1.00 90.62 187 PRO A C 1
ATOM 1312 O O . PRO A 1 187 ? 16.300 0.678 -14.097 1.00 90.62 187 PRO A O 1
ATOM 1315 N N . GLN A 1 188 ? 18.161 0.608 -15.346 1.00 91.00 188 GLN A N 1
ATOM 1316 C CA . GLN A 1 188 ? 18.685 1.936 -14.987 1.00 91.00 188 GLN A CA 1
ATOM 1317 C C . GLN A 1 188 ? 18.351 3.024 -16.022 1.00 91.00 188 GLN A C 1
ATOM 1319 O O . GLN A 1 188 ? 18.538 4.215 -15.770 1.00 91.00 188 GLN A O 1
ATOM 1324 N N . MET A 1 189 ? 17.877 2.636 -17.207 1.00 93.56 189 MET A N 1
ATOM 1325 C CA . MET A 1 189 ? 17.661 3.513 -18.363 1.00 93.56 189 MET A CA 1
ATOM 1326 C C . MET A 1 189 ? 16.856 4.781 -18.023 1.00 93.56 189 MET A C 1
ATOM 1328 O O . MET A 1 189 ? 17.275 5.898 -18.335 1.00 93.56 189 MET A O 1
ATOM 1332 N N . ASN A 1 190 ? 15.724 4.630 -17.329 1.00 90.69 190 ASN A N 1
ATOM 1333 C CA . ASN A 1 190 ? 14.866 5.761 -16.957 1.00 90.69 190 ASN A CA 1
ATOM 1334 C C . ASN A 1 190 ? 15.452 6.621 -15.823 1.00 90.69 190 ASN A C 1
ATOM 1336 O O . ASN A 1 190 ? 15.097 7.798 -15.695 1.00 90.69 190 ASN A O 1
ATOM 1340 N N . ASP A 1 191 ? 16.379 6.085 -15.029 1.00 87.88 191 ASP A N 1
ATOM 1341 C CA . ASP A 1 191 ? 17.054 6.856 -13.984 1.00 87.88 191 ASP A CA 1
ATOM 1342 C C . ASP A 1 191 ? 18.013 7.869 -14.594 1.00 87.88 191 ASP A C 1
ATOM 1344 O O . ASP A 1 191 ? 18.095 8.999 -14.119 1.00 87.88 191 ASP A O 1
ATOM 1348 N N . TYR A 1 192 ? 18.708 7.513 -15.678 1.00 89.69 192 TYR A N 1
ATOM 1349 C CA . TYR A 1 192 ? 19.572 8.456 -16.391 1.00 89.69 192 TYR A CA 1
ATOM 1350 C C . TYR A 1 192 ? 18.777 9.616 -16.995 1.00 89.69 192 TYR A C 1
ATOM 1352 O O . TYR A 1 192 ? 19.212 10.765 -16.910 1.00 89.69 192 TYR A O 1
ATOM 1360 N N . VAL A 1 193 ? 17.580 9.339 -17.521 1.00 91.62 193 VAL A N 1
ATOM 1361 C CA . VAL A 1 193 ? 16.642 10.381 -17.964 1.00 91.62 193 VAL A CA 1
ATOM 1362 C C . VAL A 1 193 ? 16.223 11.269 -16.793 1.00 91.62 193 VAL A C 1
ATOM 1364 O O . VAL A 1 193 ? 16.310 12.494 -16.881 1.00 91.62 193 VAL A O 1
ATOM 1367 N N . THR A 1 194 ? 15.808 10.662 -15.681 1.00 88.88 194 THR A N 1
ATOM 1368 C CA . THR A 1 194 ? 15.348 11.397 -14.495 1.00 88.88 194 THR A CA 1
ATOM 1369 C C . THR A 1 194 ? 16.455 12.276 -13.921 1.00 88.88 194 THR A C 1
ATOM 1371 O O . THR A 1 194 ? 16.212 13.443 -13.644 1.00 88.88 194 THR A O 1
ATOM 1374 N N . ARG A 1 195 ? 17.688 11.771 -13.813 1.00 88.25 195 ARG A N 1
ATOM 1375 C CA . ARG A 1 195 ? 18.847 12.538 -13.326 1.00 88.25 195 ARG A CA 1
ATOM 1376 C C . ARG A 1 195 ? 19.158 13.748 -14.204 1.00 88.25 195 ARG A C 1
ATOM 1378 O O . ARG A 1 195 ? 19.574 14.774 -13.679 1.00 88.25 195 ARG A O 1
ATOM 1385 N N . ALA A 1 196 ? 18.965 13.635 -15.518 1.00 90.12 196 ALA A N 1
ATOM 1386 C CA . ALA A 1 196 ? 19.186 14.744 -16.441 1.00 90.12 196 ALA A CA 1
ATOM 1387 C C . ALA A 1 196 ? 18.091 15.822 -16.341 1.00 90.12 196 ALA A C 1
ATOM 1389 O O . ALA A 1 196 ? 18.403 17.009 -16.413 1.00 90.12 196 ALA A O 1
ATOM 1390 N N . LEU A 1 197 ? 16.821 15.425 -16.181 1.00 92.38 197 LEU A N 1
ATOM 1391 C CA . LEU A 1 197 ? 15.675 16.348 -16.189 1.00 92.38 197 LEU A CA 1
ATOM 1392 C C . LEU A 1 197 ? 15.307 16.908 -14.807 1.00 92.38 197 LEU A C 1
ATOM 1394 O O . LEU A 1 197 ? 14.839 18.039 -14.711 1.00 92.38 197 LEU A O 1
ATOM 1398 N N . ASP A 1 198 ? 15.488 16.121 -13.749 1.00 90.44 198 ASP A N 1
ATOM 1399 C CA . ASP A 1 198 ? 15.141 16.464 -12.367 1.00 90.44 198 ASP A CA 1
ATOM 1400 C C . ASP A 1 198 ? 16.238 15.986 -11.393 1.00 90.44 198 ASP A C 1
ATOM 1402 O O . ASP A 1 198 ? 16.023 15.072 -10.589 1.00 90.44 198 ASP A O 1
ATOM 1406 N N . PRO A 1 199 ? 17.441 16.594 -11.441 1.00 85.31 199 PRO A N 1
ATOM 1407 C CA . PRO A 1 199 ? 18.565 16.209 -10.585 1.00 85.31 199 PRO A CA 1
ATOM 1408 C C . PRO A 1 199 ? 18.324 16.475 -9.089 1.00 85.31 199 PRO A C 1
ATOM 1410 O O . PRO A 1 199 ? 19.114 16.035 -8.257 1.00 85.31 199 PRO A O 1
ATOM 1413 N N . GLN A 1 200 ? 17.265 17.209 -8.726 1.00 87.94 200 GLN A N 1
ATOM 1414 C CA . GLN A 1 200 ? 16.914 17.486 -7.330 1.00 87.94 200 GLN A CA 1
ATOM 1415 C C . GLN A 1 200 ? 16.082 16.365 -6.697 1.00 87.94 200 GLN A C 1
ATOM 1417 O O . GLN A 1 200 ? 15.966 16.309 -5.469 1.00 87.94 200 GLN A O 1
ATOM 1422 N N . ARG A 1 201 ? 15.507 15.464 -7.502 1.00 84.75 201 ARG A N 1
ATOM 1423 C CA . ARG A 1 201 ? 14.732 14.334 -6.997 1.00 84.75 201 ARG A CA 1
ATOM 1424 C C . ARG A 1 201 ? 15.664 13.283 -6.388 1.00 84.75 201 ARG A C 1
ATOM 1426 O O . ARG A 1 201 ? 16.540 12.773 -7.088 1.00 84.75 201 ARG A O 1
ATOM 1433 N N . PRO A 1 202 ? 15.487 12.914 -5.107 1.00 84.00 202 PRO A N 1
ATOM 1434 C CA . PRO A 1 202 ? 16.290 11.858 -4.511 1.00 84.00 202 PRO A CA 1
ATOM 1435 C C . PRO A 1 202 ? 16.013 10.526 -5.218 1.00 84.00 202 PRO A C 1
ATOM 1437 O O . PRO A 1 202 ? 14.859 10.164 -5.448 1.00 84.00 202 PRO A O 1
ATOM 1440 N N . TYR A 1 203 ? 17.080 9.799 -5.544 1.00 81.88 203 TYR A N 1
ATOM 1441 C CA . TYR A 1 203 ? 17.027 8.440 -6.078 1.00 81.88 203 TYR A CA 1
ATOM 1442 C C . TYR A 1 203 ? 17.327 7.435 -4.965 1.00 81.88 203 TYR A C 1
ATOM 1444 O O . TYR A 1 203 ? 18.225 7.656 -4.149 1.00 81.88 203 TYR A O 1
ATOM 1452 N N . TRP A 1 204 ? 16.585 6.331 -4.952 1.00 85.50 204 TRP A N 1
ATOM 1453 C CA . TRP A 1 204 ? 16.753 5.237 -4.005 1.00 85.50 204 TRP A CA 1
ATOM 1454 C C . TRP A 1 204 ? 16.895 3.930 -4.798 1.00 85.50 204 TRP A C 1
ATOM 1456 O O . TRP A 1 204 ? 15.966 3.586 -5.527 1.00 85.50 204 TRP A O 1
ATOM 1466 N N . PRO A 1 205 ? 18.047 3.236 -4.739 1.00 81.38 205 PRO A N 1
ATOM 1467 C CA . PRO A 1 205 ? 18.415 2.227 -5.737 1.00 81.38 205 PRO A CA 1
ATOM 1468 C C . PRO A 1 205 ? 17.597 0.937 -5.684 1.00 81.38 205 PRO A C 1
ATOM 1470 O O . PRO A 1 205 ? 17.424 0.269 -6.699 1.00 81.38 205 PRO A O 1
ATOM 1473 N N . CYS A 1 206 ? 17.116 0.570 -4.505 1.00 85.69 206 CYS A N 1
ATOM 1474 C CA . CYS A 1 206 ? 16.214 -0.548 -4.284 1.00 85.69 206 CYS A CA 1
ATOM 1475 C C . CYS A 1 206 ? 15.483 -0.332 -2.955 1.00 85.69 206 CYS A C 1
ATOM 1477 O O . CYS A 1 206 ? 15.849 0.546 -2.178 1.00 85.69 206 CYS A O 1
ATOM 1479 N N . SER A 1 207 ? 14.443 -1.117 -2.693 1.00 93.06 207 SER A N 1
ATOM 1480 C CA . SER A 1 207 ? 13.789 -1.171 -1.388 1.00 93.06 207 SER A CA 1
ATOM 1481 C C . SER A 1 207 ? 13.708 -2.642 -0.972 1.00 93.06 207 SER A C 1
ATOM 1483 O O . SER A 1 207 ? 13.164 -3.436 -1.743 1.00 93.06 207 SER A O 1
ATOM 1485 N N . PRO A 1 208 ? 14.282 -3.026 0.179 1.00 93.75 208 PRO A N 1
ATOM 1486 C CA . PRO A 1 208 ? 14.958 -2.166 1.148 1.00 93.75 208 PRO A CA 1
ATOM 1487 C C . PRO A 1 208 ? 16.421 -1.889 0.745 1.00 93.75 208 PRO A C 1
ATOM 1489 O O . PRO A 1 208 ? 17.034 -2.662 0.004 1.00 93.75 208 PRO A O 1
ATOM 1492 N N . HIS A 1 209 ? 16.983 -0.778 1.218 1.00 91.44 209 HIS A N 1
ATOM 1493 C CA . HIS A 1 209 ? 18.365 -0.393 0.945 1.00 91.44 209 HIS A CA 1
ATOM 1494 C C . HIS A 1 209 ? 19.035 0.256 2.156 1.00 91.44 209 HIS A C 1
ATOM 1496 O O . HIS A 1 209 ? 18.521 1.210 2.740 1.00 91.44 209 HIS A O 1
ATOM 1502 N N . SER A 1 210 ? 20.253 -0.193 2.463 1.00 91.00 210 SER A N 1
ATOM 1503 C CA . SER A 1 210 ? 21.150 0.466 3.411 1.00 91.00 210 SER A CA 1
ATOM 1504 C C . SER A 1 210 ? 22.154 1.356 2.666 1.00 91.00 210 SER A C 1
ATOM 1506 O O . SER A 1 210 ? 23.002 0.833 1.944 1.00 91.00 210 SER A O 1
ATOM 1508 N N . PRO A 1 211 ? 22.135 2.687 2.868 1.00 86.56 211 PRO A N 1
ATOM 1509 C CA . PRO A 1 211 ? 23.047 3.612 2.184 1.00 86.56 211 PRO A CA 1
ATOM 1510 C C . PRO A 1 211 ? 24.483 3.589 2.736 1.00 86.56 211 PRO A C 1
ATOM 1512 O O . PRO A 1 211 ? 25.373 4.242 2.191 1.00 86.56 211 PRO A O 1
ATOM 1515 N N . HIS A 1 212 ? 24.717 2.878 3.840 1.00 83.00 212 HIS A N 1
ATOM 1516 C CA . HIS A 1 212 ? 26.013 2.765 4.498 1.00 83.00 212 HIS A CA 1
ATOM 1517 C C . HIS A 1 212 ? 26.294 1.310 4.882 1.00 83.00 212 HIS A C 1
ATOM 1519 O O . HIS A 1 212 ? 25.372 0.556 5.187 1.00 83.00 212 HIS A O 1
ATOM 1525 N N . GLY A 1 213 ? 27.577 0.953 4.950 1.00 79.19 213 GLY A N 1
ATOM 1526 C CA . GLY A 1 213 ? 28.022 -0.364 5.403 1.00 79.19 213 GLY A CA 1
ATOM 1527 C C . GLY A 1 213 ? 28.013 -1.424 4.304 1.00 79.19 213 GLY A C 1
ATOM 1528 O O . GLY A 1 213 ? 28.220 -1.122 3.129 1.00 79.19 213 GLY A O 1
ATOM 1529 N N . ASP A 1 214 ? 27.838 -2.678 4.715 1.00 79.19 214 ASP A N 1
ATOM 1530 C CA . ASP A 1 214 ? 27.776 -3.814 3.802 1.00 79.19 214 ASP A CA 1
ATOM 1531 C C . ASP A 1 214 ? 26.490 -3.761 2.967 1.00 79.19 214 ASP A C 1
ATOM 1533 O O . ASP A 1 214 ? 25.383 -3.767 3.501 1.00 79.19 214 ASP A O 1
ATOM 1537 N N . ARG A 1 215 ? 26.639 -3.761 1.640 1.00 73.44 215 ARG A N 1
ATOM 1538 C CA . ARG A 1 215 ? 25.528 -3.785 0.678 1.00 73.44 215 ARG A CA 1
ATOM 1539 C C . ARG A 1 215 ? 24.650 -5.038 0.782 1.00 73.44 215 ARG A C 1
ATOM 1541 O O . ARG A 1 215 ? 23.540 -5.031 0.258 1.00 73.44 215 ARG A O 1
ATOM 1548 N N . HIS A 1 216 ? 25.136 -6.107 1.414 1.00 81.88 216 HIS A N 1
ATOM 1549 C CA . HIS A 1 216 ? 24.342 -7.305 1.684 1.00 81.88 216 HIS A CA 1
ATOM 1550 C C . HIS A 1 216 ? 23.411 -7.139 2.897 1.00 81.88 216 HIS A C 1
ATOM 1552 O O . HIS A 1 216 ? 22.365 -7.792 2.948 1.00 81.88 216 HIS A O 1
ATOM 1558 N N . ASP A 1 217 ? 23.726 -6.225 3.822 1.00 86.88 217 ASP A N 1
ATOM 1559 C CA . ASP A 1 217 ? 22.837 -5.810 4.911 1.00 86.88 217 ASP A CA 1
ATOM 1560 C C . ASP A 1 217 ? 21.853 -4.756 4.397 1.00 86.88 217 ASP A C 1
ATOM 1562 O O . ASP A 1 217 ? 22.045 -3.553 4.545 1.00 86.88 217 ASP A O 1
ATOM 1566 N N . HIS A 1 218 ? 20.790 -5.212 3.748 1.00 84.56 218 HIS A N 1
ATOM 1567 C CA . HIS A 1 218 ? 19.818 -4.364 3.061 1.00 84.56 218 HIS A CA 1
ATOM 1568 C C . HIS A 1 218 ? 18.721 -3.791 3.971 1.00 84.56 218 HIS A C 1
ATOM 1570 O O . HIS A 1 218 ? 17.925 -2.992 3.495 1.00 84.56 218 HIS A O 1
ATOM 1576 N N . ALA A 1 219 ? 18.656 -4.175 5.253 1.00 90.56 219 ALA A N 1
ATOM 1577 C CA . ALA A 1 219 ? 17.573 -3.802 6.173 1.00 90.56 219 ALA A CA 1
ATOM 1578 C C . ALA A 1 219 ? 18.102 -3.339 7.544 1.00 90.56 219 ALA A C 1
ATOM 1580 O O . ALA A 1 219 ? 17.540 -3.667 8.593 1.00 90.56 219 ALA A O 1
ATOM 1581 N N . ASN A 1 220 ? 19.201 -2.583 7.552 1.00 93.00 220 ASN A N 1
ATOM 1582 C CA . ASN A 1 220 ? 19.850 -2.165 8.786 1.00 93.00 220 ASN A CA 1
ATOM 1583 C C . ASN A 1 220 ? 18.926 -1.257 9.634 1.00 93.00 220 ASN A C 1
ATOM 1585 O O . ASN A 1 220 ? 18.359 -0.285 9.131 1.00 93.00 220 ASN A O 1
ATOM 1589 N N . PRO A 1 221 ? 18.809 -1.463 10.958 1.00 94.50 221 PRO A N 1
ATOM 1590 C CA . PRO A 1 221 ? 17.965 -0.608 11.796 1.00 94.50 221 PRO A CA 1
ATOM 1591 C C . PRO A 1 221 ? 18.399 0.864 11.865 1.00 94.50 221 PRO A C 1
ATOM 1593 O O . PRO A 1 221 ? 17.584 1.733 12.187 1.00 94.50 221 PRO A O 1
ATOM 1596 N N . ASN A 1 222 ? 19.677 1.168 11.630 1.00 93.44 222 ASN A N 1
ATOM 1597 C CA . ASN A 1 222 ? 20.268 2.484 11.871 1.00 93.44 222 ASN A CA 1
ATOM 1598 C C . ASN A 1 222 ? 20.247 3.426 10.662 1.00 93.44 222 ASN A C 1
ATOM 1600 O O . ASN A 1 222 ? 20.319 4.645 10.865 1.00 93.44 222 ASN A O 1
ATOM 1604 N N . TRP A 1 223 ? 20.076 2.915 9.444 1.00 91.62 223 TRP A N 1
ATOM 1605 C CA . TRP A 1 223 ? 20.042 3.703 8.209 1.00 91.62 223 TRP A CA 1
ATOM 1606 C C . TRP A 1 223 ? 19.196 3.028 7.135 1.00 91.62 223 TRP A C 1
ATOM 1608 O O . TRP A 1 223 ? 19.017 1.820 7.155 1.00 91.62 223 TRP A O 1
ATOM 1618 N N . GLY A 1 224 ? 18.707 3.829 6.189 1.00 94.19 224 GLY A N 1
ATOM 1619 C CA . GLY A 1 224 ? 17.906 3.323 5.084 1.00 94.19 224 GLY A CA 1
ATOM 1620 C C . GLY A 1 224 ? 16.480 2.938 5.464 1.00 94.19 224 GLY A C 1
ATOM 1621 O O . GLY A 1 224 ? 15.942 3.389 6.483 1.00 94.19 224 GLY A O 1
ATOM 1622 N N . ASP A 1 225 ? 15.866 2.138 4.605 1.00 97.06 225 ASP A N 1
ATOM 1623 C CA . ASP A 1 225 ? 14.536 1.574 4.789 1.00 97.06 225 ASP A CA 1
ATOM 1624 C C . ASP A 1 225 ? 14.597 0.056 5.013 1.00 97.06 225 ASP A C 1
ATOM 1626 O O . ASP A 1 225 ? 15.614 -0.581 4.756 1.00 97.06 225 ASP A O 1
ATOM 1630 N N . ALA A 1 226 ? 13.522 -0.527 5.543 1.00 97.12 226 ALA A N 1
ATOM 1631 C CA . ALA A 1 226 ? 13.480 -1.944 5.890 1.00 97.12 226 ALA A CA 1
ATOM 1632 C C . ALA A 1 226 ? 12.131 -2.597 5.572 1.00 97.12 226 ALA A C 1
ATOM 1634 O O . ALA A 1 226 ? 11.067 -2.003 5.779 1.00 97.12 226 ALA A O 1
ATOM 1635 N N . HIS A 1 227 ? 12.203 -3.863 5.151 1.00 97.75 227 HIS A N 1
ATOM 1636 C CA . HIS A 1 227 ? 11.065 -4.765 4.964 1.00 97.75 227 HIS A CA 1
ATOM 1637 C C . HIS A 1 227 ? 10.966 -5.726 6.154 1.00 97.75 227 HIS A C 1
ATOM 1639 O O . HIS A 1 227 ? 11.749 -6.665 6.296 1.00 97.75 227 HIS A O 1
ATOM 1645 N N . LEU A 1 228 ? 10.016 -5.484 7.057 1.00 97.62 228 LEU A N 1
ATOM 1646 C CA . LEU A 1 228 ? 9.922 -6.156 8.354 1.00 97.62 228 LEU A CA 1
ATOM 1647 C C . LEU A 1 228 ? 8.888 -7.281 8.339 1.00 97.62 228 LEU A C 1
ATOM 1649 O O . LEU A 1 228 ? 7.763 -7.158 8.835 1.00 97.62 228 LEU A O 1
ATOM 1653 N N . TRP A 1 229 ? 9.325 -8.423 7.816 1.00 97.94 229 TRP A N 1
ATOM 1654 C CA . TRP A 1 229 ? 8.504 -9.615 7.615 1.00 97.94 229 TRP A CA 1
ATOM 1655 C C . TRP A 1 229 ? 8.574 -10.660 8.742 1.00 97.94 229 TRP A C 1
ATOM 1657 O O . TRP A 1 229 ? 7.972 -11.731 8.641 1.00 97.94 229 TRP A O 1
ATOM 1667 N N . ALA A 1 230 ? 9.246 -10.344 9.853 1.00 97.56 230 ALA A N 1
ATOM 1668 C CA . ALA A 1 230 ? 9.391 -11.251 10.992 1.00 97.56 230 ALA A CA 1
ATOM 1669 C C . ALA A 1 230 ? 8.045 -11.660 11.618 1.00 97.56 230 ALA A C 1
ATOM 1671 O O . ALA A 1 230 ? 7.917 -12.780 12.096 1.00 97.56 230 ALA A O 1
ATOM 1672 N N . VAL A 1 231 ? 7.027 -10.794 11.590 1.00 97.88 231 VAL A N 1
ATOM 1673 C CA . VAL A 1 231 ? 5.700 -11.117 12.142 1.00 97.88 231 VAL A CA 1
ATOM 1674 C C . VAL A 1 231 ? 4.932 -12.094 11.258 1.00 97.88 231 VAL A C 1
ATOM 1676 O O . VAL A 1 231 ? 4.432 -13.092 11.752 1.00 97.88 231 VAL A O 1
ATOM 1679 N N . TRP A 1 232 ? 4.855 -11.864 9.950 1.00 98.12 232 TRP A N 1
ATOM 1680 C CA . TRP A 1 232 ? 4.106 -12.755 9.061 1.00 98.12 232 TRP A CA 1
ATOM 1681 C C . TRP A 1 232 ? 4.922 -13.986 8.643 1.00 98.12 232 TRP A C 1
ATOM 1683 O O . TRP A 1 232 ? 4.594 -15.108 9.023 1.00 98.12 232 TRP A O 1
ATOM 1693 N N . HIS A 1 233 ? 6.023 -13.788 7.912 1.00 96.94 233 HIS A N 1
ATOM 1694 C CA . HIS A 1 233 ? 6.860 -14.888 7.427 1.00 96.94 233 HIS A CA 1
ATOM 1695 C C . HIS A 1 233 ? 7.639 -15.562 8.561 1.00 96.94 233 HIS A C 1
ATOM 1697 O O . HIS A 1 233 ? 7.725 -16.787 8.603 1.00 96.94 233 HIS A O 1
ATOM 1703 N N . GLY A 1 234 ? 8.151 -14.772 9.509 1.00 96.81 234 GLY A N 1
ATOM 1704 C CA . GLY A 1 234 ? 8.889 -15.281 10.670 1.00 96.81 234 GLY A CA 1
ATOM 1705 C C . GLY A 1 234 ? 8.020 -15.736 11.849 1.00 96.81 234 GLY A C 1
ATOM 1706 O O . GLY A 1 234 ? 8.566 -16.226 12.835 1.00 96.81 234 GLY A O 1
ATOM 1707 N N . ARG A 1 235 ? 6.688 -15.576 11.772 1.00 97.56 235 ARG A N 1
ATOM 1708 C CA . ARG A 1 235 ? 5.717 -15.953 12.818 1.00 97.56 235 ARG A CA 1
ATOM 1709 C C . ARG A 1 235 ? 6.001 -15.359 14.209 1.00 97.56 235 ARG A C 1
ATOM 1711 O O . ARG A 1 235 ? 5.640 -15.946 15.231 1.00 97.56 235 ARG A O 1
ATOM 1718 N N . GLN A 1 236 ? 6.631 -14.185 14.264 1.00 98.19 236 GLN A N 1
ATOM 1719 C CA . GLN A 1 236 ? 6.826 -13.430 15.503 1.00 98.19 236 GLN A CA 1
ATOM 1720 C C . GLN A 1 236 ? 5.521 -12.762 15.968 1.00 98.19 236 GLN A C 1
ATOM 1722 O O . GLN A 1 236 ? 4.770 -12.235 15.144 1.00 98.19 236 GLN A O 1
ATOM 1727 N N . PRO A 1 237 ? 5.222 -12.712 17.276 1.00 97.31 237 PRO A N 1
ATOM 1728 C CA . PRO A 1 237 ? 4.003 -12.067 17.769 1.00 97.31 237 PRO A CA 1
ATOM 1729 C C . PRO A 1 237 ? 3.971 -10.570 17.406 1.00 97.31 237 PRO A C 1
ATOM 1731 O O . PRO A 1 237 ? 5.016 -9.965 17.185 1.00 97.31 237 PRO A O 1
ATOM 1734 N N . PHE A 1 238 ? 2.792 -9.932 17.377 1.00 96.12 238 PHE A N 1
ATOM 1735 C CA . PHE A 1 238 ? 2.676 -8.504 17.008 1.00 96.12 238 PHE A CA 1
ATOM 1736 C C . PHE A 1 238 ? 3.517 -7.589 17.906 1.00 96.12 238 PHE A C 1
ATOM 1738 O O . PHE A 1 238 ? 4.007 -6.551 17.464 1.00 96.12 238 PHE A O 1
ATOM 1745 N N . GLU A 1 239 ? 3.720 -7.991 19.162 1.00 95.56 239 GLU A N 1
ATOM 1746 C CA . GLU A 1 239 ? 4.589 -7.311 20.122 1.00 95.56 239 GLU A CA 1
ATOM 1747 C C . GLU A 1 239 ? 6.029 -7.182 19.634 1.00 95.56 239 GLU A C 1
ATOM 1749 O O . GLU A 1 239 ? 6.704 -6.234 20.027 1.00 95.56 239 GLU A O 1
ATOM 1754 N N . TRP A 1 240 ? 6.494 -8.078 18.760 1.00 98.00 240 TRP A N 1
ATOM 1755 C CA . TRP A 1 240 ? 7.834 -8.015 18.184 1.00 98.00 240 TRP A CA 1
ATOM 1756 C C . TRP A 1 240 ? 8.096 -6.676 17.489 1.00 98.00 240 TRP A C 1
ATOM 1758 O O . TRP A 1 240 ? 9.189 -6.127 17.618 1.00 98.00 240 TRP A O 1
ATOM 1768 N N . TYR A 1 241 ? 7.082 -6.079 16.845 1.00 98.12 241 TYR A N 1
ATOM 1769 C CA . TYR A 1 241 ? 7.227 -4.754 16.235 1.00 98.12 241 TYR A CA 1
ATOM 1770 C C . TYR A 1 241 ? 7.666 -3.684 17.241 1.00 98.12 241 TYR A C 1
ATOM 1772 O O . TYR A 1 241 ? 8.390 -2.765 16.868 1.00 98.12 241 TYR A O 1
ATOM 1780 N N . ARG A 1 242 ? 7.307 -3.820 18.527 1.00 96.19 242 ARG A N 1
ATOM 1781 C CA . ARG A 1 242 ? 7.707 -2.884 19.592 1.00 96.19 242 ARG A CA 1
ATOM 1782 C C . ARG A 1 242 ? 9.194 -2.980 19.964 1.00 96.19 242 ARG A C 1
ATOM 1784 O O . ARG A 1 242 ? 9.699 -2.109 20.666 1.00 96.19 242 ARG A O 1
ATOM 1791 N N . GLY A 1 243 ? 9.901 -3.998 19.473 1.00 96.44 243 GLY A N 1
ATOM 1792 C CA . GLY A 1 243 ? 11.361 -4.107 19.524 1.00 96.44 243 GLY A CA 1
ATOM 1793 C C . GLY A 1 243 ? 12.069 -3.599 18.262 1.00 96.44 243 GLY A C 1
ATOM 1794 O O . GLY A 1 243 ? 13.293 -3.499 18.249 1.00 96.44 243 GLY A O 1
ATOM 1795 N N . ALA A 1 244 ? 11.333 -3.259 17.199 1.00 97.12 244 ALA A N 1
ATOM 1796 C CA . ALA A 1 244 ? 11.906 -2.854 15.920 1.00 97.12 244 ALA A CA 1
ATOM 1797 C C . ALA A 1 244 ? 12.053 -1.327 15.840 1.00 97.12 244 ALA A C 1
ATOM 1799 O O . ALA A 1 244 ? 11.074 -0.599 15.677 1.00 97.12 244 ALA A O 1
ATOM 1800 N N . PHE A 1 245 ? 13.288 -0.828 15.906 1.00 97.44 245 PHE A N 1
ATOM 1801 C CA . PHE A 1 245 ? 13.603 0.605 15.851 1.00 97.44 245 PHE A CA 1
ATOM 1802 C C . PHE A 1 245 ? 14.295 0.977 14.532 1.00 97.44 245 PHE A C 1
ATOM 1804 O O . PHE A 1 245 ? 15.404 1.502 14.552 1.00 97.44 245 PHE A O 1
ATOM 1811 N N . HIS A 1 246 ? 13.671 0.696 13.387 1.00 97.38 246 HIS A N 1
ATOM 1812 C CA . HIS A 1 246 ? 14.217 1.041 12.064 1.00 97.38 246 HIS A CA 1
ATOM 1813 C C . HIS A 1 246 ? 13.972 2.517 11.720 1.00 97.38 246 HIS A C 1
ATOM 1815 O O . HIS A 1 246 ? 13.097 3.163 12.307 1.00 97.38 246 HIS A O 1
ATOM 1821 N N . ARG A 1 247 ? 14.739 3.069 10.771 1.00 97.50 247 ARG A N 1
ATOM 1822 C CA . ARG A 1 247 ? 14.612 4.483 10.369 1.00 97.50 247 ARG A CA 1
ATOM 1823 C C . ARG A 1 247 ? 13.375 4.745 9.520 1.00 97.50 247 ARG A C 1
ATOM 1825 O O . ARG A 1 247 ? 12.705 5.756 9.729 1.00 97.50 247 ARG A O 1
ATOM 1832 N N . PHE A 1 248 ? 13.054 3.828 8.617 1.00 98.31 248 PHE A N 1
ATOM 1833 C CA . PHE A 1 248 ? 11.870 3.873 7.770 1.00 98.31 248 PHE A CA 1
ATOM 1834 C C . PHE A 1 248 ? 11.416 2.437 7.488 1.00 98.31 248 PHE A C 1
ATOM 1836 O O . PHE A 1 248 ? 12.210 1.622 7.033 1.00 98.31 248 PHE A O 1
ATOM 1843 N N . CYS A 1 249 ? 10.163 2.102 7.781 1.00 98.44 249 CYS A N 1
ATOM 1844 C CA . CYS A 1 249 ? 9.621 0.773 7.494 1.00 98.44 249 CYS A CA 1
ATOM 1845 C C . CYS A 1 249 ? 8.839 0.859 6.183 1.00 98.44 249 CYS A C 1
ATOM 1847 O O . CYS A 1 249 ? 7.715 1.360 6.180 1.00 98.44 249 CYS A O 1
ATOM 1849 N N . SER A 1 250 ? 9.458 0.457 5.075 1.00 98.44 250 SER A N 1
ATOM 1850 C CA . SER A 1 250 ? 8.883 0.529 3.725 1.00 98.44 250 SER A CA 1
ATOM 1851 C C . SER A 1 250 ? 7.988 -0.662 3.399 1.00 98.44 250 SER A C 1
ATOM 1853 O O . SER A 1 250 ? 7.095 -0.515 2.571 1.00 98.44 250 SER A O 1
ATOM 1855 N N . GLU A 1 251 ? 8.157 -1.789 4.098 1.00 98.69 251 GLU A N 1
ATOM 1856 C CA . GLU A 1 251 ? 7.199 -2.894 4.083 1.00 98.69 251 GLU A CA 1
ATOM 1857 C C . GLU A 1 251 ? 7.077 -3.563 5.452 1.00 98.69 251 GLU A C 1
ATOM 1859 O O . GLU A 1 251 ? 8.048 -3.730 6.190 1.00 98.69 251 GLU A O 1
ATOM 1864 N N . PHE A 1 252 ? 5.856 -3.961 5.786 1.00 98.69 252 PHE A N 1
ATOM 1865 C CA . PHE A 1 252 ? 5.482 -4.861 6.876 1.00 98.69 252 PHE A CA 1
ATOM 1866 C C . PHE A 1 252 ? 3.993 -5.163 6.705 1.00 98.69 252 PHE A C 1
ATOM 1868 O O . PHE A 1 252 ? 3.238 -4.288 6.288 1.00 98.69 252 PHE A O 1
ATOM 1875 N N . GLY A 1 253 ? 3.530 -6.363 7.036 1.00 98.38 253 GLY A N 1
ATOM 1876 C CA . GLY A 1 253 ? 2.132 -6.699 6.791 1.00 98.38 253 GLY A CA 1
ATOM 1877 C C . GLY A 1 253 ? 1.646 -7.907 7.567 1.00 98.38 253 GLY A C 1
ATOM 1878 O O . GLY A 1 253 ? 2.427 -8.704 8.084 1.00 98.38 253 GLY A O 1
ATOM 1879 N N . PHE A 1 254 ? 0.326 -8.055 7.607 1.00 98.75 254 PHE A N 1
ATOM 1880 C CA . PHE A 1 254 ? -0.364 -9.262 8.052 1.00 98.75 254 PHE A CA 1
ATOM 1881 C C . PHE A 1 254 ? -1.547 -9.529 7.107 1.00 98.75 254 PHE A C 1
ATOM 1883 O O . PHE A 1 254 ? -2.194 -8.569 6.687 1.00 98.75 254 PHE A O 1
ATOM 1890 N N . GLN A 1 255 ? -1.821 -10.780 6.723 1.00 98.69 255 GLN A N 1
ATOM 1891 C CA . GLN A 1 255 ? -2.948 -11.057 5.821 1.00 98.69 255 GLN A CA 1
ATOM 1892 C C . GLN A 1 255 ? -4.293 -11.108 6.547 1.00 98.69 255 GLN A C 1
ATOM 1894 O O . GLN A 1 255 ? -4.382 -11.446 7.727 1.00 98.69 255 GLN A O 1
ATOM 1899 N N . SER A 1 256 ? -5.353 -10.848 5.792 1.00 98.81 256 SER A N 1
ATOM 1900 C CA . SER A 1 256 ? -6.728 -11.185 6.144 1.00 98.81 256 SER A CA 1
ATOM 1901 C C . SER A 1 256 ? -7.482 -11.695 4.920 1.00 98.81 256 SER A C 1
ATOM 1903 O O . SER A 1 256 ? -7.116 -11.416 3.771 1.00 98.81 256 SER A O 1
ATOM 1905 N N . PHE A 1 257 ? -8.579 -12.406 5.167 1.00 98.75 257 PHE A N 1
ATOM 1906 C CA . PHE A 1 257 ? -9.562 -12.661 4.125 1.00 98.75 257 PHE A CA 1
ATOM 1907 C C . PHE A 1 257 ? -10.343 -11.373 3.801 1.00 98.75 257 PHE A C 1
ATOM 1909 O O . PHE A 1 257 ? -10.529 -10.518 4.679 1.00 98.75 257 PHE A O 1
ATOM 1916 N N . PRO A 1 258 ? -10.832 -11.208 2.561 1.00 98.19 258 PRO A N 1
ATOM 1917 C CA . PRO A 1 258 ? -11.761 -10.131 2.243 1.00 98.19 258 PRO A CA 1
ATOM 1918 C C . PRO A 1 258 ? -13.125 -10.386 2.910 1.00 98.19 258 PRO A C 1
ATOM 1920 O O . PRO A 1 258 ? -13.333 -11.408 3.567 1.00 98.19 258 PRO A O 1
ATOM 1923 N N . GLU A 1 259 ? -14.049 -9.426 2.825 1.00 96.12 259 GLU A N 1
ATOM 1924 C CA . GLU A 1 259 ? -15.350 -9.580 3.490 1.00 96.12 259 GLU A CA 1
ATOM 1925 C C . GLU A 1 259 ? -16.194 -10.705 2.853 1.00 96.12 259 GLU A C 1
ATOM 1927 O O . GLU A 1 259 ? -15.962 -11.046 1.686 1.00 96.12 259 GLU A O 1
ATOM 1932 N N . PRO A 1 260 ? -17.196 -11.272 3.561 1.00 96.31 260 PRO A N 1
ATOM 1933 C CA . PRO A 1 260 ? -17.983 -12.402 3.061 1.00 96.31 260 PRO A CA 1
ATOM 1934 C C . PRO A 1 260 ? -18.561 -12.206 1.656 1.00 96.31 260 PRO A C 1
ATOM 1936 O O . PRO A 1 260 ? -18.567 -13.143 0.866 1.00 96.31 260 PRO A O 1
ATOM 1939 N N . LYS A 1 261 ? -18.979 -10.987 1.294 1.00 95.56 261 LYS A N 1
ATOM 1940 C CA . LYS A 1 261 ? -19.502 -10.690 -0.052 1.00 95.56 261 LYS A CA 1
ATOM 1941 C C . LYS A 1 261 ? -18.460 -10.822 -1.155 1.00 95.56 261 LYS A C 1
ATOM 1943 O O . LYS A 1 261 ? -18.805 -11.165 -2.280 1.00 95.56 261 LYS A O 1
ATOM 1948 N N . THR A 1 262 ? -17.207 -10.492 -0.864 1.00 96.88 262 THR A N 1
ATOM 1949 C CA . THR A 1 262 ? -16.110 -10.646 -1.823 1.00 96.88 262 THR A CA 1
ATOM 1950 C C . THR A 1 262 ? -15.720 -12.110 -1.933 1.00 96.88 262 THR A C 1
ATOM 1952 O O . THR A 1 262 ? -15.494 -12.581 -3.040 1.00 96.88 262 THR A O 1
ATOM 1955 N N . VAL A 1 263 ? -15.744 -12.853 -0.821 1.00 97.94 263 VAL A N 1
ATOM 1956 C CA . VAL A 1 263 ? -15.553 -14.310 -0.841 1.00 97.94 263 VAL A CA 1
ATOM 1957 C C . VAL A 1 263 ? -16.635 -15.011 -1.660 1.00 97.94 263 VAL A C 1
ATOM 1959 O O . VAL A 1 263 ? -16.323 -15.799 -2.551 1.00 97.94 263 VAL A O 1
ATOM 1962 N N . ALA A 1 264 ? -17.901 -14.651 -1.452 1.00 96.25 264 ALA A N 1
ATOM 1963 C CA . ALA A 1 264 ? -19.036 -15.188 -2.202 1.00 96.25 264 ALA A CA 1
ATOM 1964 C C . ALA A 1 264 ? -18.984 -14.882 -3.712 1.00 96.25 264 ALA A C 1
ATOM 1966 O O . ALA A 1 264 ? -19.660 -15.543 -4.492 1.00 96.25 264 ALA A O 1
ATOM 1967 N N . ALA A 1 265 ? -18.189 -13.897 -4.150 1.00 95.88 265 ALA A N 1
ATOM 1968 C CA . ALA A 1 265 ? -18.033 -13.584 -5.570 1.00 95.88 265 ALA A CA 1
ATOM 1969 C C . ALA A 1 265 ? -17.162 -14.607 -6.325 1.00 95.88 265 ALA A C 1
ATOM 1971 O O . ALA A 1 265 ? -17.221 -14.646 -7.552 1.00 95.88 265 ALA A O 1
ATOM 1972 N N . TYR A 1 266 ? -16.367 -15.421 -5.617 1.00 96.94 266 TYR A N 1
ATOM 1973 C CA . TYR A 1 266 ? -15.499 -16.445 -6.214 1.00 96.94 266 TYR A CA 1
ATOM 1974 C C . TYR A 1 266 ? -15.707 -17.856 -5.637 1.00 96.94 266 TYR A C 1
ATOM 1976 O O . TYR A 1 266 ? -14.981 -18.776 -6.007 1.00 96.94 266 TYR A O 1
ATOM 1984 N N . THR A 1 267 ? -16.685 -18.045 -4.745 1.00 97.94 267 THR A N 1
ATOM 1985 C CA . THR A 1 267 ? -16.981 -19.330 -4.085 1.00 97.94 267 THR A CA 1
ATOM 1986 C C . THR A 1 267 ? -18.439 -19.740 -4.264 1.00 97.94 267 THR A C 1
ATOM 1988 O O . THR A 1 267 ? -19.327 -18.895 -4.377 1.00 97.94 267 THR A O 1
ATOM 1991 N N . ALA A 1 268 ? -18.699 -21.048 -4.246 1.00 97.50 268 ALA A N 1
ATOM 1992 C CA . ALA A 1 268 ? -20.026 -21.588 -3.980 1.00 97.50 268 ALA A CA 1
ATOM 1993 C C . ALA A 1 268 ? -20.211 -21.840 -2.467 1.00 97.50 268 ALA A C 1
ATOM 1995 O O . ALA A 1 268 ? -19.223 -21.975 -1.743 1.00 97.50 268 ALA A O 1
ATOM 1996 N N . PRO A 1 269 ? -21.451 -22.010 -1.959 1.00 95.69 269 PRO A N 1
ATOM 1997 C CA . PRO A 1 269 ? -21.682 -22.292 -0.537 1.00 95.69 269 PRO A CA 1
ATOM 1998 C C . PRO A 1 269 ? -20.935 -23.523 0.005 1.00 95.69 269 PRO A C 1
ATOM 2000 O O . PRO A 1 269 ? -20.576 -23.551 1.178 1.00 95.69 269 PR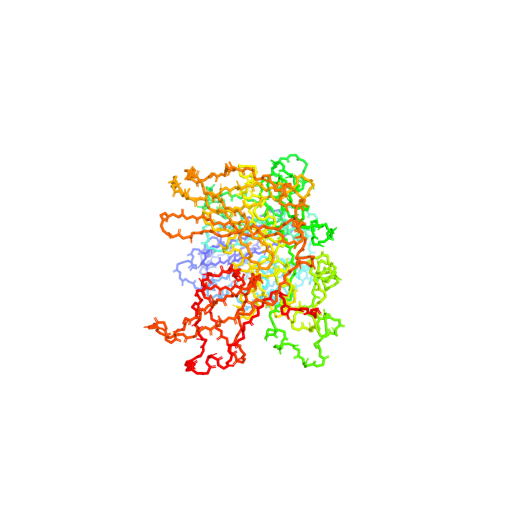O A O 1
ATOM 2003 N N . GLY A 1 270 ? -20.677 -24.532 -0.838 1.00 97.06 270 GLY A N 1
ATOM 2004 C CA . GLY A 1 270 ? -19.888 -25.715 -0.469 1.00 97.06 270 GLY A CA 1
ATOM 2005 C C . GLY A 1 270 ? -18.395 -25.432 -0.255 1.00 97.06 270 GLY A C 1
ATOM 2006 O O . GLY A 1 270 ? -17.724 -26.198 0.431 1.00 97.06 270 GLY A O 1
ATOM 2007 N N . ASP A 1 271 ? -17.889 -24.313 -0.777 1.00 97.75 271 ASP A N 1
ATOM 2008 C CA . ASP A 1 271 ? -16.493 -23.892 -0.642 1.00 97.75 271 ASP A CA 1
ATOM 2009 C C . ASP A 1 271 ? -16.244 -23.045 0.612 1.00 97.75 271 ASP A C 1
ATOM 2011 O O . ASP A 1 271 ? -15.102 -22.644 0.849 1.00 97.75 271 ASP A O 1
ATOM 2015 N N . HIS A 1 272 ? -17.279 -22.764 1.419 1.00 96.94 272 HIS A N 1
ATOM 2016 C CA . HIS A 1 272 ? -17.228 -21.934 2.632 1.00 96.94 272 HIS A CA 1
ATOM 2017 C C . HIS A 1 272 ? -16.526 -22.645 3.806 1.00 96.94 272 HIS A C 1
ATOM 2019 O O . HIS A 1 272 ? -17.047 -22.795 4.911 1.00 96.94 272 HIS A O 1
ATOM 2025 N N . ASN A 1 273 ? -15.304 -23.085 3.543 1.00 96.62 273 ASN A N 1
ATOM 2026 C CA . ASN A 1 273 ? -14.341 -23.636 4.468 1.00 96.62 273 ASN A CA 1
ATOM 2027 C C . ASN A 1 273 ? -12.971 -23.107 4.030 1.00 96.62 273 ASN A C 1
ATOM 2029 O O . ASN A 1 273 ? -12.604 -23.212 2.867 1.00 96.62 273 ASN A O 1
ATOM 2033 N N . ILE A 1 274 ? -12.204 -22.531 4.951 1.00 96.50 274 ILE A N 1
ATOM 2034 C CA . ILE A 1 274 ? -10.899 -21.924 4.647 1.00 96.50 274 ILE A CA 1
ATOM 2035 C C . ILE A 1 274 ? -9.837 -22.925 4.157 1.00 96.50 274 ILE A C 1
ATOM 2037 O O . ILE A 1 274 ? -8.797 -22.492 3.672 1.00 96.50 274 ILE A O 1
ATOM 2041 N N . THR A 1 275 ? -10.087 -24.233 4.273 1.00 96.44 275 THR A N 1
ATOM 2042 C CA . THR A 1 275 ? -9.257 -25.306 3.697 1.00 96.44 275 THR A CA 1
ATOM 2043 C C . THR A 1 275 ? -9.914 -25.967 2.480 1.00 96.44 275 THR A C 1
ATOM 2045 O O . THR A 1 275 ? -9.529 -27.065 2.087 1.00 96.44 275 THR A O 1
ATOM 2048 N N . SER A 1 276 ? -10.972 -25.375 1.915 1.00 97.88 276 SER A N 1
ATOM 2049 C CA . SER A 1 276 ? -11.540 -25.852 0.654 1.00 97.88 276 SER A CA 1
ATOM 2050 C C . SER A 1 276 ? -10.569 -25.578 -0.493 1.00 97.88 276 SER A C 1
ATOM 2052 O O . SER A 1 276 ? -9.794 -24.618 -0.453 1.00 97.88 276 SER A O 1
ATOM 2054 N N . TYR A 1 277 ? -10.659 -26.386 -1.551 1.00 97.62 277 TYR A N 1
ATOM 2055 C CA . TYR A 1 277 ? -9.830 -26.218 -2.746 1.00 97.62 277 TYR A CA 1
ATOM 2056 C C . TYR A 1 277 ? -9.904 -24.789 -3.300 1.00 97.62 277 TYR A C 1
ATOM 2058 O O . TYR A 1 277 ? -8.878 -24.186 -3.605 1.00 97.62 277 TYR A O 1
ATOM 2066 N N . VAL A 1 278 ? -11.109 -24.214 -3.387 1.00 98.06 278 VAL A N 1
ATOM 2067 C CA . VAL A 1 278 ? -11.307 -22.865 -3.933 1.00 98.06 278 VAL A CA 1
ATOM 2068 C C . VAL A 1 278 ? -10.714 -21.797 -3.013 1.00 98.06 278 VAL A C 1
ATOM 2070 O O . VAL A 1 278 ? -10.080 -20.862 -3.504 1.00 98.06 278 VAL A O 1
ATOM 2073 N N . MET A 1 279 ? -10.862 -21.926 -1.692 1.00 98.19 279 MET A N 1
ATOM 2074 C CA . MET A 1 279 ? -10.281 -20.969 -0.744 1.00 98.19 279 MET A CA 1
ATOM 2075 C C . MET A 1 279 ? -8.750 -21.020 -0.737 1.00 98.19 279 MET A C 1
ATOM 2077 O O . MET A 1 279 ? -8.109 -19.970 -0.705 1.00 98.19 279 MET A O 1
ATOM 2081 N N . GLU A 1 280 ? -8.152 -22.210 -0.820 1.00 97.25 280 GLU A N 1
ATOM 2082 C CA . GLU A 1 280 ? -6.697 -22.367 -0.930 1.00 97.25 280 GLU A CA 1
ATOM 2083 C C . GLU A 1 280 ? -6.167 -21.907 -2.292 1.00 97.25 280 GLU A C 1
ATOM 2085 O O . GLU A 1 280 ? -5.104 -21.294 -2.364 1.00 97.25 280 GLU A O 1
ATOM 2090 N N . HIS A 1 281 ? -6.932 -22.091 -3.372 1.00 97.44 281 HIS A N 1
ATOM 2091 C CA . HIS A 1 281 ? -6.571 -21.564 -4.689 1.00 97.44 281 HIS A CA 1
ATOM 2092 C C . HIS A 1 281 ? -6.475 -20.027 -4.698 1.00 97.44 281 HIS A C 1
ATOM 2094 O O . HIS A 1 281 ? -5.646 -19.455 -5.406 1.00 97.44 281 HIS A O 1
ATOM 2100 N N . HIS A 1 282 ? -7.282 -19.349 -3.879 1.00 98.19 282 HIS A N 1
ATOM 2101 C CA . HIS A 1 282 ? -7.248 -17.894 -3.692 1.00 98.19 282 HIS A CA 1
ATOM 2102 C C . HIS A 1 282 ? -6.344 -17.458 -2.520 1.00 98.19 282 HIS A C 1
ATOM 2104 O O . HIS A 1 282 ? -6.451 -16.335 -2.027 1.00 98.19 282 HIS A O 1
ATOM 2110 N N . GLN A 1 283 ? -5.415 -18.318 -2.092 1.00 97.94 283 GLN A N 1
ATOM 2111 C CA . GLN A 1 283 ? -4.334 -18.008 -1.159 1.00 97.94 283 GLN A CA 1
ATOM 2112 C C . GLN A 1 283 ? -2.985 -18.215 -1.863 1.00 97.94 283 GLN A C 1
ATOM 2114 O O . GLN A 1 283 ? -2.627 -19.324 -2.246 1.00 97.94 283 GLN A O 1
ATOM 2119 N N . ARG A 1 284 ? -2.207 -17.139 -2.042 1.00 97.12 284 ARG A N 1
ATOM 2120 C CA . ARG A 1 284 ? -0.924 -17.184 -2.780 1.00 97.12 284 ARG A CA 1
ATOM 2121 C C . ARG A 1 284 ? 0.318 -17.123 -1.895 1.00 97.12 284 ARG A C 1
ATOM 2123 O O . ARG A 1 284 ? 1.430 -17.275 -2.387 1.00 97.12 284 ARG A O 1
ATOM 2130 N N . SER A 1 285 ? 0.145 -16.968 -0.586 1.00 95.75 285 SER A N 1
ATOM 2131 C CA . SER A 1 285 ? 1.190 -17.235 0.395 1.00 95.75 285 SER A CA 1
ATOM 2132 C C . SER A 1 285 ? 1.091 -18.684 0.863 1.00 95.75 285 SER A C 1
ATOM 2134 O O . SER A 1 285 ? 0.078 -19.081 1.436 1.00 95.75 285 SER A O 1
ATOM 2136 N N . ALA A 1 286 ? 2.163 -19.462 0.693 1.00 91.94 286 ALA A N 1
ATOM 2137 C CA . ALA A 1 286 ? 2.200 -20.887 1.051 1.00 91.94 286 ALA A CA 1
ATOM 2138 C C . ALA A 1 286 ? 1.855 -21.186 2.528 1.00 91.94 286 ALA A C 1
ATOM 2140 O O . ALA A 1 286 ? 1.480 -22.303 2.864 1.00 91.94 286 ALA A O 1
ATOM 2141 N N . ILE A 1 287 ? 1.976 -20.198 3.420 1.00 95.50 287 ILE A N 1
ATOM 2142 C CA . ILE A 1 287 ? 1.684 -20.329 4.858 1.00 95.50 287 ILE A CA 1
ATOM 2143 C C . ILE A 1 287 ? 0.349 -19.686 5.272 1.00 95.50 287 ILE A C 1
ATOM 2145 O O . ILE A 1 287 ? 0.006 -19.712 6.454 1.00 95.50 287 ILE A O 1
ATOM 2149 N N . GLY A 1 288 ? -0.376 -19.059 4.340 1.00 94.62 288 GLY A N 1
ATOM 2150 C CA . GLY A 1 288 ? -1.283 -17.959 4.665 1.00 94.62 288 GLY A CA 1
ATOM 2151 C C . GLY A 1 288 ? -2.448 -18.312 5.585 1.00 94.62 288 GLY A C 1
ATOM 2152 O O . GLY A 1 288 ? -2.539 -17.762 6.684 1.00 94.62 288 GLY A O 1
ATOM 2153 N N . ASN A 1 289 ? -3.306 -19.260 5.196 1.00 97.19 289 ASN A N 1
ATOM 2154 C CA . ASN A 1 289 ? -4.510 -19.588 5.975 1.00 97.19 289 ASN A CA 1
ATOM 2155 C C . ASN A 1 289 ? -4.149 -20.117 7.377 1.00 97.19 289 ASN A C 1
ATOM 2157 O O . ASN A 1 289 ? -4.742 -19.707 8.376 1.00 97.19 289 ASN A O 1
ATOM 2161 N N . THR A 1 290 ? -3.108 -20.949 7.467 1.00 96.62 290 THR A N 1
ATOM 2162 C CA . THR A 1 290 ? -2.592 -21.490 8.732 1.00 96.62 290 THR A CA 1
ATOM 2163 C C . THR A 1 290 ? -2.072 -20.395 9.661 1.00 96.62 290 THR A C 1
ATOM 2165 O O . THR A 1 290 ? -2.375 -20.411 10.853 1.00 96.62 290 THR A O 1
ATOM 2168 N N . VAL A 1 291 ? -1.318 -19.420 9.141 1.00 98.00 291 VAL A N 1
ATOM 2169 C CA . VAL A 1 291 ? -0.791 -18.311 9.953 1.00 98.00 291 VAL A CA 1
ATOM 2170 C C . VAL A 1 291 ? -1.915 -17.390 10.425 1.00 98.00 291 VAL A C 1
ATOM 2172 O O . VAL A 1 291 ? -1.922 -17.010 11.597 1.00 98.00 291 VAL A O 1
ATOM 2175 N N . ILE A 1 292 ? -2.909 -17.091 9.579 1.00 98.44 292 ILE A N 1
ATOM 2176 C CA . ILE A 1 292 ? -4.095 -16.324 9.999 1.00 98.44 292 ILE A CA 1
ATOM 2177 C C . ILE A 1 292 ? -4.760 -17.006 11.200 1.00 98.44 292 ILE A C 1
ATOM 2179 O O . ILE A 1 292 ? -4.977 -16.359 12.227 1.00 98.44 292 ILE A O 1
ATOM 2183 N N . LEU A 1 293 ? -5.031 -18.312 11.108 1.00 97.69 293 LEU A N 1
ATOM 2184 C CA . LEU A 1 293 ? -5.642 -19.065 12.203 1.00 97.69 293 LEU A CA 1
ATOM 2185 C C . LEU A 1 293 ? -4.767 -19.118 13.457 1.00 97.69 293 LEU A C 1
ATOM 2187 O O . LEU A 1 293 ? -5.274 -18.919 14.559 1.00 97.69 293 LEU A O 1
ATOM 2191 N N . GLN A 1 294 ? -3.461 -19.355 13.314 1.00 97.81 294 GLN A N 1
ATOM 2192 C CA . GLN A 1 294 ? -2.534 -19.416 14.446 1.00 97.81 294 GLN A CA 1
ATOM 2193 C C . GLN A 1 294 ? -2.603 -18.130 15.284 1.00 97.81 294 GLN A C 1
ATOM 2195 O O . GLN A 1 294 ? -2.745 -18.179 16.508 1.00 97.81 294 GLN A O 1
ATOM 2200 N N . TYR A 1 295 ? -2.546 -16.969 14.632 1.00 98.38 295 TYR A N 1
ATOM 2201 C CA . TYR A 1 295 ? -2.634 -15.678 15.316 1.00 98.38 295 TYR A CA 1
ATOM 2202 C C . TYR A 1 295 ? -4.041 -15.382 15.818 1.00 98.38 295 TYR A C 1
ATOM 2204 O O . TYR A 1 295 ? -4.193 -14.808 16.899 1.00 98.38 295 TYR A O 1
ATOM 2212 N N . MET A 1 296 ? -5.069 -15.803 15.080 1.00 98.12 296 MET A N 1
ATOM 2213 C CA . MET A 1 296 ? -6.454 -15.676 15.516 1.00 98.12 296 MET A CA 1
ATOM 2214 C C . MET A 1 296 ? -6.667 -16.391 16.848 1.00 98.12 296 MET A C 1
ATOM 2216 O O . MET A 1 296 ? -7.168 -15.773 17.779 1.00 98.12 296 MET A O 1
ATOM 2220 N N . LEU A 1 297 ? -6.195 -17.631 16.989 1.00 96.94 297 LEU A N 1
ATOM 2221 C CA . LEU A 1 297 ? -6.279 -18.398 18.238 1.00 96.94 297 LEU A CA 1
ATOM 2222 C C . LEU A 1 297 ? -5.401 -17.813 19.358 1.00 96.94 297 LEU A C 1
ATOM 2224 O O . LEU A 1 297 ? -5.696 -17.967 20.550 1.00 96.94 297 LEU A O 1
ATOM 2228 N N . ALA A 1 298 ? -4.325 -17.102 19.012 1.00 97.06 298 ALA A N 1
ATOM 2229 C CA . ALA A 1 298 ? -3.505 -16.390 19.988 1.00 97.06 298 ALA A CA 1
ATOM 2230 C C . ALA A 1 298 ? -4.224 -15.159 20.576 1.00 97.06 298 ALA A C 1
ATOM 2232 O O . ALA A 1 298 ? -4.044 -14.860 21.760 1.00 97.06 298 ALA A O 1
ATOM 2233 N N . TRP A 1 299 ? -5.069 -14.480 19.795 1.00 97.19 299 TRP A N 1
ATOM 2234 C CA . TRP A 1 299 ? -5.673 -13.192 20.161 1.00 97.19 299 TRP A CA 1
ATOM 2235 C C . TRP A 1 299 ? -7.159 -13.246 20.515 1.00 97.19 299 TRP A C 1
ATOM 2237 O O . TRP A 1 299 ? -7.597 -12.538 21.428 1.00 97.19 299 TRP A O 1
ATOM 2247 N N . TYR A 1 300 ? -7.921 -14.087 19.828 1.00 97.81 300 TYR A N 1
ATOM 2248 C CA . TYR A 1 300 ? -9.375 -14.153 19.882 1.00 97.81 300 TYR A CA 1
ATOM 2249 C C . TYR A 1 300 ? -9.874 -15.562 20.218 1.00 97.81 300 TYR A C 1
ATOM 2251 O O . TYR A 1 300 ? -9.125 -16.540 20.191 1.00 97.81 300 TYR A O 1
ATOM 2259 N N . ARG A 1 301 ? -11.145 -15.648 20.622 1.00 97.38 301 ARG A N 1
ATOM 2260 C CA . ARG A 1 301 ? -11.836 -16.933 20.767 1.00 97.38 301 ARG A CA 1
ATOM 2261 C C . ARG A 1 301 ? -12.131 -17.493 19.376 1.00 97.38 301 ARG A C 1
ATOM 2263 O O . ARG A 1 301 ? -12.225 -16.727 18.418 1.00 97.38 301 ARG A O 1
ATOM 2270 N N . LEU A 1 302 ? -12.259 -18.815 19.284 1.00 96.25 302 LEU A N 1
ATOM 2271 C CA . LEU A 1 302 ? -12.561 -19.486 18.023 1.00 96.25 302 LEU A CA 1
ATOM 2272 C C . LEU A 1 302 ? -13.873 -18.921 17.436 1.00 96.25 302 LEU A C 1
ATOM 2274 O O . LEU A 1 302 ? -14.873 -18.877 18.161 1.00 96.25 302 LEU A O 1
ATOM 2278 N N . PRO A 1 303 ? -13.881 -18.481 16.165 1.00 97.12 303 PRO A N 1
ATOM 2279 C CA . PRO A 1 303 ? -15.098 -18.029 15.513 1.00 97.12 303 PRO A CA 1
ATOM 2280 C C . PRO A 1 303 ? -16.161 -19.126 15.471 1.00 97.12 303 PRO A C 1
ATOM 2282 O O . PRO A 1 303 ? -15.846 -20.298 15.274 1.00 97.12 303 PRO A O 1
ATOM 2285 N N . LYS A 1 304 ? -17.429 -18.742 15.613 1.00 96.56 304 LYS A N 1
ATOM 2286 C CA . LYS A 1 304 ? -18.563 -19.676 15.605 1.00 96.56 304 LYS A CA 1
ATOM 2287 C C . LYS A 1 304 ? -18.922 -20.201 14.212 1.00 96.56 304 LYS A C 1
ATOM 2289 O O . LYS A 1 304 ? -19.597 -21.218 14.109 1.00 96.56 304 LYS A O 1
ATOM 2294 N N . ASP A 1 305 ? -18.509 -19.498 13.159 1.00 97.06 305 ASP A N 1
ATOM 2295 C CA . ASP A 1 305 ? -18.813 -19.840 11.771 1.00 97.06 305 ASP A CA 1
ATOM 2296 C C . ASP A 1 305 ? -17.769 -19.271 10.783 1.00 97.06 305 ASP A C 1
ATOM 2298 O O . ASP A 1 305 ? -16.826 -18.555 11.153 1.00 97.06 305 ASP A O 1
ATOM 2302 N N . PHE A 1 306 ? -17.930 -19.629 9.506 1.00 97.62 306 PHE A N 1
ATOM 2303 C CA . PHE A 1 306 ? -17.056 -19.202 8.414 1.00 97.62 306 PHE A CA 1
ATOM 2304 C C . PHE A 1 306 ? -17.030 -17.677 8.249 1.00 97.62 306 PHE A C 1
ATOM 2306 O O . PHE A 1 306 ? -15.950 -17.096 8.191 1.00 97.62 306 PHE A O 1
ATOM 2313 N N . GLU A 1 307 ? -18.185 -17.004 8.249 1.00 96.88 307 GLU A N 1
ATOM 2314 C CA . GLU A 1 307 ? -18.248 -15.544 8.090 1.00 96.88 307 GLU A CA 1
ATOM 2315 C C . GLU A 1 307 ? -17.506 -14.821 9.217 1.00 96.88 307 GLU A C 1
ATOM 2317 O O . GLU A 1 307 ? -16.763 -13.867 8.971 1.00 96.88 307 GLU A O 1
ATOM 2322 N N . MET A 1 308 ? -17.676 -15.280 10.460 1.00 97.75 308 MET A N 1
ATOM 2323 C CA . MET A 1 308 ? -16.991 -14.700 11.611 1.00 97.75 308 MET A CA 1
ATOM 2324 C C . MET A 1 308 ? -15.485 -14.954 11.544 1.00 97.75 308 MET A C 1
ATOM 2326 O O . MET A 1 308 ? -14.718 -14.110 12.000 1.00 97.75 308 MET A O 1
ATOM 2330 N N . THR A 1 309 ? -15.044 -16.048 10.916 1.00 98.25 309 THR A N 1
ATOM 2331 C CA . THR A 1 309 ? -13.621 -16.274 10.620 1.00 98.25 309 THR A CA 1
ATOM 2332 C C . THR A 1 309 ? -13.080 -15.201 9.673 1.00 98.25 309 THR A C 1
ATOM 2334 O O . THR A 1 309 ? -12.019 -14.628 9.937 1.00 98.25 309 THR A O 1
ATOM 2337 N N . LEU A 1 310 ? -13.823 -14.857 8.615 1.00 98.44 310 LEU A N 1
ATOM 2338 C CA . LEU A 1 310 ? -13.421 -13.808 7.671 1.00 98.44 310 LEU A CA 1
ATOM 2339 C C . LEU A 1 310 ? -13.329 -12.443 8.365 1.00 98.44 310 LEU A C 1
ATOM 2341 O O . LEU A 1 310 ? -12.278 -11.799 8.322 1.00 98.44 310 LEU A O 1
ATOM 2345 N N . TRP A 1 311 ? -14.379 -12.031 9.081 1.00 98.31 311 TRP A N 1
ATOM 2346 C CA . TRP A 1 311 ? -14.399 -10.742 9.782 1.00 98.31 311 TRP A CA 1
ATOM 2347 C C . TRP A 1 311 ? -13.319 -10.635 10.856 1.00 98.31 311 TRP A C 1
ATOM 2349 O O . TRP A 1 311 ? -12.616 -9.624 10.942 1.00 98.31 311 TRP A O 1
ATOM 2359 N N . LEU A 1 312 ? -13.138 -11.686 11.656 1.00 98.25 312 LEU A N 1
ATOM 2360 C CA . LEU A 1 312 ? -12.153 -11.678 12.729 1.00 98.25 312 LEU A CA 1
ATOM 2361 C C . LEU A 1 312 ? -10.721 -11.657 12.186 1.00 98.25 312 LEU A C 1
ATOM 2363 O O . LEU A 1 312 ? -9.857 -11.038 12.804 1.00 98.25 312 LEU A O 1
ATOM 2367 N N . SER A 1 313 ? -10.473 -12.241 11.006 1.00 98.75 313 SER A N 1
ATOM 2368 C CA . SER A 1 313 ? -9.175 -12.125 10.328 1.00 98.75 313 SER A CA 1
ATOM 2369 C C . SER A 1 313 ? -8.837 -10.674 9.960 1.00 98.75 313 SER A C 1
ATOM 2371 O O . SER A 1 313 ? -7.684 -10.263 10.082 1.00 98.75 313 SER A O 1
ATOM 2373 N N . GLN A 1 314 ? -9.832 -9.862 9.585 1.00 98.81 314 GLN A N 1
ATOM 2374 C CA . GLN A 1 314 ? -9.616 -8.447 9.272 1.00 98.81 314 GLN A CA 1
ATOM 2375 C C . GLN A 1 314 ? -9.327 -7.622 10.523 1.00 98.81 314 GLN A C 1
ATOM 2377 O O . GLN A 1 314 ? -8.427 -6.783 10.513 1.00 98.81 314 GLN A O 1
ATOM 2382 N N . ILE A 1 315 ? -10.062 -7.865 11.613 1.00 98.69 315 ILE A N 1
ATOM 2383 C CA . ILE A 1 315 ? -9.811 -7.188 12.894 1.00 98.69 315 ILE A CA 1
ATOM 2384 C C . ILE A 1 315 ? -8.407 -7.552 13.400 1.00 98.69 315 ILE A C 1
ATOM 2386 O O . ILE A 1 315 ? -7.649 -6.674 13.814 1.00 98.69 315 ILE A O 1
ATOM 2390 N N . LEU A 1 316 ? -8.026 -8.829 13.297 1.00 98.69 316 LEU A N 1
ATOM 2391 C CA . LEU A 1 316 ? -6.692 -9.321 13.634 1.00 98.69 316 LEU A CA 1
ATOM 2392 C C . LEU A 1 316 ? -5.593 -8.618 12.824 1.00 98.69 316 LEU A C 1
ATOM 2394 O O . LEU A 1 316 ? -4.622 -8.134 13.407 1.00 98.69 316 LEU A O 1
ATOM 2398 N N . GLN A 1 317 ? -5.767 -8.504 11.505 1.00 98.88 317 GLN A N 1
ATOM 2399 C CA . GLN A 1 317 ? -4.864 -7.750 10.633 1.00 98.88 317 GLN A CA 1
ATOM 2400 C C . GLN A 1 317 ? -4.757 -6.281 11.066 1.00 98.88 317 GLN A C 1
ATOM 2402 O O . GLN A 1 317 ? -3.653 -5.747 11.194 1.00 98.88 317 GLN A O 1
ATOM 2407 N N . GLY A 1 318 ? -5.891 -5.627 11.323 1.00 98.56 318 GLY A N 1
ATOM 2408 C CA . GLY A 1 318 ? -5.926 -4.249 11.801 1.00 98.56 318 GLY A CA 1
ATOM 2409 C C . GLY A 1 318 ? -5.157 -4.063 13.111 1.00 98.56 318 GLY A C 1
ATOM 2410 O O . GLY A 1 318 ? -4.416 -3.091 13.265 1.00 98.56 318 GLY A O 1
ATOM 2411 N N . MET A 1 319 ? -5.267 -5.023 14.033 1.00 98.12 319 MET A N 1
ATOM 2412 C CA . MET A 1 319 ? -4.525 -5.018 15.294 1.00 98.12 319 MET A CA 1
ATOM 2413 C C . MET A 1 319 ? -3.019 -5.188 15.101 1.00 98.12 319 MET A C 1
ATOM 2415 O O . MET A 1 319 ? -2.252 -4.459 15.733 1.00 98.12 319 MET A O 1
ATOM 2419 N N . ALA A 1 320 ? -2.592 -6.076 14.200 1.00 98.31 320 ALA A N 1
ATOM 2420 C CA . ALA A 1 320 ? -1.181 -6.240 13.855 1.00 98.31 320 ALA A CA 1
ATOM 2421 C C . ALA A 1 320 ? -0.565 -4.913 13.385 1.00 98.31 320 ALA A C 1
ATOM 2423 O O . ALA A 1 320 ? 0.469 -4.477 13.896 1.00 98.31 320 ALA A O 1
ATOM 2424 N N . MET A 1 321 ? -1.243 -4.233 12.454 1.00 98.75 321 MET A N 1
ATOM 2425 C CA . MET A 1 321 ? -0.766 -2.967 11.892 1.00 98.75 321 MET A CA 1
ATOM 2426 C C . MET A 1 321 ? -0.826 -1.825 12.908 1.00 98.75 321 MET A C 1
ATOM 2428 O O . MET A 1 321 ? 0.113 -1.035 12.982 1.00 98.75 321 MET A O 1
ATOM 2432 N N . LYS A 1 322 ? -1.864 -1.771 13.755 1.00 98.38 322 LYS A N 1
ATOM 2433 C CA . LYS A 1 322 ? -1.954 -0.799 14.857 1.00 98.38 322 LYS A CA 1
ATOM 2434 C C . LYS A 1 322 ? -0.753 -0.910 15.802 1.00 98.38 322 LYS A C 1
ATOM 2436 O O . LYS A 1 322 ? -0.161 0.110 16.151 1.00 98.38 322 LYS A O 1
ATOM 2441 N N . TYR A 1 323 ? -0.373 -2.129 16.199 1.00 97.81 323 TYR A N 1
ATOM 2442 C CA . TYR A 1 323 ? 0.781 -2.362 17.081 1.00 97.81 323 TYR A CA 1
ATOM 2443 C C . TYR A 1 323 ? 2.084 -1.836 16.474 1.00 97.81 323 TYR A C 1
ATOM 2445 O O . TYR A 1 323 ? 2.873 -1.201 17.178 1.00 97.81 323 TYR A O 1
ATOM 2453 N N . ALA A 1 324 ? 2.273 -2.067 15.175 1.00 98.50 324 ALA A N 1
ATOM 2454 C CA . ALA A 1 324 ? 3.452 -1.649 14.433 1.00 98.50 324 ALA A CA 1
ATOM 2455 C C . ALA A 1 324 ? 3.508 -0.122 14.251 1.00 98.50 324 ALA A C 1
ATOM 2457 O O . ALA A 1 324 ? 4.441 0.548 14.699 1.00 98.50 324 ALA A O 1
ATOM 2458 N N . VAL A 1 325 ? 2.458 0.452 13.661 1.00 98.75 325 VAL A N 1
ATOM 2459 C CA . VAL A 1 325 ? 2.423 1.865 13.273 1.00 98.75 325 VAL A CA 1
ATOM 2460 C C . VAL A 1 325 ? 2.444 2.786 14.484 1.00 98.75 325 VAL A C 1
ATOM 2462 O O . VAL A 1 325 ? 3.205 3.754 14.500 1.00 98.75 325 VAL A O 1
ATOM 2465 N N . GLU A 1 326 ? 1.659 2.500 15.525 1.00 98.69 326 GLU A N 1
ATOM 2466 C CA . GLU A 1 326 ? 1.672 3.352 16.714 1.00 98.69 326 GLU A CA 1
ATOM 2467 C C . GLU A 1 326 ? 3.033 3.319 17.419 1.00 98.69 326 GLU A C 1
ATOM 2469 O O . GLU A 1 326 ? 3.472 4.344 17.941 1.00 98.69 326 GLU A O 1
ATOM 2474 N N . HIS A 1 327 ? 3.734 2.178 17.407 1.00 98.50 327 HIS A N 1
ATOM 2475 C CA . HIS A 1 327 ? 5.099 2.089 17.929 1.00 98.50 327 HIS A CA 1
ATOM 2476 C C . HIS A 1 327 ? 6.057 2.990 17.155 1.00 98.50 327 HIS A C 1
ATOM 2478 O O . HIS A 1 327 ? 6.743 3.813 17.763 1.00 98.50 327 HIS A O 1
ATOM 2484 N N . TRP A 1 328 ? 6.084 2.900 15.829 1.00 98.62 328 TRP A N 1
ATOM 2485 C CA . TRP A 1 328 ? 6.994 3.721 15.029 1.00 98.62 328 TRP A CA 1
ATOM 2486 C C . TRP A 1 328 ? 6.666 5.210 15.097 1.00 98.62 328 TRP A C 1
ATOM 2488 O O . TRP A 1 328 ? 7.579 6.023 15.241 1.00 98.62 328 TRP A O 1
ATOM 2498 N N . ARG A 1 329 ? 5.379 5.579 15.127 1.00 98.62 329 ARG A N 1
ATOM 2499 C CA . ARG A 1 329 ? 4.950 6.972 15.333 1.00 98.62 329 ARG A CA 1
ATOM 2500 C C . ARG A 1 329 ? 5.351 7.510 16.711 1.00 98.62 329 ARG A C 1
ATOM 2502 O O . ARG A 1 329 ? 5.824 8.645 16.803 1.00 98.62 329 ARG A O 1
ATOM 2509 N N . ARG A 1 330 ? 5.251 6.699 17.775 1.00 98.19 330 ARG A N 1
ATOM 2510 C CA . ARG A 1 330 ? 5.749 7.064 19.117 1.00 98.19 330 ARG A CA 1
ATOM 2511 C C . ARG A 1 330 ? 7.262 7.255 19.166 1.00 98.19 330 ARG A C 1
ATOM 2513 O O . ARG A 1 330 ? 7.730 8.007 20.013 1.00 98.19 330 ARG A O 1
ATOM 2520 N N . ASN A 1 331 ? 8.002 6.606 18.270 1.00 98.00 331 ASN A N 1
ATOM 2521 C CA . ASN A 1 331 ? 9.462 6.617 18.230 1.00 98.00 331 ASN A CA 1
ATOM 2522 C C . ASN A 1 331 ? 10.045 7.600 17.209 1.00 98.00 331 ASN A C 1
ATOM 2524 O O . ASN A 1 331 ? 11.213 7.504 16.846 1.00 98.00 331 ASN A O 1
ATOM 2528 N N . ARG A 1 332 ? 9.287 8.597 16.757 1.00 97.44 332 ARG A N 1
ATOM 2529 C CA . ARG A 1 332 ? 9.866 9.757 16.070 1.00 97.44 332 ARG A CA 1
ATOM 2530 C C . ARG A 1 332 ? 10.869 10.488 16.995 1.00 97.44 332 ARG A C 1
ATOM 2532 O O . ARG A 1 332 ? 10.533 10.699 18.157 1.00 97.44 332 ARG A O 1
ATOM 2539 N N . PRO A 1 333 ? 12.059 10.935 16.532 1.00 96.44 333 PRO A N 1
ATOM 2540 C CA . PRO A 1 333 ? 12.579 10.936 15.158 1.00 96.44 333 PRO A CA 1
ATOM 2541 C C . PRO A 1 333 ? 13.419 9.700 14.794 1.00 96.44 333 PRO A C 1
ATOM 2543 O O . PRO A 1 333 ? 14.078 9.699 13.754 1.00 96.44 333 PRO A O 1
ATOM 2546 N N . ARG A 1 334 ? 13.440 8.658 15.637 1.00 97.12 334 ARG A N 1
ATOM 2547 C CA . ARG A 1 334 ? 14.151 7.414 15.326 1.00 97.12 334 ARG A CA 1
ATOM 2548 C C . ARG A 1 334 ? 13.548 6.755 14.090 1.00 97.12 334 ARG A C 1
ATOM 2550 O O . ARG A 1 334 ? 14.295 6.507 13.147 1.00 97.12 334 ARG A O 1
ATOM 2557 N N . CYS A 1 335 ? 12.233 6.542 14.088 1.00 98.19 335 CYS A N 1
ATOM 2558 C CA . CYS A 1 335 ? 11.486 6.111 12.910 1.00 98.19 335 CYS A CA 1
ATOM 2559 C C . CYS A 1 335 ? 10.741 7.301 12.289 1.00 98.19 335 CYS A C 1
ATOM 2561 O O . CYS A 1 335 ? 10.118 8.089 13.003 1.00 98.19 335 CYS A O 1
ATOM 2563 N N . MET A 1 336 ? 10.827 7.445 10.968 1.00 98.12 336 MET A N 1
ATOM 2564 C CA . MET A 1 336 ? 10.278 8.572 10.206 1.00 98.12 336 MET A CA 1
ATOM 2565 C C . MET A 1 336 ? 9.288 8.149 9.113 1.00 98.12 336 MET A C 1
ATOM 2567 O O . MET A 1 336 ? 8.777 9.013 8.403 1.00 98.12 336 MET A O 1
ATOM 2571 N N . GLY A 1 337 ? 8.970 6.857 8.999 1.00 97.94 337 GLY A N 1
ATOM 2572 C CA . GLY A 1 337 ? 7.960 6.376 8.062 1.00 97.94 337 GLY A CA 1
ATOM 2573 C C . GLY A 1 337 ? 7.558 4.926 8.291 1.00 97.94 337 GLY A C 1
ATOM 2574 O O . GLY A 1 337 ? 8.345 4.121 8.790 1.00 97.94 337 GLY A O 1
ATOM 2575 N N . ALA A 1 338 ? 6.310 4.628 7.941 1.00 98.31 338 ALA A N 1
ATOM 2576 C CA . ALA A 1 338 ? 5.713 3.305 8.012 1.00 98.31 338 ALA A CA 1
ATOM 2577 C C . ALA A 1 338 ? 4.729 3.145 6.845 1.00 98.31 338 ALA A C 1
ATOM 2579 O O . ALA A 1 338 ? 3.672 3.775 6.839 1.00 98.31 338 ALA A O 1
ATOM 2580 N N . LEU A 1 339 ? 5.087 2.317 5.868 1.00 98.75 339 LEU A N 1
ATOM 2581 C CA . LEU A 1 339 ? 4.260 1.930 4.731 1.00 98.75 339 LEU A CA 1
ATOM 2582 C C . LEU A 1 339 ? 3.908 0.450 4.904 1.00 98.75 339 LEU A C 1
ATOM 2584 O O . LEU A 1 339 ? 4.776 -0.413 4.809 1.00 98.75 339 LEU A O 1
ATOM 2588 N N . TYR A 1 340 ? 2.652 0.156 5.246 1.00 98.62 340 TYR A N 1
ATOM 2589 C CA . TYR A 1 340 ? 2.236 -1.236 5.387 1.00 98.62 340 TYR A CA 1
ATOM 2590 C C . TYR A 1 340 ? 2.050 -1.870 4.005 1.00 98.62 340 TYR A C 1
ATOM 2592 O O . TYR A 1 340 ? 1.504 -1.259 3.085 1.00 98.62 340 TYR A O 1
ATOM 2600 N N . TRP A 1 341 ? 2.467 -3.123 3.887 1.00 98.75 341 TRP A N 1
ATOM 2601 C CA . TRP A 1 341 ? 2.145 -3.991 2.769 1.00 98.75 341 TRP A CA 1
ATOM 2602 C C . TRP A 1 341 ? 0.784 -4.638 3.064 1.00 98.75 341 TRP A C 1
ATOM 2604 O O . TRP A 1 341 ? 0.657 -5.305 4.090 1.00 98.75 341 TRP A O 1
ATOM 2614 N N . GLN A 1 342 ? -0.272 -4.446 2.269 1.00 98.69 342 GLN A N 1
ATOM 2615 C CA . GLN A 1 342 ? -0.381 -3.625 1.048 1.00 98.69 342 GLN A CA 1
ATOM 2616 C C . GLN A 1 342 ? -1.700 -2.832 1.035 1.00 98.69 342 GLN A C 1
ATOM 2618 O O . GLN A 1 342 ? -2.574 -3.054 1.870 1.00 98.69 342 GLN A O 1
ATOM 2623 N N . LEU A 1 343 ? -1.866 -1.898 0.095 1.00 98.75 343 LEU A N 1
ATOM 2624 C CA . LEU A 1 343 ? -3.080 -1.076 0.008 1.00 98.75 343 LEU A CA 1
ATOM 2625 C C . LEU A 1 343 ? -4.260 -1.829 -0.630 1.00 98.75 343 LEU A C 1
ATOM 2627 O O . LEU A 1 343 ? -5.348 -1.861 -0.062 1.00 98.75 343 LEU A O 1
ATOM 2631 N N . ASN A 1 344 ? -4.053 -2.414 -1.809 1.00 98.50 344 ASN A N 1
ATOM 2632 C CA . ASN A 1 344 ? -5.118 -2.925 -2.676 1.00 98.50 344 ASN A CA 1
ATOM 2633 C C . ASN A 1 344 ? -4.829 -4.336 -3.202 1.00 98.50 344 ASN A C 1
ATOM 2635 O O . ASN A 1 344 ? -3.694 -4.803 -3.137 1.00 98.50 344 ASN A O 1
ATOM 2639 N N . ASP A 1 345 ? -5.843 -4.974 -3.784 1.00 98.62 345 ASP A N 1
ATOM 2640 C CA . ASP A 1 345 ? -5.728 -6.246 -4.503 1.00 98.62 345 ASP A CA 1
ATOM 2641 C C . ASP A 1 345 ? -5.911 -6.070 -6.019 1.00 98.62 345 ASP A C 1
ATOM 2643 O O . ASP A 1 345 ? -6.599 -5.154 -6.469 1.00 98.62 345 ASP A O 1
ATOM 2647 N N . CYS A 1 346 ? -5.315 -6.969 -6.811 1.00 97.44 346 CYS A N 1
ATOM 2648 C CA . CYS A 1 346 ? -5.510 -7.043 -8.267 1.00 97.44 346 CYS A CA 1
ATOM 2649 C C . CYS A 1 346 ? -6.578 -8.066 -8.702 1.00 97.44 346 CYS A C 1
ATOM 2651 O O . CYS A 1 346 ? -6.973 -8.079 -9.863 1.00 97.44 346 CYS A O 1
ATOM 2653 N N . TRP A 1 347 ? -7.041 -8.922 -7.786 1.00 97.75 347 TRP A N 1
ATOM 2654 C CA . TRP A 1 347 ? -8.051 -9.964 -8.009 1.00 97.75 347 TRP A CA 1
ATOM 2655 C C . TRP A 1 347 ? -8.630 -10.434 -6.655 1.00 97.75 347 TRP A C 1
ATOM 2657 O O . TRP A 1 347 ? -8.050 -10.105 -5.621 1.00 97.75 347 TRP A O 1
ATOM 2667 N N . PRO A 1 348 ? -9.790 -11.118 -6.587 1.00 98.06 348 PRO A N 1
ATOM 2668 C CA . PRO A 1 348 ? -10.349 -11.619 -5.321 1.00 98.06 348 PRO A CA 1
ATOM 2669 C C . PRO A 1 348 ? -9.419 -12.638 -4.658 1.00 98.06 348 PRO A C 1
ATOM 2671 O O . PRO A 1 348 ? -9.135 -13.671 -5.242 1.00 98.06 348 PRO A O 1
ATOM 2674 N N . VAL A 1 349 ? -8.894 -12.343 -3.467 1.00 98.31 349 VAL A N 1
ATOM 2675 C CA . VAL A 1 349 ? -7.817 -13.141 -2.856 1.00 98.31 349 VAL A CA 1
ATOM 2676 C C . VAL A 1 349 ? -7.734 -12.891 -1.345 1.00 98.31 349 VAL A C 1
ATOM 2678 O O . VAL A 1 349 ? -8.132 -11.827 -0.864 1.00 98.31 349 VAL A O 1
ATOM 2681 N N . ALA A 1 350 ? -7.186 -13.840 -0.582 1.00 98.31 350 ALA A N 1
ATOM 2682 C CA . ALA A 1 350 ? -6.672 -13.567 0.761 1.00 98.31 350 ALA A CA 1
ATOM 2683 C C . ALA A 1 350 ? -5.282 -12.911 0.660 1.00 98.31 350 ALA A C 1
ATOM 2685 O O . ALA A 1 350 ? -4.351 -13.480 0.088 1.00 98.31 350 ALA A O 1
ATOM 2686 N N . SER A 1 351 ? -5.130 -11.707 1.210 1.00 98.69 351 SER A N 1
ATOM 2687 C CA . SER A 1 351 ? -3.917 -10.895 1.051 1.00 98.69 351 SER A CA 1
ATOM 2688 C C . SER A 1 351 ? -3.692 -9.952 2.224 1.00 98.69 351 SER A C 1
ATOM 2690 O O . SER A 1 351 ? -4.491 -9.855 3.158 1.00 98.69 351 SER A O 1
ATOM 2692 N N . TRP A 1 352 ? -2.595 -9.204 2.148 1.00 98.75 352 TRP A N 1
ATOM 2693 C CA . TRP A 1 352 ? -2.272 -8.138 3.085 1.00 98.75 352 TRP A CA 1
ATOM 2694 C C . TRP A 1 352 ? -3.000 -6.821 2.793 1.00 98.75 352 TRP A C 1
ATOM 2696 O O . TRP A 1 352 ? -2.748 -5.834 3.478 1.00 98.75 352 TRP A O 1
ATOM 2706 N N . ALA A 1 353 ? -3.886 -6.782 1.790 1.00 98.81 353 ALA A N 1
ATOM 2707 C CA . ALA A 1 353 ? -4.562 -5.557 1.394 1.00 98.81 353 ALA A CA 1
ATOM 2708 C C . ALA A 1 353 ? -5.473 -5.025 2.504 1.00 98.81 353 ALA A C 1
ATOM 2710 O O . ALA A 1 353 ? -6.128 -5.813 3.196 1.00 98.81 353 ALA A O 1
ATOM 2711 N N . SER A 1 354 ? -5.551 -3.703 2.641 1.00 98.88 354 SER A N 1
ATOM 2712 C CA . SER A 1 354 ? -6.559 -3.019 3.457 1.00 98.88 354 SER A CA 1
ATOM 2713 C C . SER A 1 354 ? -7.851 -2.733 2.677 1.00 98.88 354 SER A C 1
ATOM 2715 O O . SER A 1 354 ? -8.909 -2.573 3.287 1.00 98.88 354 SER A O 1
ATOM 2717 N N . ILE A 1 355 ? -7.784 -2.705 1.343 1.00 98.69 355 ILE A N 1
ATOM 2718 C CA . ILE A 1 355 ? -8.909 -2.551 0.415 1.00 98.69 355 ILE A CA 1
ATOM 2719 C C . ILE A 1 355 ? -8.917 -3.760 -0.525 1.00 98.69 355 ILE A C 1
ATOM 2721 O O . ILE A 1 355 ? -7.915 -4.027 -1.182 1.00 98.69 355 ILE A O 1
ATOM 2725 N N . ASP A 1 356 ? -10.026 -4.494 -0.595 1.00 98.25 356 ASP A N 1
ATOM 2726 C CA . ASP A 1 356 ? -10.106 -5.667 -1.472 1.00 98.25 356 ASP A CA 1
ATOM 2727 C C . ASP A 1 356 ? -10.277 -5.302 -2.962 1.00 98.25 356 ASP A C 1
ATOM 2729 O O . ASP A 1 356 ? -10.418 -4.135 -3.340 1.00 98.25 356 ASP A O 1
ATOM 2733 N N . SER A 1 357 ? -10.262 -6.315 -3.830 1.00 97.50 357 SER A N 1
ATOM 2734 C CA . SER A 1 357 ? -10.347 -6.154 -5.291 1.00 97.50 357 SER A CA 1
ATOM 2735 C C . SER A 1 357 ? -11.694 -5.637 -5.794 1.00 97.50 357 SER A C 1
ATOM 2737 O O . SER A 1 357 ? -11.784 -5.204 -6.939 1.00 97.50 357 SER A O 1
ATOM 2739 N N . LEU A 1 358 ? -12.729 -5.643 -4.949 1.00 95.94 358 LEU A N 1
ATOM 2740 C CA . LEU A 1 358 ? -14.033 -5.038 -5.224 1.00 95.94 358 LEU A CA 1
ATOM 2741 C C . LEU A 1 358 ? -14.161 -3.658 -4.560 1.00 95.94 358 LEU A C 1
ATOM 2743 O O . LEU A 1 358 ? -15.261 -3.120 -4.428 1.00 95.94 358 LEU A O 1
ATOM 2747 N N . HIS A 1 359 ? -13.026 -3.070 -4.170 1.00 95.88 359 HIS A N 1
ATOM 2748 C CA . HIS A 1 359 ? -12.893 -1.751 -3.558 1.00 95.88 359 HIS A CA 1
ATOM 2749 C C . HIS A 1 359 ? -13.577 -1.612 -2.192 1.00 95.88 359 HIS A C 1
ATOM 2751 O O . HIS A 1 359 ? -13.844 -0.492 -1.737 1.00 95.88 359 HIS A O 1
ATOM 2757 N N . ARG A 1 360 ? -13.837 -2.728 -1.502 1.00 96.38 360 ARG A N 1
ATOM 2758 C CA . ARG A 1 360 ? -14.414 -2.717 -0.158 1.00 96.38 360 ARG A CA 1
ATOM 2759 C C . ARG A 1 360 ? -13.314 -2.554 0.878 1.00 96.38 360 ARG A C 1
ATOM 2761 O O . ARG A 1 360 ? -12.256 -3.180 0.819 1.00 96.38 360 ARG A O 1
ATOM 2768 N N . TRP A 1 361 ? -13.552 -1.666 1.835 1.00 98.19 361 TRP A N 1
ATOM 2769 C CA . TRP A 1 361 ? -12.611 -1.413 2.920 1.00 98.19 361 TRP A CA 1
ATOM 2770 C C . TRP A 1 361 ? -12.678 -2.546 3.939 1.00 98.19 361 TRP A C 1
ATOM 2772 O O . TRP A 1 361 ? -13.723 -2.776 4.547 1.00 98.19 361 TRP A O 1
ATOM 2782 N N . LYS A 1 362 ? -11.542 -3.203 4.181 1.00 98.75 362 LYS A N 1
ATOM 2783 C CA . LYS A 1 362 ? -11.386 -4.124 5.308 1.00 98.75 362 LYS A CA 1
ATOM 2784 C C . LYS A 1 362 ? -11.290 -3.341 6.619 1.00 98.75 362 LYS A C 1
ATOM 2786 O O . LYS A 1 362 ? -11.032 -2.132 6.619 1.00 98.75 362 LYS A O 1
ATOM 2791 N N . ALA A 1 363 ? -11.402 -4.035 7.753 1.00 98.69 363 ALA A N 1
ATOM 2792 C CA . ALA A 1 363 ? -11.205 -3.427 9.076 1.00 98.69 363 ALA A CA 1
ATOM 2793 C C . ALA A 1 363 ? -9.897 -2.622 9.178 1.00 98.69 363 ALA A C 1
ATOM 2795 O O . ALA A 1 363 ? -9.889 -1.518 9.729 1.00 98.69 363 ALA A O 1
ATOM 2796 N N . LEU A 1 364 ? -8.817 -3.127 8.567 1.00 98.81 364 LEU A N 1
ATOM 2797 C CA . LEU A 1 364 ? -7.528 -2.444 8.511 1.00 98.81 364 LEU A CA 1
ATOM 2798 C C . LEU A 1 364 ? -7.636 -1.017 7.955 1.00 98.81 364 LEU A C 1
ATOM 2800 O O . LEU A 1 364 ? -7.021 -0.124 8.522 1.00 98.81 364 LEU A O 1
ATOM 2804 N N . GLN A 1 365 ? -8.419 -0.756 6.905 1.00 98.75 365 GLN A N 1
ATOM 2805 C CA . GLN A 1 365 ? -8.466 0.580 6.296 1.00 98.75 365 GLN A CA 1
ATOM 2806 C C . GLN A 1 365 ? -9.135 1.616 7.213 1.00 98.75 365 GLN A C 1
ATOM 2808 O O . GLN A 1 365 ? -8.667 2.753 7.323 1.00 98.75 365 GLN A O 1
ATOM 2813 N N . TYR A 1 366 ? -10.185 1.213 7.936 1.00 98.62 366 TYR A N 1
ATOM 2814 C CA . TYR A 1 366 ? -10.828 2.057 8.949 1.00 98.62 366 TYR A CA 1
ATOM 2815 C C . TYR A 1 366 ? -9.897 2.314 10.137 1.00 98.62 366 TYR A C 1
ATOM 2817 O O . TYR A 1 366 ? -9.743 3.456 10.575 1.00 98.62 366 TYR A O 1
ATOM 2825 N N . MET A 1 367 ? -9.216 1.271 10.615 1.00 98.69 367 MET A N 1
ATOM 2826 C CA . MET A 1 367 ? -8.238 1.383 11.697 1.00 98.69 367 MET A CA 1
ATOM 2827 C C . MET A 1 367 ? -7.017 2.212 11.277 1.00 98.69 367 MET A C 1
ATOM 2829 O O . MET A 1 367 ? -6.510 2.992 12.083 1.00 98.69 367 MET A O 1
ATOM 2833 N N . ALA A 1 368 ? -6.592 2.132 10.013 1.00 98.69 368 ALA A N 1
ATOM 2834 C CA . ALA A 1 368 ? -5.470 2.896 9.483 1.00 98.69 368 ALA A CA 1
ATOM 2835 C C . ALA A 1 368 ? -5.718 4.392 9.516 1.00 98.69 368 ALA A C 1
ATOM 2837 O O . ALA A 1 368 ? -4.844 5.152 9.929 1.00 98.69 368 ALA A O 1
ATOM 2838 N N . ARG A 1 369 ? -6.941 4.821 9.202 1.00 98.25 369 ARG A N 1
ATOM 2839 C CA . ARG A 1 369 ? -7.342 6.217 9.383 1.00 98.25 369 ARG A CA 1
ATOM 2840 C C . ARG A 1 369 ? -7.193 6.686 10.835 1.00 98.25 369 ARG A C 1
ATOM 2842 O O . ARG A 1 369 ? -6.855 7.845 11.059 1.00 98.25 369 ARG A O 1
ATOM 2849 N N . GLN A 1 370 ? -7.413 5.805 11.814 1.00 97.38 370 GLN A N 1
ATOM 2850 C CA . GLN A 1 370 ? -7.258 6.133 13.233 1.00 97.38 370 GLN A CA 1
ATOM 2851 C C . GLN A 1 370 ? -5.779 6.188 13.639 1.00 97.38 370 GLN A C 1
ATOM 2853 O O . GLN A 1 370 ? -5.327 7.205 14.165 1.00 97.38 370 GLN A O 1
ATOM 2858 N N . PHE A 1 371 ? -4.993 5.143 13.360 1.00 98.12 371 PHE A N 1
ATOM 2859 C CA . PHE A 1 371 ? -3.586 5.100 13.776 1.00 98.12 371 PHE A CA 1
ATOM 2860 C C . PHE A 1 371 ? -2.651 5.978 12.927 1.00 98.12 371 PHE A C 1
ATOM 2862 O O . PHE A 1 371 ? -1.529 6.249 13.356 1.00 98.12 371 PHE A O 1
ATOM 2869 N N . PHE A 1 372 ? -3.105 6.494 11.778 1.00 98.62 372 PHE A N 1
ATOM 2870 C CA . PHE A 1 372 ? -2.446 7.561 11.009 1.00 98.62 372 PHE A CA 1
ATOM 2871 C C . PHE A 1 372 ? -3.079 8.947 11.192 1.00 98.62 372 PHE A C 1
ATOM 2873 O O . PHE A 1 372 ? -2.689 9.886 10.500 1.00 98.62 372 PHE A O 1
ATOM 2880 N N . ALA A 1 373 ? -4.005 9.123 12.144 1.00 98.25 373 ALA A N 1
ATOM 2881 C CA . ALA A 1 373 ? -4.599 10.432 12.407 1.00 98.25 373 ALA A CA 1
ATOM 2882 C C . ALA A 1 373 ? -3.504 11.503 12.634 1.00 98.25 373 ALA A C 1
ATOM 2884 O O . ALA A 1 373 ? -2.548 11.229 13.377 1.00 98.25 373 ALA A O 1
ATOM 2885 N N . PRO A 1 374 ? -3.619 12.713 12.042 1.00 98.25 374 PRO A N 1
ATOM 2886 C CA . PRO A 1 374 ? -2.592 13.759 12.138 1.00 98.25 374 PRO A CA 1
ATOM 2887 C C . PRO A 1 374 ? -2.242 14.148 13.574 1.00 98.25 374 PRO A C 1
ATOM 2889 O O . PRO A 1 374 ? -1.103 14.505 13.869 1.00 98.25 374 PRO A O 1
ATOM 2892 N N . LEU A 1 375 ? -3.222 14.051 14.470 1.00 98.06 375 LEU A N 1
ATOM 2893 C CA . LEU A 1 375 ? -3.041 14.172 15.903 1.00 98.06 375 LEU A CA 1
ATOM 2894 C C . LEU A 1 375 ? -3.581 12.895 16.556 1.00 98.06 375 LEU A C 1
ATOM 2896 O O . LEU A 1 375 ? -4.780 12.644 16.518 1.00 98.06 375 LEU A O 1
ATOM 2900 N N . LEU A 1 376 ? -2.693 12.080 17.121 1.00 98.62 376 LEU A N 1
ATOM 2901 C CA . LEU A 1 376 ? -2.985 10.742 17.639 1.00 98.62 376 LEU A CA 1
ATOM 2902 C C . LEU A 1 376 ? -2.771 10.695 19.154 1.00 98.62 376 LEU A C 1
ATOM 2904 O O . LEU A 1 376 ? -1.724 11.128 19.636 1.00 98.62 376 LEU A O 1
ATOM 2908 N N . VAL A 1 377 ? -3.709 10.089 19.887 1.00 98.75 377 VAL A N 1
ATOM 2909 C CA . VAL A 1 377 ? -3.433 9.518 21.214 1.00 98.75 377 VAL A CA 1
ATOM 2910 C C . VAL A 1 377 ? -3.204 8.017 21.084 1.00 98.75 377 VAL A C 1
ATOM 2912 O O . VAL A 1 377 ? -3.977 7.317 20.435 1.00 98.75 377 VAL A O 1
ATOM 2915 N N . SER A 1 378 ? -2.138 7.508 21.698 1.00 98.56 378 SER A N 1
ATOM 2916 C CA . SER A 1 378 ? -1.882 6.069 21.771 1.00 98.56 378 SER A CA 1
ATOM 2917 C C . SER A 1 378 ? -1.474 5.648 23.172 1.00 98.56 378 SER A C 1
ATOM 2919 O O . SER A 1 378 ? -0.864 6.422 23.912 1.00 98.56 378 SER A O 1
ATOM 2921 N N . GLY A 1 379 ? -1.848 4.425 23.537 1.00 98.06 379 GLY A N 1
ATOM 2922 C CA . GLY A 1 379 ? -1.440 3.800 24.784 1.00 98.06 379 GLY A CA 1
ATOM 2923 C C . GLY A 1 379 ? -0.403 2.712 24.539 1.00 98.06 379 GLY A C 1
ATOM 2924 O O . GLY A 1 379 ? -0.466 2.016 23.526 1.00 98.06 379 GLY A O 1
ATOM 2925 N N . LEU A 1 380 ? 0.543 2.580 25.462 1.00 97.81 380 LEU A N 1
ATOM 2926 C CA . LEU A 1 380 ? 1.507 1.487 25.501 1.00 97.81 380 LEU A CA 1
ATOM 2927 C C . LEU A 1 380 ? 1.374 0.773 26.842 1.00 97.81 380 LEU A C 1
ATOM 2929 O O . LEU A 1 380 ? 1.779 1.301 27.877 1.00 97.81 380 LEU A O 1
ATOM 2933 N N . GLU A 1 381 ? 0.766 -0.404 26.814 1.00 96.94 381 GLU A N 1
ATOM 2934 C CA . GLU A 1 381 ? 0.576 -1.251 27.981 1.00 96.94 381 GLU A CA 1
ATOM 2935 C C . GLU A 1 381 ? 1.834 -2.054 28.338 1.00 96.94 381 GLU A C 1
ATOM 2937 O O . GLU A 1 381 ? 2.505 -2.607 27.465 1.00 96.94 381 GLU A O 1
ATOM 2942 N N . ASP A 1 382 ? 2.111 -2.159 29.638 1.00 96.25 382 ASP A N 1
ATOM 2943 C CA . ASP A 1 382 ? 3.066 -3.097 30.228 1.00 96.25 382 ASP A CA 1
ATOM 2944 C C . ASP A 1 382 ? 2.293 -3.986 31.211 1.00 96.25 382 ASP A C 1
ATOM 2946 O O . ASP A 1 382 ? 2.000 -3.609 32.351 1.00 96.25 382 ASP A O 1
ATOM 2950 N N . ALA A 1 383 ? 1.911 -5.176 30.743 1.00 91.19 383 ALA A N 1
ATOM 2951 C CA . ALA A 1 383 ? 1.127 -6.123 31.526 1.00 91.19 383 ALA A CA 1
ATOM 2952 C C . ALA A 1 383 ? 1.908 -6.719 32.709 1.00 91.19 383 ALA A C 1
ATOM 2954 O O . ALA A 1 383 ? 1.281 -7.227 33.635 1.00 91.19 383 ALA A O 1
ATOM 2955 N N . ALA A 1 384 ? 3.243 -6.658 32.725 1.00 93.88 384 ALA A N 1
ATOM 2956 C CA . ALA A 1 384 ? 4.030 -7.119 33.868 1.00 93.88 384 ALA A CA 1
ATOM 2957 C C . ALA A 1 384 ? 4.026 -6.063 34.979 1.00 93.88 384 ALA A C 1
ATOM 2959 O O . ALA A 1 384 ? 3.778 -6.379 36.141 1.00 93.88 384 ALA A O 1
ATOM 2960 N N . LYS A 1 385 ? 4.218 -4.791 34.611 1.00 96.69 385 LYS A N 1
ATOM 2961 C CA . LYS A 1 385 ? 4.213 -3.661 35.554 1.00 96.69 385 LYS A CA 1
ATOM 2962 C C . LYS A 1 385 ? 2.817 -3.135 35.879 1.00 96.69 385 LYS A C 1
ATOM 2964 O O . LYS A 1 385 ? 2.689 -2.275 36.745 1.00 96.69 385 LYS A O 1
ATOM 2969 N N . LYS A 1 386 ? 1.786 -3.621 35.181 1.00 97.62 386 LYS A N 1
ATOM 2970 C CA . LYS A 1 386 ? 0.398 -3.141 35.273 1.00 97.62 386 LYS A CA 1
ATOM 2971 C C . LYS A 1 386 ? 0.305 -1.634 35.028 1.00 97.62 386 LYS A C 1
ATOM 2973 O O . LYS A 1 386 ? -0.434 -0.924 35.709 1.00 97.62 386 LYS A O 1
ATOM 2978 N N . THR A 1 387 ? 1.063 -1.139 34.053 1.00 98.31 387 THR A N 1
ATOM 2979 C CA . THR A 1 387 ? 1.073 0.279 33.684 1.00 98.31 387 THR A CA 1
ATOM 2980 C C . THR A 1 387 ? 0.616 0.497 32.251 1.00 98.31 387 THR A C 1
ATOM 2982 O O . THR A 1 387 ? 0.675 -0.401 31.409 1.00 98.31 387 THR A O 1
ATOM 2985 N N . VAL A 1 388 ? 0.150 1.713 31.970 1.00 98.62 388 VAL A N 1
ATOM 2986 C CA . VAL A 1 388 ? -0.099 2.182 30.605 1.00 98.62 388 VAL A CA 1
ATOM 2987 C C . VAL A 1 388 ? 0.535 3.551 30.432 1.00 98.62 388 VAL A C 1
ATOM 2989 O O . VAL A 1 388 ? 0.176 4.502 31.125 1.00 98.62 388 VAL A O 1
ATOM 2992 N N . GLU A 1 389 ? 1.461 3.674 29.488 1.00 98.62 389 GLU A N 1
ATOM 2993 C CA . GLU A 1 389 ? 1.947 4.981 29.060 1.00 98.62 389 GLU A CA 1
ATOM 2994 C C . GLU A 1 389 ? 0.982 5.597 28.050 1.00 98.62 389 GLU A C 1
ATOM 2996 O O . GLU A 1 389 ? 0.618 4.955 27.066 1.00 98.62 389 GLU A O 1
ATOM 3001 N N . ILE A 1 390 ? 0.606 6.857 28.256 1.00 98.81 390 ILE A N 1
ATOM 3002 C CA . ILE A 1 390 ? -0.216 7.616 27.314 1.00 98.81 390 ILE A CA 1
ATOM 3003 C C . ILE A 1 390 ? 0.683 8.565 26.532 1.00 98.81 390 ILE A C 1
ATOM 3005 O O . ILE A 1 390 ? 1.383 9.399 27.109 1.00 98.81 390 ILE A O 1
ATOM 3009 N N . HIS A 1 391 ? 0.637 8.466 25.208 1.00 98.69 391 HIS A N 1
ATOM 3010 C CA . HIS A 1 391 ? 1.435 9.260 24.281 1.00 98.69 391 HIS A CA 1
ATOM 3011 C C . HIS A 1 391 ? 0.544 10.093 23.368 1.00 98.69 391 HIS A C 1
ATOM 3013 O O . HIS A 1 391 ? -0.531 9.652 22.963 1.00 98.69 391 HIS A O 1
ATOM 3019 N N . VAL A 1 392 ? 1.024 11.283 23.012 1.00 98.69 392 VAL A N 1
ATOM 3020 C CA . VAL A 1 392 ? 0.436 12.120 21.963 1.00 98.69 392 VAL A CA 1
ATOM 3021 C C . VAL A 1 392 ? 1.461 12.317 20.858 1.00 98.69 392 VAL A C 1
ATOM 3023 O O . VAL A 1 392 ? 2.570 12.795 21.110 1.00 98.69 392 VAL A O 1
ATOM 3026 N N . THR A 1 393 ? 1.071 11.977 19.633 1.00 98.56 393 THR A N 1
ATOM 3027 C CA . THR A 1 393 ? 1.871 12.175 18.421 1.00 98.56 393 THR A CA 1
ATOM 3028 C C . THR A 1 393 ? 1.174 13.180 17.513 1.00 98.56 393 THR A C 1
ATOM 3030 O O . THR A 1 393 ? -0.028 13.087 17.278 1.00 98.56 393 THR A O 1
ATOM 3033 N N . SER A 1 394 ? 1.928 14.157 17.018 1.00 98.44 394 SER A N 1
ATOM 3034 C CA . SER A 1 394 ? 1.452 15.237 16.161 1.00 98.44 394 SER A CA 1
ATOM 3035 C C . SER A 1 394 ? 2.294 15.308 14.899 1.00 98.44 394 SER A C 1
ATOM 3037 O O . SER A 1 394 ? 3.486 15.607 14.959 1.00 98.44 394 SER A O 1
ATOM 3039 N N . ASP A 1 395 ? 1.650 15.105 13.756 1.00 98.38 395 ASP A N 1
ATOM 3040 C CA . ASP A 1 395 ? 2.211 15.365 12.429 1.00 98.38 395 ASP A CA 1
ATOM 3041 C C . ASP A 1 395 ? 1.794 16.738 11.884 1.00 98.38 395 ASP A C 1
ATOM 3043 O O . ASP A 1 395 ? 2.157 17.113 10.771 1.00 98.38 395 ASP A O 1
ATOM 3047 N N . LEU A 1 396 ? 1.082 17.532 12.691 1.00 98.06 396 LEU A N 1
ATOM 3048 C CA . LEU A 1 396 ? 0.711 18.897 12.343 1.00 98.06 396 LEU A CA 1
ATOM 3049 C C . LEU A 1 396 ? 1.956 19.769 12.141 1.00 98.06 396 LEU A C 1
ATOM 3051 O O . LEU A 1 396 ? 2.944 19.678 12.877 1.00 98.06 396 LEU A O 1
ATOM 3055 N N . MET A 1 397 ? 1.870 20.680 11.172 1.00 97.75 397 MET A N 1
ATOM 3056 C CA . MET A 1 397 ? 2.946 21.623 10.841 1.00 97.75 397 MET A CA 1
ATOM 3057 C C . MET A 1 397 ? 3.121 22.729 11.888 1.00 97.75 397 MET A C 1
ATOM 3059 O O . MET A 1 397 ? 4.178 23.351 11.962 1.00 97.75 397 MET A O 1
ATOM 3063 N N . LYS A 1 398 ? 2.093 22.973 12.707 1.00 97.75 398 LYS A N 1
ATOM 3064 C CA . LYS A 1 398 ? 2.090 23.961 13.791 1.00 97.75 398 LYS A CA 1
ATOM 3065 C C . LYS A 1 398 ? 1.745 23.276 15.118 1.00 97.75 398 LYS A C 1
ATOM 3067 O O . LYS A 1 398 ? 1.026 22.277 15.104 1.00 97.75 398 LYS A O 1
ATOM 3072 N N . PRO A 1 399 ? 2.231 23.791 16.263 1.00 97.81 399 PRO A N 1
ATOM 3073 C CA . PRO A 1 399 ? 1.825 23.283 17.566 1.00 97.81 399 PRO A CA 1
ATOM 3074 C C . PRO A 1 399 ? 0.311 23.378 17.769 1.00 97.81 399 PRO A C 1
ATOM 3076 O O . PRO A 1 399 ? -0.311 24.354 17.353 1.00 97.81 399 PRO A O 1
ATOM 3079 N N . ALA A 1 400 ? -0.255 22.402 18.470 1.00 96.25 400 ALA A N 1
ATOM 3080 C CA . ALA A 1 400 ? -1.681 22.321 18.751 1.00 96.25 400 ALA A CA 1
ATOM 3081 C C . ALA A 1 400 ? -1.940 22.179 20.253 1.00 96.25 400 ALA A C 1
ATOM 3083 O O . ALA A 1 400 ? -1.309 21.372 20.940 1.00 96.25 400 ALA A O 1
ATOM 3084 N N . ALA A 1 401 ? -2.890 22.961 20.767 1.00 97.50 401 ALA A N 1
ATOM 3085 C CA . ALA A 1 401 ? -3.457 22.729 22.087 1.00 97.50 401 ALA A CA 1
ATOM 3086 C C . ALA A 1 401 ? -4.504 21.614 21.989 1.00 97.50 401 ALA A C 1
ATOM 3088 O O . ALA A 1 401 ? -5.381 21.654 21.124 1.00 97.50 401 ALA A O 1
ATOM 3089 N N . ALA A 1 402 ? -4.410 20.632 22.878 1.00 97.62 402 ALA A N 1
ATOM 3090 C CA . ALA A 1 402 ? -5.347 19.524 22.952 1.00 97.62 402 ALA A CA 1
ATOM 3091 C C . ALA A 1 402 ? -5.561 19.093 24.407 1.00 97.62 402 ALA A C 1
ATOM 3093 O O . ALA A 1 402 ? -4.827 19.490 25.314 1.00 97.62 402 ALA A O 1
ATOM 3094 N N . THR A 1 403 ? -6.590 18.289 24.646 1.00 98.44 403 THR A N 1
ATOM 3095 C CA . THR A 1 403 ? -6.854 17.678 25.950 1.00 98.44 403 THR A CA 1
ATOM 3096 C C . THR A 1 403 ? -6.914 16.172 25.785 1.00 98.44 403 THR A C 1
ATOM 3098 O O . THR A 1 403 ? -7.737 15.668 25.028 1.00 98.44 403 THR A O 1
ATOM 3101 N N . VAL A 1 404 ? -6.040 15.465 26.495 1.00 98.56 404 VAL A N 1
ATOM 3102 C CA . VAL A 1 404 ? -6.109 14.013 26.648 1.00 98.56 404 VAL A CA 1
ATOM 3103 C C . VAL A 1 404 ? -7.103 13.717 27.760 1.00 98.56 404 VAL A C 1
ATOM 3105 O O . VAL A 1 404 ? -6.961 14.260 28.856 1.00 98.56 404 VAL A O 1
ATOM 3108 N N . ARG A 1 405 ? -8.073 12.846 27.502 1.00 98.12 405 ARG A N 1
ATOM 3109 C CA . ARG A 1 405 ? -8.950 12.261 28.518 1.00 98.12 405 ARG A CA 1
ATOM 3110 C C . ARG A 1 405 ? -8.778 10.757 28.507 1.00 98.12 405 ARG A C 1
ATOM 3112 O O . ARG A 1 405 ? -8.640 10.151 27.448 1.00 98.12 405 ARG A O 1
ATOM 3119 N N . TRP A 1 406 ? -8.805 10.164 29.688 1.00 98.25 406 TRP A N 1
ATOM 3120 C CA . TRP A 1 406 ? -8.848 8.722 29.827 1.00 98.25 406 TRP A CA 1
ATOM 3121 C C . TRP A 1 406 ? -9.943 8.315 30.801 1.00 98.25 406 TRP A C 1
ATOM 3123 O O . TRP A 1 406 ? -10.286 9.044 31.734 1.00 98.25 406 TRP A O 1
ATOM 3133 N N . THR A 1 407 ? -10.526 7.148 30.565 1.00 97.81 407 THR A N 1
ATOM 3134 C CA . THR A 1 407 ? -11.526 6.538 31.441 1.00 97.81 407 THR A CA 1
ATOM 3135 C C . THR A 1 407 ? -11.198 5.064 31.567 1.00 97.81 407 THR A C 1
ATOM 3137 O O . THR A 1 407 ? -11.002 4.394 30.560 1.00 97.81 407 THR A O 1
ATOM 3140 N N . LEU A 1 408 ? -11.132 4.559 32.790 1.00 98.25 408 LEU A N 1
ATOM 3141 C CA . LEU A 1 408 ? -11.006 3.142 33.090 1.00 98.25 408 LEU A CA 1
ATOM 3142 C C . LEU A 1 408 ? -12.388 2.604 33.452 1.00 98.25 408 LEU A C 1
ATOM 3144 O O . LEU A 1 408 ? -13.061 3.161 34.325 1.00 98.25 408 LEU A O 1
ATOM 3148 N N . THR A 1 409 ? -12.809 1.524 32.803 1.00 98.00 409 THR A N 1
ATOM 3149 C CA . THR A 1 409 ? -14.071 0.843 33.105 1.00 98.00 409 THR A CA 1
ATOM 3150 C C . THR A 1 409 ? -13.848 -0.637 33.360 1.00 98.00 409 THR A C 1
ATOM 3152 O O . THR A 1 409 ? -12.841 -1.199 32.927 1.00 98.00 409 THR A O 1
ATOM 3155 N N . THR A 1 410 ? -14.833 -1.277 33.990 1.00 97.88 410 THR A N 1
ATOM 3156 C CA . THR A 1 410 ? -14.950 -2.734 33.925 1.00 97.88 410 THR A CA 1
ATOM 3157 C C . THR A 1 410 ? -15.309 -3.198 32.500 1.00 97.88 410 THR A C 1
ATOM 3159 O O . THR A 1 410 ? -15.764 -2.379 31.687 1.00 97.88 410 THR A O 1
ATOM 3162 N N . ALA A 1 411 ? -15.209 -4.493 32.188 1.00 96.56 411 ALA A N 1
ATOM 3163 C CA . ALA A 1 411 ? -15.671 -5.079 30.926 1.00 96.56 411 ALA A CA 1
ATOM 3164 C C . ALA A 1 411 ? -17.207 -5.108 30.840 1.00 96.56 411 ALA A C 1
ATOM 3166 O O . ALA A 1 411 ? -17.778 -5.122 29.753 1.00 96.56 411 ALA A O 1
ATOM 3167 N N . ALA A 1 412 ? -17.886 -4.995 31.986 1.00 95.81 412 ALA A N 1
ATOM 3168 C CA . ALA A 1 412 ? -19.314 -4.694 32.070 1.00 95.81 412 ALA A CA 1
ATOM 3169 C C . ALA A 1 412 ? -19.644 -3.204 31.848 1.00 95.81 412 ALA A C 1
ATOM 3171 O O . ALA A 1 412 ? -20.820 -2.848 31.759 1.00 95.81 412 ALA A O 1
ATOM 3172 N N . GLY A 1 413 ? -18.640 -2.326 31.778 1.00 96.06 413 GLY A N 1
ATOM 3173 C CA . GLY A 1 413 ? -18.834 -0.905 31.508 1.00 96.06 413 GLY A CA 1
ATOM 3174 C C . GLY A 1 413 ? -18.992 0.001 32.728 1.00 96.06 413 GLY A C 1
ATOM 3175 O O . GLY A 1 413 ? -19.315 1.177 32.570 1.00 96.06 413 GLY A O 1
ATOM 3176 N N . LYS A 1 414 ? -18.767 -0.506 33.945 1.00 96.38 414 LYS A N 1
ATOM 3177 C CA . LYS A 1 414 ? -18.825 0.315 35.161 1.00 96.38 414 LYS A CA 1
ATOM 3178 C C . LYS A 1 414 ? -17.596 1.234 35.209 1.00 96.38 414 LYS A C 1
ATOM 3180 O O . LYS A 1 414 ? -16.485 0.709 35.175 1.00 96.38 414 LYS A O 1
ATOM 3185 N N . PRO A 1 415 ? -17.744 2.566 35.316 1.00 96.62 415 PRO A N 1
ATOM 3186 C CA . PRO A 1 415 ? -16.599 3.461 35.454 1.00 96.62 415 PRO A CA 1
ATOM 3187 C C . PRO A 1 415 ? -15.882 3.226 36.789 1.00 96.62 415 PRO A C 1
ATOM 3189 O O . PRO A 1 415 ? -16.526 3.087 37.830 1.00 96.62 415 PRO A O 1
ATOM 3192 N N . LEU A 1 416 ? -14.551 3.168 36.743 1.00 97.62 416 LEU A N 1
ATOM 3193 C CA . LEU A 1 416 ? -13.681 2.927 37.900 1.00 97.62 416 LEU A CA 1
ATOM 3194 C C . LEU A 1 416 ? -12.815 4.142 38.228 1.00 97.62 416 LEU A C 1
ATOM 3196 O O . LEU A 1 416 ? -12.693 4.514 39.389 1.00 97.62 416 LEU A O 1
ATOM 3200 N N . ALA A 1 417 ? -12.225 4.753 37.202 1.00 97.81 417 ALA A N 1
ATOM 3201 C CA . ALA A 1 417 ? -11.377 5.930 37.328 1.00 97.81 417 ALA A CA 1
ATOM 3202 C C . ALA A 1 417 ? -11.408 6.739 36.028 1.00 97.81 417 ALA A C 1
ATOM 3204 O O . ALA A 1 417 ? -11.709 6.209 34.957 1.00 97.81 417 ALA A O 1
ATOM 3205 N N . ALA A 1 418 ? -11.086 8.025 36.107 1.00 97.81 418 ALA A N 1
ATOM 3206 C CA . ALA A 1 418 ? -10.937 8.878 34.938 1.00 97.81 418 ALA A CA 1
ATOM 3207 C C . ALA A 1 418 ? -9.921 9.985 35.215 1.00 97.81 418 ALA A C 1
ATOM 3209 O O . ALA A 1 418 ? -9.713 10.382 36.361 1.00 97.81 418 ALA A O 1
ATOM 3210 N N . GLY A 1 419 ? -9.332 10.520 34.152 1.00 98.00 419 GLY A N 1
ATOM 3211 C CA . GLY A 1 419 ? -8.401 11.633 34.242 1.00 98.00 419 GLY A CA 1
ATOM 3212 C C . GLY A 1 419 ? -8.374 12.465 32.972 1.00 98.00 419 GLY A C 1
ATOM 3213 O O . GLY A 1 419 ? -8.865 12.068 31.914 1.00 98.00 419 GLY A O 1
ATOM 3214 N N . SER A 1 420 ? -7.821 13.668 33.095 1.00 98.00 420 SER A N 1
ATOM 3215 C CA . SER A 1 420 ? -7.715 14.617 31.993 1.00 98.00 420 SER A CA 1
ATOM 3216 C C . SER A 1 420 ? -6.442 15.444 32.123 1.00 98.00 420 SER A C 1
ATOM 3218 O O . SER A 1 420 ? -6.134 15.960 33.198 1.00 98.00 420 SER A O 1
ATOM 3220 N N . ARG A 1 421 ? -5.731 15.637 31.011 1.00 98.06 421 ARG A N 1
ATOM 3221 C CA . ARG A 1 421 ? -4.525 16.469 30.926 1.00 98.06 421 ARG A CA 1
ATOM 3222 C C . ARG A 1 421 ? -4.600 17.386 29.717 1.00 98.06 421 ARG A C 1
ATOM 3224 O O . ARG A 1 421 ? -4.791 16.932 28.591 1.00 98.06 421 ARG A O 1
ATOM 3231 N N . LYS A 1 422 ? -4.415 18.687 29.941 1.00 97.62 422 LYS A N 1
ATOM 3232 C CA . LYS A 1 422 ? -4.167 19.633 28.848 1.00 97.62 422 LYS A CA 1
ATOM 3233 C C . LYS A 1 422 ? -2.741 19.427 28.353 1.00 97.62 422 LYS A C 1
ATOM 3235 O O . LYS A 1 422 ? -1.812 19.358 29.154 1.00 97.62 422 LYS A O 1
ATOM 3240 N N . VAL A 1 423 ? -2.573 19.348 27.042 1.00 97.25 423 VAL A N 1
ATOM 3241 C CA . VAL A 1 423 ? -1.278 19.150 26.397 1.00 97.25 423 VAL A CA 1
ATOM 3242 C C . VAL A 1 423 ? -1.098 20.164 25.278 1.00 97.25 423 VAL A C 1
ATOM 3244 O O . VAL A 1 423 ? -2.042 20.528 24.576 1.00 97.25 423 VAL A O 1
ATOM 3247 N N . ARG A 1 424 ? 0.141 20.615 25.096 1.00 97.12 424 ARG A N 1
ATOM 3248 C CA . ARG A 1 424 ? 0.556 21.350 23.903 1.00 97.12 424 ARG A CA 1
ATOM 3249 C C . ARG A 1 424 ? 1.413 20.413 23.065 1.00 97.12 424 ARG A C 1
ATOM 3251 O O . ARG A 1 424 ? 2.585 20.214 23.378 1.00 97.12 424 ARG A O 1
ATOM 3258 N N . ALA A 1 425 ? 0.815 19.807 22.046 1.00 96.12 425 ALA A N 1
ATOM 3259 C CA . ALA A 1 425 ? 1.532 18.956 21.111 1.00 96.12 425 ALA A CA 1
ATOM 3260 C C . ALA A 1 425 ? 2.386 19.849 20.202 1.00 96.12 425 ALA A C 1
ATOM 3262 O O . ALA A 1 425 ? 1.852 20.722 19.515 1.00 96.12 425 ALA A O 1
ATOM 3263 N N . ALA A 1 426 ? 3.710 19.688 20.228 1.00 97.69 426 ALA A N 1
ATOM 3264 C CA . ALA A 1 426 ? 4.576 20.444 19.331 1.00 97.69 426 ALA A CA 1
ATOM 3265 C C . ALA A 1 426 ? 4.372 19.972 17.883 1.00 97.69 426 ALA A C 1
ATOM 3267 O O . ALA A 1 426 ? 3.929 18.846 17.636 1.00 97.69 426 ALA A O 1
ATOM 3268 N N . ALA A 1 427 ? 4.685 20.838 16.922 1.00 97.50 427 ALA A N 1
ATOM 3269 C CA . ALA A 1 427 ? 4.645 20.462 15.516 1.00 97.50 427 ALA A CA 1
ATOM 3270 C C . ALA A 1 427 ? 5.567 19.264 15.281 1.00 97.50 427 ALA A C 1
ATOM 3272 O O . ALA A 1 427 ? 6.699 19.278 15.770 1.00 97.50 427 ALA A O 1
ATOM 3273 N N . ARG A 1 428 ? 5.110 18.275 14.506 1.00 97.25 428 ARG A N 1
ATOM 3274 C CA . ARG A 1 428 ? 5.971 17.187 14.024 1.00 97.25 428 ARG A CA 1
ATOM 3275 C C . ARG A 1 428 ? 6.737 16.479 15.155 1.00 97.25 428 ARG A C 1
ATOM 3277 O O . ARG A 1 428 ? 7.955 16.322 15.096 1.00 97.25 428 ARG A O 1
ATOM 3284 N N . SER A 1 429 ? 6.027 16.095 16.211 1.00 97.31 429 SER A N 1
ATOM 3285 C CA . SER A 1 429 ? 6.622 15.601 17.454 1.00 97.31 429 SER A CA 1
ATOM 3286 C C . SER A 1 429 ? 5.802 14.487 18.093 1.00 97.31 429 SER A C 1
ATOM 3288 O O . SER A 1 429 ? 4.623 14.300 17.801 1.00 97.31 429 SER A O 1
ATOM 3290 N N . THR A 1 430 ? 6.438 13.759 18.999 1.00 97.75 430 THR A N 1
ATOM 3291 C CA . THR A 1 430 ? 5.802 12.768 19.864 1.00 97.75 430 THR A CA 1
ATOM 3292 C C . THR A 1 430 ? 6.202 13.048 21.304 1.00 97.75 430 THR A C 1
ATOM 3294 O O . THR A 1 430 ? 7.311 13.521 21.566 1.00 97.75 430 THR A O 1
ATOM 3297 N N . ARG A 1 431 ? 5.292 12.804 22.245 1.00 95.75 431 ARG A N 1
ATOM 3298 C CA . ARG A 1 431 ? 5.562 12.972 23.671 1.00 95.75 431 ARG A CA 1
ATOM 3299 C C . ARG A 1 431 ? 4.729 12.007 24.506 1.00 95.75 431 ARG A C 1
ATOM 3301 O O . ARG A 1 431 ? 3.509 11.940 24.353 1.00 95.75 431 ARG A O 1
ATOM 3308 N N . ARG A 1 432 ? 5.378 11.385 25.493 1.00 98.25 432 ARG A N 1
ATOM 3309 C CA . ARG A 1 432 ? 4.701 10.744 26.624 1.00 98.25 432 ARG A CA 1
ATOM 3310 C C . ARG A 1 432 ? 4.072 11.80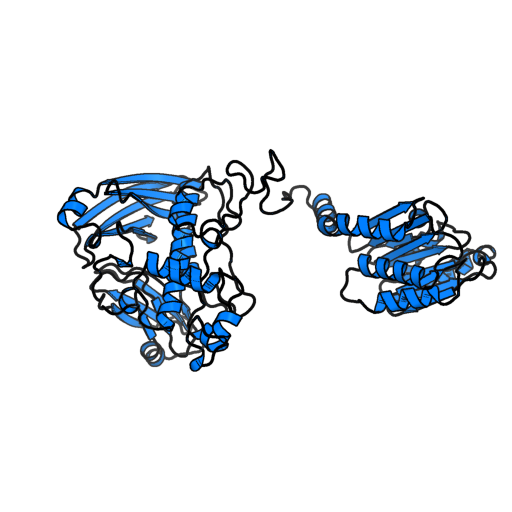6 27.530 1.00 98.25 432 ARG A C 1
ATOM 3312 O O . ARG A 1 432 ? 4.761 12.707 28.014 1.00 98.25 432 ARG A O 1
ATOM 3319 N N . VAL A 1 433 ? 2.764 11.713 27.729 1.00 97.94 433 VAL A N 1
ATOM 3320 C CA . VAL A 1 433 ? 1.960 12.646 28.528 1.00 97.94 433 VAL A CA 1
ATOM 3321 C C . VAL A 1 433 ? 1.968 12.248 29.997 1.00 97.94 433 VAL A C 1
ATOM 3323 O O . VAL A 1 433 ? 2.238 13.089 30.849 1.00 97.94 433 VAL A O 1
ATOM 3326 N N . GLU A 1 434 ? 1.683 10.981 30.284 1.00 97.81 434 GLU A N 1
ATOM 3327 C CA . GLU A 1 434 ? 1.558 10.439 31.638 1.00 97.81 434 GLU A CA 1
ATOM 3328 C C . GLU A 1 434 ? 1.738 8.915 31.592 1.00 97.81 434 GLU A C 1
ATOM 3330 O O . GLU A 1 434 ? 1.498 8.292 30.555 1.00 97.81 434 GLU A O 1
ATOM 3335 N N . THR A 1 435 ? 2.148 8.319 32.710 1.00 98.50 435 THR A N 1
ATOM 3336 C CA . THR A 1 435 ? 2.154 6.864 32.903 1.00 98.50 435 THR A CA 1
ATOM 3337 C C . THR A 1 435 ? 1.149 6.536 33.994 1.00 98.50 435 THR A C 1
ATOM 3339 O O . THR A 1 435 ? 1.302 6.979 35.130 1.00 98.50 435 THR A O 1
ATOM 3342 N N . LEU A 1 436 ? 0.118 5.769 33.650 1.00 98.44 436 LEU A N 1
ATOM 3343 C CA . LEU A 1 436 ? -0.885 5.306 34.599 1.00 98.44 436 LEU A CA 1
ATOM 3344 C C . LEU A 1 436 ? -0.394 4.034 35.282 1.00 98.44 436 LEU A C 1
ATOM 3346 O O . LEU A 1 436 ? 0.015 3.093 34.602 1.00 98.44 436 LEU A O 1
ATOM 3350 N N . ASN A 1 437 ? -0.476 3.993 36.611 1.00 98.19 437 ASN A N 1
ATOM 3351 C CA . ASN A 1 437 ? -0.313 2.768 37.384 1.00 98.19 437 ASN A CA 1
ATOM 3352 C C . ASN A 1 437 ? -1.695 2.176 37.677 1.00 98.19 437 ASN A C 1
ATOM 3354 O O . ASN A 1 437 ? -2.519 2.816 38.324 1.00 98.19 437 ASN A O 1
ATOM 3358 N N . LEU A 1 438 ? -1.949 0.966 37.181 1.00 98.19 438 LEU A N 1
ATOM 3359 C CA . LEU A 1 438 ? -3.228 0.272 37.314 1.00 98.19 438 LEU A CA 1
ATOM 3360 C C . LEU A 1 438 ? -3.158 -0.894 38.307 1.00 98.19 438 LEU A C 1
ATOM 3362 O O . LEU A 1 438 ? -4.109 -1.664 38.389 1.00 98.19 438 LEU A O 1
ATOM 3366 N N . SER A 1 439 ? -2.069 -1.030 39.070 1.00 98.00 439 SER A N 1
ATOM 3367 C CA . SER A 1 439 ? -1.820 -2.178 39.955 1.00 98.00 439 SER A CA 1
ATOM 3368 C C . SER A 1 439 ? -2.948 -2.407 40.965 1.00 98.00 439 SER A C 1
ATOM 3370 O O . SER A 1 439 ? -3.421 -3.531 41.103 1.00 98.00 439 SER A O 1
ATOM 3372 N N . GLU A 1 440 ? -3.443 -1.349 41.616 1.00 98.00 440 GLU A N 1
ATOM 3373 C CA . GLU A 1 440 ? -4.559 -1.447 42.571 1.00 98.00 440 GLU A CA 1
ATOM 3374 C C . GLU A 1 440 ? -5.861 -1.891 41.893 1.00 98.00 440 GLU A C 1
ATOM 3376 O O . GLU A 1 440 ? -6.583 -2.750 42.402 1.00 98.00 440 GLU A O 1
ATOM 3381 N N . HIS A 1 441 ? -6.150 -1.348 40.707 1.00 98.12 441 HIS A N 1
ATOM 3382 C CA . HIS A 1 441 ? -7.322 -1.748 39.934 1.00 98.12 441 HIS A CA 1
ATOM 3383 C C . HIS A 1 441 ? -7.210 -3.197 39.458 1.00 98.12 441 HIS A C 1
ATOM 3385 O O . HIS A 1 441 ? -8.194 -3.928 39.525 1.00 98.12 441 HIS A O 1
ATOM 3391 N N . VAL A 1 442 ? -6.023 -3.630 39.029 1.00 97.75 442 VAL A N 1
ATOM 3392 C CA . VAL A 1 442 ? -5.760 -5.015 38.623 1.00 97.75 442 VAL A CA 1
ATOM 3393 C C . VAL A 1 442 ? -5.894 -5.964 39.810 1.00 97.75 442 VAL A C 1
ATOM 3395 O O . VAL A 1 442 ? -6.517 -7.008 39.659 1.00 97.75 442 VAL A O 1
ATOM 3398 N N . ALA A 1 443 ? -5.382 -5.608 40.989 1.00 97.75 443 ALA A N 1
ATOM 3399 C CA . ALA A 1 443 ? -5.527 -6.426 42.193 1.00 97.75 443 ALA A CA 1
ATOM 3400 C C . ALA A 1 443 ? -6.999 -6.587 42.608 1.00 97.75 443 ALA A C 1
ATOM 3402 O O . ALA A 1 443 ? -7.405 -7.655 43.056 1.00 97.75 443 ALA A O 1
ATOM 3403 N N . LYS A 1 444 ? -7.809 -5.535 42.433 1.00 97.94 444 LYS A N 1
ATOM 3404 C CA . LYS A 1 444 ? -9.220 -5.524 42.837 1.00 97.94 444 LYS A CA 1
ATOM 3405 C C . LYS A 1 444 ? -10.172 -6.167 41.825 1.00 97.94 444 LYS A C 1
ATOM 3407 O O . LYS A 1 444 ? -11.147 -6.789 42.233 1.00 97.94 444 LYS A O 1
ATOM 3412 N N . HIS A 1 445 ? -9.942 -5.959 40.530 1.00 97.38 445 HIS A N 1
ATOM 3413 C CA . HIS A 1 445 ? -10.875 -6.344 39.461 1.00 97.38 445 HIS A CA 1
ATOM 3414 C C . HIS A 1 445 ? -10.336 -7.449 38.546 1.00 97.38 445 HIS A C 1
ATOM 3416 O O . HIS A 1 445 ? -11.108 -8.085 37.838 1.00 97.38 445 HIS A O 1
ATOM 3422 N N . GLY A 1 446 ? -9.024 -7.693 38.554 1.00 97.31 446 GLY A N 1
ATOM 3423 C CA . GLY A 1 446 ? -8.354 -8.540 37.573 1.00 97.31 446 GLY A CA 1
ATOM 3424 C C . GLY A 1 446 ? -8.148 -7.828 36.233 1.00 97.31 446 GLY A C 1
ATOM 3425 O O . GLY A 1 446 ? -8.934 -6.991 35.804 1.00 97.31 446 GLY A O 1
ATOM 3426 N N . GLU A 1 447 ? -7.077 -8.174 35.520 1.00 96.62 447 GLU A N 1
ATOM 3427 C CA . GLU A 1 447 ? -6.742 -7.566 34.219 1.00 96.62 447 GLU A CA 1
ATOM 3428 C C . GLU A 1 447 ? -7.761 -7.858 33.105 1.00 96.62 447 GLU A C 1
ATOM 3430 O O . GLU A 1 447 ? -7.871 -7.097 32.145 1.00 96.62 447 GLU A O 1
ATOM 3435 N N . ARG A 1 448 ? -8.518 -8.952 33.246 1.00 97.50 448 ARG A N 1
ATOM 3436 C CA . ARG A 1 448 ? -9.524 -9.414 32.281 1.00 97.50 448 ARG A CA 1
ATOM 3437 C C . ARG A 1 448 ? -10.811 -8.591 32.301 1.00 97.50 448 ARG A C 1
ATOM 3439 O O . ARG A 1 448 ? -11.537 -8.587 31.308 1.00 97.50 448 ARG A O 1
ATOM 3446 N N . ASP A 1 449 ? -11.077 -7.898 33.403 1.00 97.88 449 ASP A N 1
ATOM 3447 C CA . ASP A 1 449 ? -12.246 -7.036 33.553 1.00 97.88 449 ASP A CA 1
ATOM 3448 C C . ASP A 1 449 ? -11.896 -5.562 33.305 1.00 97.88 449 ASP A C 1
ATOM 3450 O O . ASP A 1 449 ? -12.755 -4.716 33.452 1.00 97.88 449 ASP A O 1
ATOM 3454 N N . LEU A 1 450 ? -10.668 -5.191 32.926 1.00 97.88 450 LEU A N 1
ATOM 3455 C CA . LEU A 1 450 ? -10.285 -3.779 32.784 1.00 97.88 450 LEU A CA 1
ATOM 3456 C C . LEU A 1 450 ? -10.165 -3.334 31.325 1.00 97.88 450 LEU A C 1
ATOM 3458 O O . LEU A 1 450 ? -9.454 -3.941 30.524 1.00 97.88 450 LEU A O 1
ATOM 3462 N N . ILE A 1 451 ? -10.808 -2.207 31.007 1.00 98.06 451 ILE A N 1
ATOM 3463 C CA . ILE A 1 451 ? -10.729 -1.550 29.699 1.00 98.06 451 ILE A C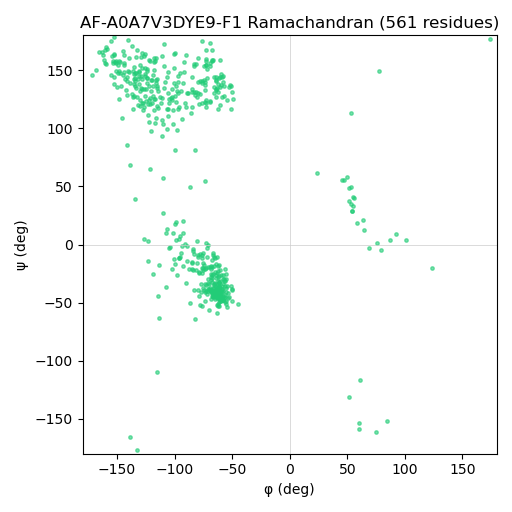A 1
ATOM 3464 C C . ILE A 1 451 ? -10.404 -0.068 29.893 1.00 98.06 451 ILE A C 1
ATOM 3466 O O . ILE A 1 451 ? -11.123 0.648 30.596 1.00 98.06 451 ILE A O 1
ATOM 3470 N N . LEU A 1 452 ? -9.329 0.401 29.254 1.00 98.38 452 LEU A N 1
ATOM 3471 C CA . LEU A 1 452 ? -8.920 1.802 29.269 1.00 98.38 452 LEU A CA 1
ATOM 3472 C C . LEU A 1 452 ? -9.264 2.473 27.935 1.00 98.38 452 LEU A C 1
ATOM 3474 O O . LEU A 1 452 ? -8.793 2.078 26.868 1.00 98.38 452 LEU A O 1
ATOM 3478 N N . TRP A 1 453 ? -10.061 3.530 28.026 1.00 98.19 453 TRP A N 1
ATOM 3479 C CA . TRP A 1 453 ? -10.529 4.346 26.912 1.00 98.19 453 TRP A CA 1
ATOM 3480 C C . TRP A 1 453 ? -9.723 5.636 26.868 1.00 98.19 453 TRP A C 1
ATOM 3482 O O . TRP A 1 453 ? -9.657 6.338 27.877 1.00 98.19 453 TRP A O 1
ATOM 3492 N N . LEU A 1 454 ? -9.129 5.955 25.720 1.00 98.38 454 LEU A N 1
ATOM 3493 C CA . LEU A 1 454 ? -8.351 7.171 25.503 1.00 98.38 454 LEU A CA 1
ATOM 3494 C C . LEU A 1 454 ? -9.039 8.057 24.467 1.00 98.38 454 LEU A C 1
ATOM 3496 O O . LEU A 1 454 ? -9.461 7.585 23.413 1.00 98.38 454 LEU A O 1
ATOM 3500 N N . GLU A 1 455 ? -9.089 9.353 24.743 1.00 97.75 455 GLU A N 1
ATOM 3501 C CA . GLU A 1 455 ? -9.616 10.377 23.848 1.00 97.75 455 GLU A CA 1
ATOM 3502 C C . GLU A 1 455 ? -8.661 11.567 23.801 1.00 97.75 455 GLU A C 1
ATOM 3504 O O . GLU A 1 455 ? -8.074 11.965 24.811 1.00 97.75 455 GLU A O 1
ATOM 3509 N N . LEU A 1 456 ? -8.534 12.168 22.624 1.00 98.38 456 LEU A N 1
ATOM 3510 C CA . LEU A 1 456 ? -7.823 13.419 22.417 1.00 98.38 456 LEU A CA 1
ATOM 3511 C C . LEU A 1 456 ? -8.751 14.407 21.736 1.00 98.38 456 LEU A C 1
ATOM 3513 O O . LEU A 1 456 ? -9.268 14.128 20.654 1.00 98.38 456 LEU A O 1
ATOM 3517 N N . SER A 1 457 ? -8.944 15.564 22.362 1.00 98.00 457 SER A N 1
ATOM 3518 C CA . SER A 1 457 ? -9.841 16.594 21.853 1.00 98.00 457 SER A CA 1
ATOM 3519 C C . SER A 1 457 ? -9.134 17.915 21.574 1.00 98.00 457 SER A C 1
ATOM 3521 O O . SER A 1 457 ? -8.292 18.362 22.360 1.00 98.00 457 SER A O 1
ATOM 3523 N N . GLN A 1 458 ? -9.528 18.581 20.491 1.00 96.69 458 GLN A N 1
ATOM 3524 C CA . GLN A 1 458 ? -9.204 19.980 20.219 1.00 96.69 458 GLN A CA 1
ATOM 3525 C C . GLN A 1 458 ? -10.464 20.820 20.449 1.00 96.69 458 GLN A C 1
ATOM 3527 O O . GLN A 1 458 ? -11.459 20.703 19.739 1.00 96.69 458 GLN A O 1
ATOM 3532 N N . GLY A 1 459 ? -10.460 21.635 21.506 1.00 92.56 459 GLY A N 1
ATOM 3533 C CA . GLY A 1 459 ? -11.683 22.300 21.958 1.00 92.56 459 GLY A CA 1
ATOM 3534 C C . GLY A 1 459 ? -12.749 21.277 22.367 1.00 92.56 459 GLY A C 1
ATOM 3535 O O . GLY A 1 459 ? -12.540 20.524 23.320 1.00 92.56 459 GLY A O 1
ATOM 3536 N N . ARG A 1 460 ? -13.884 21.264 21.656 1.00 91.31 460 ARG A N 1
ATOM 3537 C CA . ARG A 1 460 ? -15.004 20.329 21.877 1.00 91.31 460 ARG A CA 1
ATOM 3538 C C . ARG A 1 460 ? -14.973 19.100 20.961 1.00 91.31 460 ARG A C 1
ATOM 3540 O O . ARG A 1 460 ? -15.730 18.167 21.200 1.00 91.31 460 ARG A O 1
ATOM 3547 N N . GLU A 1 461 ? -14.131 19.096 19.933 1.00 95.06 461 GLU A N 1
ATOM 3548 C CA . GLU A 1 461 ? -14.068 18.022 18.943 1.00 95.06 461 GLU A CA 1
ATOM 3549 C C . GLU A 1 461 ? -13.093 16.932 19.392 1.00 95.06 461 GLU A C 1
ATOM 3551 O O . GLU A 1 461 ? -11.956 17.231 19.760 1.00 95.06 461 GLU A O 1
ATOM 3556 N N . VAL A 1 462 ? -13.525 15.669 19.359 1.00 95.75 462 VAL A N 1
ATOM 3557 C CA . VAL A 1 462 ? -12.649 14.512 19.588 1.00 95.75 462 VAL A CA 1
ATOM 3558 C C . VAL A 1 462 ? -11.988 14.144 18.265 1.00 95.75 462 VAL A C 1
ATOM 3560 O O . VAL A 1 462 ? -12.660 13.681 17.351 1.00 95.75 462 VAL A O 1
ATOM 3563 N N . VAL A 1 463 ? -10.671 14.327 18.179 1.00 97.25 463 VAL A N 1
ATOM 3564 C CA . VAL A 1 463 ? -9.891 14.131 16.944 1.00 97.25 463 VAL A CA 1
ATOM 3565 C C . VAL A 1 463 ? -9.171 12.783 16.896 1.00 97.25 463 VAL A C 1
ATOM 3567 O O . VAL A 1 463 ? -8.739 12.346 15.835 1.00 97.25 463 VAL A O 1
ATOM 3570 N N . SER A 1 464 ? -9.029 12.107 18.039 1.00 97.94 464 SER A N 1
ATOM 3571 C CA . SER A 1 464 ? -8.450 10.766 18.109 1.00 97.94 464 SER A CA 1
ATOM 3572 C C . SER A 1 464 ? -8.993 10.000 19.308 1.00 97.94 464 SER A C 1
ATOM 3574 O O . SER A 1 464 ? -9.251 10.571 20.371 1.00 97.94 464 SER A O 1
ATOM 3576 N N . ARG A 1 465 ? -9.175 8.693 19.118 1.00 97.12 465 ARG A N 1
ATOM 3577 C CA . ARG A 1 465 ? -9.605 7.739 20.137 1.00 97.12 465 ARG A CA 1
ATOM 3578 C C . ARG A 1 465 ? -8.678 6.540 20.111 1.00 97.12 465 ARG A C 1
ATOM 3580 O O . ARG A 1 465 ? -8.159 6.187 19.054 1.00 97.12 465 ARG A O 1
ATOM 3587 N N . ASN A 1 466 ? -8.492 5.911 21.260 1.00 97.44 466 ASN A N 1
ATOM 3588 C CA . ASN A 1 466 ? -7.744 4.668 21.357 1.00 97.44 466 ASN A CA 1
ATOM 3589 C C . ASN A 1 466 ? -8.290 3.786 22.482 1.00 97.44 466 ASN A C 1
ATOM 3591 O O . ASN A 1 466 ? -8.923 4.271 23.421 1.00 97.44 466 ASN A O 1
ATOM 3595 N N . LEU A 1 467 ? -8.020 2.490 22.382 1.00 96.31 467 LEU A N 1
ATOM 3596 C CA . LEU A 1 467 ? -8.414 1.479 23.350 1.00 96.31 467 LEU A CA 1
ATOM 3597 C C . LEU A 1 467 ? -7.169 0.724 23.803 1.00 96.31 467 LEU A C 1
ATOM 3599 O O . LEU A 1 467 ? -6.366 0.296 22.971 1.00 96.31 467 LEU A O 1
ATOM 3603 N N . VAL A 1 468 ? -7.032 0.535 25.112 1.00 97.50 468 VAL A N 1
ATOM 3604 C CA . VAL A 1 468 ? -5.947 -0.249 25.703 1.00 97.50 468 VAL A CA 1
ATOM 3605 C C . VAL A 1 468 ? -6.539 -1.290 26.643 1.00 97.50 468 VAL A C 1
ATOM 3607 O O . VAL A 1 468 ? -7.401 -0.982 27.469 1.00 97.50 468 VAL A O 1
ATOM 3610 N N . THR A 1 469 ? -6.060 -2.524 26.529 1.00 96.75 469 THR A N 1
ATOM 3611 C CA . THR A 1 469 ? -6.426 -3.640 27.405 1.00 96.75 469 THR A CA 1
ATOM 3612 C C . THR A 1 469 ? -5.160 -4.250 27.996 1.00 96.75 469 THR A C 1
ATOM 3614 O O . THR A 1 469 ? -4.117 -4.263 27.350 1.00 96.75 469 THR A O 1
ATOM 3617 N N . LEU A 1 470 ? -5.240 -4.750 29.232 1.00 95.56 470 LEU A N 1
ATOM 3618 C CA . LEU A 1 470 ? -4.119 -5.445 29.886 1.00 95.56 470 LEU A CA 1
ATOM 3619 C C . LEU A 1 470 ? -4.118 -6.955 29.612 1.00 95.56 470 LEU A C 1
ATOM 3621 O O . LEU A 1 470 ? -3.113 -7.620 29.836 1.00 95.56 470 LEU A O 1
ATOM 3625 N N . ALA A 1 471 ? -5.233 -7.479 29.102 1.00 96.06 471 ALA A N 1
ATOM 3626 C CA . ALA A 1 471 ? -5.379 -8.856 28.659 1.00 96.06 471 ALA A CA 1
ATOM 3627 C C . ALA A 1 471 ? -5.668 -8.916 27.152 1.00 96.06 471 ALA A C 1
ATOM 3629 O O . ALA A 1 471 ? -6.176 -7.962 26.549 1.00 96.06 471 ALA A O 1
ATOM 3630 N N . ARG A 1 472 ? -5.379 -10.074 26.544 1.00 95.81 472 ARG A N 1
ATOM 3631 C CA . ARG A 1 472 ? -5.787 -10.373 25.164 1.00 95.81 472 ARG A CA 1
ATOM 3632 C C . ARG A 1 472 ? -7.313 -10.310 25.028 1.00 95.81 472 ARG A C 1
ATOM 3634 O O . ARG A 1 472 ? -7.999 -10.760 25.949 1.00 95.81 472 ARG A O 1
ATOM 3641 N N . PRO A 1 473 ? -7.851 -9.889 23.868 1.00 96.44 473 PRO A N 1
ATOM 3642 C CA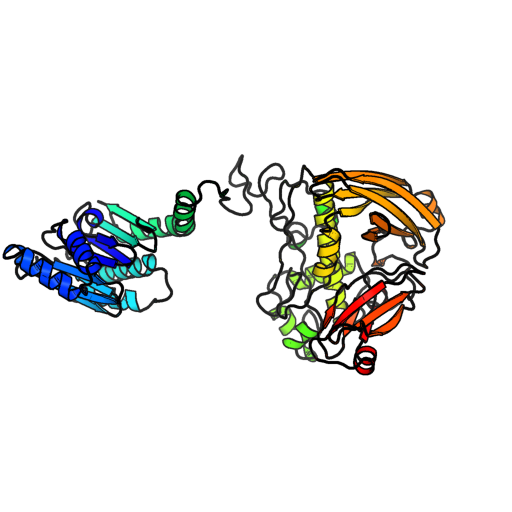 . PRO A 1 473 ? -9.293 -9.836 23.633 1.00 96.44 473 PRO A CA 1
ATOM 3643 C C . PRO A 1 473 ? -10.040 -11.132 23.979 1.00 96.44 473 PRO A C 1
ATOM 3645 O O . PRO A 1 473 ? -11.107 -11.070 24.579 1.00 96.44 473 PRO A O 1
ATOM 3648 N N . LYS A 1 474 ? -9.460 -12.309 23.697 1.00 96.75 474 LYS A N 1
ATOM 3649 C CA . LYS A 1 474 ? -10.069 -13.608 24.044 1.00 96.75 474 LYS A CA 1
ATOM 3650 C C . LYS A 1 474 ? -10.328 -13.833 25.535 1.00 96.75 474 LYS A C 1
ATOM 3652 O O . LYS A 1 474 ? -11.214 -14.615 25.883 1.00 96.75 474 LYS A O 1
ATOM 3657 N N . HIS A 1 475 ? -9.556 -13.176 26.399 1.00 97.25 475 HIS A N 1
ATOM 3658 C CA . HIS A 1 475 ? -9.636 -13.324 27.851 1.00 97.25 475 HIS A CA 1
ATOM 3659 C C . HIS A 1 475 ? -10.508 -12.259 28.517 1.00 97.25 475 HIS A C 1
ATOM 3661 O O . HIS A 1 475 ? -10.816 -12.406 29.699 1.00 97.25 475 HIS A O 1
ATOM 3667 N N . LEU A 1 476 ? -10.915 -11.216 27.790 1.00 97.31 476 LEU A N 1
ATOM 3668 C CA . LEU A 1 476 ? -11.759 -10.168 28.350 1.00 97.31 476 LEU A CA 1
ATOM 3669 C C . LEU A 1 476 ? -13.123 -10.725 28.767 1.00 97.31 476 LEU A C 1
ATOM 3671 O O . LEU A 1 476 ? -13.719 -11.548 28.068 1.00 97.31 476 LEU A O 1
ATOM 3675 N N . GLU A 1 477 ? -13.632 -10.240 29.894 1.00 96.69 477 GLU A N 1
ATOM 3676 C CA . GLU A 1 477 ? -14.942 -10.614 30.446 1.00 96.69 477 GLU A CA 1
ATOM 3677 C C . GLU A 1 477 ? -16.064 -9.745 29.860 1.00 96.69 477 GLU A C 1
ATOM 3679 O O . GLU A 1 477 ? -16.882 -9.156 30.568 1.00 96.69 477 GLU A O 1
ATOM 3684 N N . LEU A 1 478 ? -16.072 -9.633 28.528 1.00 96.06 478 LEU A N 1
ATOM 3685 C CA . LEU A 1 478 ? -17.080 -8.872 27.798 1.00 96.06 478 LEU A CA 1
ATOM 3686 C C . LEU A 1 478 ? -18.466 -9.494 27.992 1.00 96.06 478 LEU A C 1
ATOM 3688 O O . LEU A 1 478 ? -18.630 -10.714 27.992 1.00 96.06 478 LEU A O 1
ATOM 3692 N N . ARG A 1 479 ? -19.469 -8.627 28.121 1.00 95.12 479 ARG A N 1
ATOM 3693 C CA . ARG A 1 479 ? -20.887 -9.001 28.147 1.00 95.12 479 ARG A CA 1
ATOM 3694 C C . ARG A 1 479 ? -21.511 -8.737 26.785 1.00 95.12 479 ARG A C 1
ATOM 3696 O O . ARG A 1 479 ? -20.956 -7.963 26.010 1.00 95.12 479 ARG A O 1
ATOM 3703 N N . ASP A 1 480 ? -22.684 -9.318 26.538 1.00 95.75 480 ASP A N 1
ATOM 3704 C CA . ASP A 1 480 ? -23.524 -8.908 25.411 1.00 95.75 480 ASP A CA 1
ATOM 3705 C C . ASP A 1 480 ? -23.703 -7.376 25.446 1.00 95.75 480 ASP A C 1
ATOM 3707 O O . ASP A 1 480 ? -24.250 -6.852 26.423 1.00 95.75 480 ASP A O 1
ATOM 3711 N N . PRO A 1 481 ? -23.223 -6.640 24.429 1.00 96.38 481 PRO A N 1
ATOM 3712 C CA . PRO A 1 481 ? -23.272 -5.186 24.417 1.00 96.38 481 PRO A CA 1
ATOM 3713 C C . PRO A 1 481 ? -24.689 -4.603 24.359 1.00 96.38 481 PRO A C 1
ATOM 3715 O O . PRO A 1 481 ? -24.857 -3.430 24.711 1.00 96.38 481 PRO A O 1
ATOM 3718 N N . GLN A 1 482 ? -25.699 -5.386 23.951 1.00 96.31 482 GLN A N 1
ATOM 3719 C CA . GLN A 1 482 ? -27.079 -4.934 23.728 1.00 96.31 482 GLN A CA 1
ATOM 3720 C C . GLN A 1 482 ? -27.113 -3.673 22.850 1.00 96.31 482 GLN A C 1
ATOM 3722 O O . GLN A 1 482 ? -27.569 -2.604 23.268 1.00 96.31 482 GLN A O 1
ATOM 3727 N N . ILE A 1 483 ? -26.545 -3.782 21.645 1.00 97.12 483 ILE A N 1
ATOM 3728 C CA . ILE A 1 483 ? -26.385 -2.647 20.733 1.00 97.12 483 ILE A CA 1
ATOM 3729 C C . ILE A 1 483 ? -27.741 -2.265 20.142 1.00 97.12 483 ILE A C 1
ATOM 3731 O O . ILE A 1 483 ? -28.387 -3.053 19.455 1.00 97.12 483 ILE A O 1
ATOM 3735 N N . ALA A 1 484 ? -28.143 -1.019 20.360 1.00 96.62 484 ALA A N 1
ATOM 3736 C CA . ALA A 1 484 ? -29.272 -0.395 19.695 1.00 96.62 484 ALA A CA 1
ATOM 3737 C C . ALA A 1 484 ? -28.777 0.438 18.508 1.00 96.62 484 ALA A C 1
ATOM 3739 O O . ALA A 1 484 ? -27.886 1.278 18.656 1.00 96.62 484 ALA A O 1
ATOM 3740 N N . ALA A 1 485 ? -29.395 0.240 17.344 1.00 97.19 485 ALA A N 1
ATOM 3741 C CA . ALA A 1 485 ? -29.124 1.003 16.132 1.00 97.19 485 ALA A CA 1
ATOM 3742 C C . ALA A 1 485 ? -30.374 1.775 15.699 1.00 97.19 485 ALA A C 1
ATOM 3744 O O . ALA A 1 485 ? -31.443 1.194 15.506 1.00 97.19 485 ALA A O 1
ATOM 3745 N N . LYS A 1 486 ? -30.242 3.092 15.530 1.00 96.50 486 LYS A N 1
ATOM 3746 C CA . LYS A 1 486 ? -31.306 3.961 15.017 1.00 96.50 486 LYS A CA 1
ATOM 3747 C C . LYS A 1 486 ? -30.912 4.500 13.649 1.00 96.50 486 LYS A C 1
ATOM 3749 O O . LYS A 1 486 ? -29.856 5.107 13.520 1.00 96.50 486 LYS A O 1
ATOM 3754 N N . VAL A 1 487 ? -31.787 4.314 12.663 1.00 96.50 487 VAL A N 1
ATOM 3755 C CA . VAL A 1 487 ? -31.604 4.829 11.300 1.00 96.50 487 VAL A CA 1
ATOM 3756 C C . VAL A 1 487 ? -32.404 6.120 11.114 1.00 96.50 487 VAL A C 1
ATOM 3758 O O . VAL A 1 487 ? -33.631 6.123 11.258 1.00 96.50 487 VAL A O 1
ATOM 3761 N N . SER A 1 488 ? -31.731 7.203 10.741 1.00 94.06 488 SER A N 1
ATOM 3762 C CA . SER A 1 488 ? -32.327 8.478 10.322 1.00 94.06 488 SER A CA 1
ATOM 3763 C C . SER A 1 488 ? -31.892 8.855 8.905 1.00 94.06 488 SER A C 1
ATOM 3765 O O . SER A 1 488 ? -30.890 8.367 8.389 1.00 94.06 488 SER A O 1
ATOM 3767 N N . ALA A 1 489 ? -32.676 9.706 8.241 1.00 86.50 489 ALA A N 1
ATOM 3768 C CA . ALA A 1 489 ? -32.231 10.334 7.000 1.00 86.50 489 ALA A CA 1
ATOM 3769 C C . ALA A 1 489 ? -31.183 11.403 7.343 1.00 86.50 489 ALA A C 1
ATOM 3771 O O . ALA A 1 489 ? -31.390 12.154 8.293 1.00 86.50 489 ALA A O 1
ATOM 3772 N N . SER A 1 490 ? -30.095 11.488 6.575 1.00 79.19 490 SER A N 1
ATOM 3773 C CA . SER A 1 490 ? -29.054 12.508 6.798 1.00 79.19 490 SER A CA 1
ATOM 3774 C C . SER A 1 490 ? -29.415 13.891 6.229 1.00 79.19 490 SER A C 1
ATOM 3776 O O . SER A 1 490 ? -28.707 14.867 6.465 1.00 79.19 490 SER A O 1
ATOM 3778 N N . GLY A 1 491 ? -30.481 13.973 5.421 1.00 66.62 491 GLY A N 1
ATOM 3779 C CA . GLY A 1 491 ? -30.856 15.178 4.672 1.00 66.62 491 GLY A CA 1
ATOM 3780 C C . GLY A 1 491 ? -30.000 15.457 3.427 1.00 66.62 491 GLY A C 1
ATOM 3781 O O . GLY A 1 491 ? -30.247 16.450 2.753 1.00 66.62 491 GLY A O 1
ATOM 3782 N N . LYS A 1 492 ? -29.022 14.596 3.104 1.00 63.56 492 LYS A N 1
ATOM 3783 C CA . LYS A 1 492 ? -28.128 14.710 1.938 1.00 63.56 492 LYS A CA 1
ATOM 3784 C C . LYS A 1 492 ? -28.268 13.490 1.023 1.00 63.56 492 LYS A C 1
ATOM 3786 O O . LYS A 1 492 ? -28.245 12.369 1.526 1.00 63.56 492 LYS A O 1
ATOM 3791 N N . ASP A 1 493 ? -28.410 13.715 -0.285 1.00 69.56 493 ASP A N 1
ATOM 3792 C CA . ASP A 1 493 ? -28.211 12.778 -1.411 1.00 69.56 493 ASP A CA 1
ATOM 3793 C C . ASP A 1 493 ? -28.348 11.274 -1.097 1.00 69.56 493 ASP A C 1
ATOM 3795 O O . ASP A 1 493 ? -27.396 10.503 -1.216 1.00 69.56 493 ASP A O 1
ATOM 3799 N N . GLY A 1 494 ? -29.533 10.837 -0.654 1.00 82.12 494 GLY A N 1
ATOM 3800 C CA . GLY A 1 494 ? -29.820 9.413 -0.423 1.00 82.12 494 GLY A CA 1
ATOM 3801 C C . GLY A 1 494 ? -28.999 8.734 0.687 1.00 82.12 494 GLY A C 1
ATOM 3802 O O . GLY A 1 494 ? -29.021 7.508 0.790 1.00 82.12 494 GLY A O 1
ATOM 3803 N N . ALA A 1 495 ? -28.288 9.499 1.521 1.00 92.88 495 ALA A N 1
ATOM 3804 C CA . ALA A 1 495 ? -27.479 8.992 2.622 1.00 92.88 495 ALA A CA 1
ATOM 3805 C C . ALA A 1 495 ? -28.260 8.928 3.942 1.00 92.88 495 ALA A C 1
ATOM 3807 O O . ALA A 1 495 ? -29.124 9.764 4.242 1.00 92.88 495 ALA A O 1
ATOM 3808 N N . PHE A 1 496 ? -27.899 7.954 4.771 1.00 95.69 496 PHE A N 1
ATOM 3809 C CA . PHE A 1 496 ? -28.530 7.674 6.057 1.00 95.69 496 PHE A CA 1
ATOM 3810 C C . PHE A 1 496 ? -27.543 7.850 7.201 1.00 95.69 496 PHE A C 1
ATOM 3812 O O . PHE A 1 496 ? -26.351 7.611 7.048 1.00 95.69 496 PHE A O 1
ATOM 3819 N N . GLU A 1 497 ? -28.049 8.222 8.367 1.00 97.06 497 GLU A N 1
ATOM 3820 C CA . GLU A 1 497 ? -27.294 8.213 9.613 1.00 97.06 497 GLU A CA 1
ATOM 3821 C C . GLU A 1 497 ? -27.714 7.001 10.439 1.00 97.06 497 GLU A C 1
ATOM 3823 O O . GLU A 1 497 ? -28.900 6.791 10.699 1.00 97.06 497 GLU A O 1
ATOM 3828 N N . VAL A 1 498 ? -26.738 6.194 10.848 1.00 97.75 498 VAL A N 1
ATOM 3829 C CA . VAL A 1 498 ? -26.932 5.062 11.753 1.00 97.75 498 VAL A CA 1
ATOM 3830 C C . VAL A 1 498 ? -26.288 5.412 13.086 1.00 97.75 498 VAL A C 1
ATOM 3832 O O . VAL A 1 498 ? -25.066 5.382 13.220 1.00 97.75 498 VAL A O 1
ATOM 3835 N N . THR A 1 499 ? -27.109 5.756 14.076 1.00 97.94 499 THR A N 1
ATOM 3836 C CA . THR A 1 499 ? -26.650 6.030 15.441 1.00 97.94 499 THR A CA 1
ATOM 3837 C C . THR A 1 499 ? -26.667 4.750 16.264 1.00 97.94 499 THR A C 1
ATOM 3839 O O . THR A 1 499 ? -27.725 4.160 16.490 1.00 97.94 499 THR A O 1
ATOM 3842 N N . LEU A 1 500 ? -25.491 4.353 16.737 1.00 98.12 500 LEU A N 1
ATOM 3843 C CA . LEU A 1 500 ? -25.255 3.195 17.586 1.00 98.12 500 LEU A CA 1
ATOM 3844 C C . LEU A 1 500 ? -25.138 3.610 19.051 1.00 98.12 500 LEU A C 1
ATOM 3846 O O . LEU A 1 500 ? -24.447 4.578 19.369 1.00 98.12 500 LEU A O 1
ATOM 3850 N N . LYS A 1 501 ? -25.776 2.847 19.940 1.00 97.44 501 LYS A N 1
ATOM 3851 C CA . LYS A 1 501 ? -25.629 2.925 21.400 1.00 97.44 501 LYS A CA 1
ATOM 3852 C C . LYS A 1 501 ? -25.489 1.519 21.963 1.00 97.44 501 LYS A C 1
ATOM 3854 O O . LYS A 1 501 ? -26.207 0.628 21.528 1.00 97.44 501 LYS A O 1
ATOM 3859 N N . ALA A 1 502 ? -24.627 1.332 22.954 1.00 97.31 502 ALA A N 1
ATOM 3860 C CA . ALA A 1 502 ? -24.462 0.050 23.635 1.00 97.31 502 ALA A CA 1
ATOM 3861 C C . ALA A 1 502 ? -24.632 0.212 25.150 1.00 97.31 502 ALA A C 1
ATOM 3863 O O . ALA A 1 502 ? -24.259 1.241 25.725 1.00 97.31 502 ALA A O 1
ATOM 3864 N N . LYS A 1 503 ? -25.210 -0.804 25.796 1.00 96.12 503 LYS A N 1
ATOM 3865 C CA . LYS A 1 503 ? -25.370 -0.863 27.255 1.00 96.12 503 LYS A CA 1
ATOM 3866 C C . LYS A 1 503 ? -24.076 -1.296 27.940 1.00 96.12 503 LYS A C 1
ATOM 3868 O O . LYS A 1 503 ? -23.726 -0.757 28.987 1.00 96.12 503 LYS A O 1
ATOM 3873 N N . HIS A 1 504 ? -23.372 -2.248 27.335 1.00 96.94 504 HIS A N 1
ATOM 3874 C CA . HIS A 1 504 ? -22.053 -2.713 27.760 1.00 96.94 504 HIS A CA 1
ATOM 3875 C C . HIS A 1 504 ? -21.013 -2.404 26.665 1.00 96.94 504 HIS A C 1
ATOM 3877 O O . HIS A 1 504 ? -21.401 -2.137 25.526 1.00 96.94 504 HIS A O 1
ATOM 3883 N N . PRO A 1 505 ? -19.704 -2.381 26.981 1.00 97.81 505 PRO A N 1
ATOM 3884 C CA . PRO A 1 505 ? -18.647 -2.158 25.997 1.00 97.81 505 PRO A CA 1
ATOM 3885 C C . PRO A 1 505 ? -18.778 -3.044 24.753 1.00 97.81 505 PRO A C 1
ATOM 3887 O O . PRO A 1 505 ? -18.802 -4.266 24.864 1.00 97.81 505 PRO A O 1
ATOM 3890 N N . ALA A 1 506 ? -18.801 -2.430 23.568 1.00 97.62 506 ALA A N 1
ATOM 3891 C CA . ALA A 1 506 ? -18.839 -3.143 22.291 1.00 97.62 506 ALA A CA 1
ATOM 3892 C C . ALA A 1 506 ? -17.564 -2.852 21.495 1.00 97.62 506 ALA A C 1
ATOM 3894 O O . ALA A 1 506 ? -17.353 -1.731 21.022 1.00 97.62 506 ALA A O 1
ATOM 3895 N N . LEU A 1 507 ? -16.680 -3.844 21.373 1.00 97.69 507 LEU A N 1
ATOM 3896 C CA . LEU A 1 507 ? -15.384 -3.660 20.719 1.00 97.69 507 LEU A CA 1
ATOM 3897 C C . LEU A 1 507 ? -15.449 -4.009 19.229 1.00 97.69 507 LEU A C 1
ATOM 3899 O O . LEU A 1 507 ? -16.063 -5.013 18.865 1.00 97.69 507 LEU A O 1
ATOM 3903 N N . TRP A 1 508 ? -14.784 -3.189 18.404 1.00 97.88 508 TRP A N 1
ATOM 3904 C CA . TRP A 1 508 ? -14.723 -3.315 16.944 1.00 97.88 508 TRP A CA 1
ATOM 3905 C C . TRP A 1 508 ? -16.098 -3.456 16.291 1.00 97.88 508 TRP A C 1
ATOM 3907 O O . TRP A 1 508 ? -16.235 -4.208 15.343 1.00 97.88 508 TRP A O 1
ATOM 3917 N N . THR A 1 509 ? -17.109 -2.748 16.794 1.00 98.38 509 THR A N 1
ATOM 3918 C CA . THR A 1 509 ? -18.482 -2.779 16.281 1.00 98.38 509 THR A CA 1
ATOM 3919 C C . THR A 1 509 ? -18.521 -2.358 14.820 1.00 98.38 509 THR A C 1
ATOM 3921 O O . THR A 1 509 ? -18.044 -1.273 14.481 1.00 98.38 509 THR A O 1
ATOM 3924 N N . TRP A 1 510 ? -19.123 -3.178 13.964 1.00 98.31 510 TRP A N 1
ATOM 3925 C CA . TRP A 1 510 ? -19.215 -2.900 12.539 1.00 98.31 510 TRP A CA 1
ATOM 3926 C C . TRP A 1 510 ? -20.636 -2.994 12.002 1.00 98.31 510 TRP A C 1
ATOM 3928 O O . TRP A 1 510 ? -21.492 -3.712 12.528 1.00 98.31 510 TRP A O 1
ATOM 3938 N N . LEU A 1 511 ? -20.866 -2.221 10.944 1.00 98.00 511 LEU A N 1
ATOM 3939 C CA . LEU A 1 511 ? -22.066 -2.250 10.132 1.00 98.00 511 LEU A CA 1
ATOM 3940 C C . LEU A 1 511 ? -21.825 -3.103 8.894 1.00 98.00 511 LEU A C 1
ATOM 3942 O O . LEU A 1 511 ? -20.792 -2.992 8.231 1.00 98.00 511 LEU A O 1
ATOM 3946 N N . GLU A 1 512 ? -22.837 -3.882 8.550 1.00 94.75 512 GLU A N 1
ATOM 3947 C CA . GLU A 1 512 ? -22.940 -4.612 7.298 1.00 94.75 512 GLU A CA 1
ATOM 3948 C C . GLU A 1 512 ? -24.333 -4.363 6.707 1.00 94.75 512 GLU A C 1
ATOM 3950 O O . GLU A 1 512 ? -25.332 -4.289 7.427 1.00 94.75 512 GLU A O 1
ATOM 3955 N N . LEU A 1 513 ? -24.417 -4.234 5.384 1.00 94.12 513 LEU A N 1
ATOM 3956 C CA . LEU A 1 513 ? -25.692 -4.249 4.672 1.00 94.12 513 LEU A CA 1
ATOM 3957 C C . LEU A 1 513 ? -25.853 -5.567 3.930 1.00 94.12 513 LEU A C 1
ATOM 3959 O O . LEU A 1 513 ? -25.105 -5.846 2.997 1.00 94.12 513 LEU A O 1
ATOM 3963 N N . LYS A 1 514 ? -26.859 -6.355 4.297 1.00 92.81 514 LYS A N 1
ATOM 3964 C CA . LYS A 1 514 ? -27.195 -7.576 3.569 1.00 92.81 514 LYS A CA 1
ATOM 3965 C C . LYS A 1 514 ? -27.649 -7.242 2.139 1.00 92.81 514 LYS A C 1
ATOM 3967 O O . LYS A 1 514 ? -28.480 -6.350 1.943 1.00 92.81 514 LYS A O 1
ATOM 3972 N N . ASP A 1 515 ? -27.117 -7.964 1.153 1.00 88.88 515 ASP A N 1
ATOM 3973 C CA . ASP A 1 515 ? -27.489 -7.871 -0.269 1.00 88.88 515 ASP A CA 1
ATOM 3974 C C . ASP A 1 515 ? -27.397 -6.445 -0.860 1.00 88.88 515 ASP A C 1
ATOM 3976 O O . ASP A 1 515 ? -28.169 -6.073 -1.748 1.00 88.88 515 ASP A O 1
ATOM 3980 N N . ALA A 1 516 ? -26.508 -5.602 -0.325 1.00 92.31 516 ALA A N 1
ATOM 3981 C CA . ALA A 1 516 ? -26.263 -4.246 -0.813 1.00 92.31 516 ALA A CA 1
ATOM 3982 C C . ALA A 1 516 ? -24.850 -3.766 -0.454 1.00 92.31 516 ALA A C 1
ATOM 3984 O O . ALA A 1 516 ? -24.339 -4.074 0.621 1.00 92.31 516 ALA A O 1
ATOM 3985 N N . ASP A 1 517 ? -24.243 -2.965 -1.324 1.00 93.19 517 ASP A N 1
ATOM 3986 C CA . ASP A 1 517 ? -22.987 -2.268 -1.039 1.00 93.19 517 ASP A CA 1
ATOM 3987 C C . ASP A 1 517 ? -23.259 -0.845 -0.542 1.00 93.19 517 ASP A C 1
ATOM 3989 O O . ASP A 1 517 ? -24.238 -0.203 -0.937 1.00 93.19 517 ASP A O 1
ATOM 3993 N N . ALA A 1 518 ? -22.388 -0.345 0.332 1.00 94.44 518 ALA A N 1
ATOM 3994 C CA . ALA A 1 518 ? -22.424 1.033 0.799 1.00 94.44 518 ALA A CA 1
ATOM 3995 C C . ALA A 1 518 ? -21.032 1.530 1.176 1.00 94.44 518 ALA A C 1
ATOM 3997 O O . ALA A 1 518 ? -20.198 0.777 1.674 1.00 94.44 518 ALA A O 1
ATOM 3998 N N . ARG A 1 519 ? -20.818 2.834 1.008 1.00 94.81 519 ARG A N 1
ATOM 3999 C CA . ARG A 1 519 ? -19.681 3.534 1.605 1.00 94.81 519 ARG A CA 1
ATOM 4000 C C . ARG A 1 519 ? -20.074 4.014 2.995 1.00 94.81 519 ARG A C 1
ATOM 4002 O O . ARG A 1 519 ? -21.115 4.647 3.165 1.00 94.81 519 ARG A O 1
ATOM 4009 N N . LEU A 1 520 ? -19.234 3.719 3.977 1.00 96.94 520 LEU A N 1
ATOM 4010 C CA . LEU A 1 520 ? -19.456 4.077 5.376 1.00 96.94 520 LEU A CA 1
ATOM 4011 C C . LEU A 1 520 ? -18.473 5.171 5.787 1.00 96.94 520 LEU A C 1
ATOM 4013 O O . LEU A 1 520 ? -17.281 5.066 5.489 1.00 96.94 520 LEU A O 1
ATOM 4017 N N . SER A 1 521 ? -18.951 6.203 6.485 1.00 96.50 521 SER A N 1
ATOM 4018 C CA . SER A 1 521 ? -18.075 7.255 7.012 1.00 96.50 521 SER A CA 1
ATOM 4019 C C . SER A 1 521 ? -17.103 6.719 8.056 1.00 96.50 521 SER A C 1
ATOM 4021 O O . SER A 1 521 ? -16.009 7.256 8.184 1.00 96.50 521 SER A O 1
ATOM 4023 N N . ASP A 1 522 ? -17.474 5.667 8.785 1.00 97.31 522 ASP A N 1
ATOM 4024 C CA . ASP A 1 522 ? -16.638 4.928 9.729 1.00 97.31 522 ASP A CA 1
ATOM 4025 C C . ASP A 1 522 ? -17.142 3.491 9.874 1.00 97.31 522 ASP A C 1
ATOM 4027 O O . ASP A 1 522 ? -18.270 3.189 9.487 1.00 97.31 522 ASP A O 1
ATOM 4031 N N . ASN A 1 523 ? -16.306 2.601 10.396 1.00 98.06 523 ASN A N 1
ATOM 4032 C CA . ASN A 1 523 ? -16.674 1.221 10.692 1.00 98.06 523 ASN A CA 1
ATOM 4033 C C . ASN A 1 523 ? -15.682 0.622 11.704 1.00 98.06 523 ASN A C 1
ATOM 4035 O O . ASN A 1 523 ? -14.630 1.209 11.950 1.00 98.06 523 ASN A O 1
ATOM 4039 N N . PHE A 1 524 ? -15.996 -0.539 12.288 1.00 98.06 524 PHE A N 1
ATOM 4040 C CA . PHE A 1 524 ? -15.156 -1.195 13.310 1.00 98.06 524 PHE A CA 1
ATOM 4041 C C . PHE A 1 524 ? -14.848 -0.291 14.522 1.00 98.06 524 PHE A C 1
ATOM 4043 O O . PHE A 1 524 ? -13.740 -0.276 15.058 1.00 98.06 524 PHE A O 1
ATOM 4050 N N . VAL A 1 525 ? -15.847 0.474 14.964 1.00 97.50 525 VAL A N 1
ATOM 4051 C CA . VAL A 1 525 ? -15.747 1.455 16.053 1.00 97.50 525 VAL A CA 1
ATOM 4052 C C . VAL A 1 525 ? -15.901 0.802 17.426 1.00 97.50 525 VAL A C 1
ATOM 4054 O O . VAL A 1 525 ? -16.581 -0.208 17.586 1.00 97.50 525 VAL A O 1
ATOM 4057 N N . HIS A 1 526 ? -15.325 1.398 18.466 1.00 97.62 526 HIS A N 1
ATOM 4058 C CA . HIS A 1 526 ? -15.577 0.960 19.839 1.00 97.62 526 HIS A CA 1
ATOM 4059 C C . HIS A 1 526 ? -16.701 1.786 20.473 1.00 97.62 526 HIS A C 1
ATOM 4061 O O . HIS A 1 526 ? -16.670 3.016 20.418 1.00 97.62 526 HIS A O 1
ATOM 4067 N N . LEU A 1 527 ? -17.671 1.119 21.104 1.00 96.56 527 LEU A N 1
ATOM 4068 C CA . LEU A 1 527 ? -18.760 1.765 21.835 1.00 96.56 527 LEU A CA 1
ATOM 4069 C C . LEU A 1 527 ? -18.522 1.624 23.337 1.00 96.56 527 LEU A C 1
ATOM 4071 O O . LEU A 1 527 ? -18.519 0.516 23.878 1.00 96.56 527 LEU A O 1
ATOM 4075 N N . ARG A 1 528 ? -18.345 2.760 24.011 1.00 92.62 528 ARG A N 1
ATOM 4076 C CA . ARG A 1 528 ? -18.355 2.850 25.472 1.00 92.62 528 ARG A CA 1
ATOM 4077 C C . ARG A 1 528 ? -19.809 2.995 25.960 1.00 92.62 528 ARG A C 1
ATOM 4079 O O . ARG A 1 528 ? -20.594 3.679 25.299 1.00 92.62 528 ARG A O 1
ATOM 4086 N N . PRO A 1 529 ? -20.179 2.411 27.114 1.00 85.69 529 PRO A N 1
ATOM 4087 C CA . PRO A 1 529 ? -21.493 2.624 27.715 1.00 85.69 529 PRO A CA 1
ATOM 4088 C C . PRO A 1 529 ? -21.852 4.105 27.845 1.00 85.69 529 PRO A C 1
ATOM 4090 O O . PRO A 1 529 ? -21.029 4.918 28.266 1.00 85.69 529 PRO A O 1
ATOM 4093 N N . GLY A 1 530 ? -23.096 4.444 27.503 1.00 82.06 530 GLY A N 1
ATOM 4094 C CA . GLY A 1 530 ? -23.620 5.811 27.596 1.00 82.06 530 GLY A CA 1
ATOM 4095 C C . GLY A 1 530 ? -23.210 6.742 26.451 1.00 82.06 530 GLY A C 1
ATOM 4096 O O . GLY A 1 530 ? -23.720 7.858 26.372 1.00 82.06 530 GLY A O 1
ATOM 4097 N N . GLU A 1 531 ? -22.353 6.292 25.536 1.00 89.69 531 GLU A N 1
ATOM 4098 C CA . GLU A 1 531 ? -21.945 7.063 24.368 1.00 89.69 531 GLU A CA 1
ATOM 4099 C C . GLU A 1 531 ? -22.699 6.635 23.104 1.00 89.69 531 GLU A C 1
ATOM 4101 O O . GLU A 1 531 ? -23.155 5.498 22.979 1.00 89.69 531 GLU A O 1
ATOM 4106 N N . SER A 1 532 ? -22.858 7.571 22.165 1.00 94.12 532 SER A N 1
ATOM 4107 C CA . SER A 1 532 ? -23.415 7.295 20.838 1.00 94.12 532 SER A CA 1
ATOM 4108 C C . SER A 1 532 ? -22.376 7.546 19.761 1.00 94.12 532 SER A C 1
ATOM 4110 O O . SER A 1 532 ? -21.682 8.559 19.809 1.00 94.12 532 SER A O 1
ATOM 4112 N N . VAL A 1 533 ? -22.323 6.667 18.766 1.00 96.00 533 VAL A N 1
ATOM 4113 C CA . VAL A 1 533 ? -21.530 6.875 17.550 1.00 96.00 533 VAL A CA 1
ATOM 4114 C C . VAL A 1 533 ? -22.478 6.886 16.364 1.00 96.00 533 VAL A C 1
ATOM 4116 O O . VAL A 1 533 ? -23.286 5.974 16.217 1.00 96.00 533 VAL A O 1
ATOM 4119 N N . THR A 1 534 ? -22.394 7.918 15.529 1.00 96.94 534 THR A N 1
ATOM 4120 C CA . THR A 1 534 ? -23.181 8.012 14.297 1.00 96.94 534 THR A CA 1
ATOM 4121 C C . THR A 1 534 ? -22.286 7.728 13.102 1.00 96.94 534 THR A C 1
ATOM 4123 O O . THR A 1 534 ? -21.258 8.378 12.927 1.00 96.94 534 THR A O 1
ATOM 4126 N N . ILE A 1 535 ? -22.692 6.762 12.283 1.00 97.50 535 ILE A N 1
ATOM 4127 C CA . ILE A 1 535 ? -22.027 6.401 11.033 1.00 97.50 535 ILE A CA 1
ATOM 4128 C C . ILE A 1 535 ? -22.933 6.812 9.877 1.00 97.50 535 ILE A C 1
ATOM 4130 O O . ILE A 1 535 ? -24.097 6.409 9.817 1.00 97.50 535 ILE A O 1
ATOM 4134 N N . THR A 1 536 ? -22.400 7.598 8.947 1.00 97.19 536 THR A N 1
ATOM 4135 C CA . THR A 1 536 ? -23.087 7.931 7.701 1.00 97.19 536 THR A CA 1
ATOM 4136 C C . THR A 1 536 ? -22.928 6.779 6.718 1.00 97.19 536 THR A C 1
ATOM 4138 O O . THR A 1 536 ? -21.815 6.337 6.430 1.00 97.19 536 THR A O 1
ATOM 4141 N N . VAL A 1 537 ? -24.050 6.298 6.196 1.00 96.81 537 VAL A N 1
ATOM 4142 C CA . VAL A 1 537 ? -24.142 5.198 5.240 1.00 96.81 537 VAL A CA 1
ATOM 4143 C C . VAL A 1 537 ? -24.601 5.758 3.903 1.00 96.81 537 VAL A C 1
ATOM 4145 O O . VAL A 1 537 ? -25.682 6.339 3.811 1.00 96.81 537 VAL A O 1
ATOM 4148 N N . HIS A 1 538 ? -23.788 5.555 2.870 1.00 95.12 538 HIS A N 1
ATOM 4149 C CA . HIS A 1 538 ? -24.077 5.916 1.484 1.00 95.12 538 HIS A CA 1
ATOM 4150 C C . HIS A 1 538 ? -24.273 4.637 0.660 1.00 95.12 538 HIS A C 1
ATOM 4152 O O . HIS A 1 538 ? -23.283 4.054 0.207 1.00 95.12 538 HIS A O 1
ATOM 4158 N N . PRO A 1 539 ? -25.517 4.155 0.493 1.00 94.00 539 PRO A N 1
ATOM 4159 C CA . PRO A 1 539 ? -25.807 3.000 -0.349 1.00 94.00 539 PRO A CA 1
ATOM 4160 C C . PRO A 1 539 ? -25.342 3.210 -1.794 1.00 94.00 539 PRO A C 1
ATOM 4162 O O . PRO A 1 539 ? -25.523 4.286 -2.356 1.00 94.00 539 PRO A O 1
ATOM 4165 N N . ALA A 1 540 ? -24.781 2.172 -2.417 1.00 91.06 540 ALA A N 1
ATOM 4166 C CA . ALA A 1 540 ? -24.360 2.216 -3.821 1.00 91.06 540 ALA A CA 1
ATOM 4167 C C . ALA A 1 540 ? -25.551 2.308 -4.795 1.00 91.06 540 ALA A C 1
ATOM 4169 O O . ALA A 1 540 ? -25.418 2.807 -5.908 1.00 91.06 540 ALA A O 1
ATOM 4170 N N . LYS A 1 541 ? -26.722 1.824 -4.370 1.00 89.44 541 LYS A N 1
ATOM 4171 C CA . LYS A 1 541 ? -28.005 1.947 -5.073 1.00 89.44 541 LYS A CA 1
ATOM 4172 C C . LYS A 1 541 ? -29.009 2.607 -4.138 1.00 89.44 541 LYS A C 1
ATOM 4174 O O . LYS A 1 541 ? -28.933 2.396 -2.931 1.00 89.44 541 LYS A O 1
ATOM 4179 N N . GLY A 1 542 ? -29.959 3.362 -4.689 1.00 87.94 542 GLY A N 1
ATOM 4180 C CA . GLY A 1 542 ? -31.020 3.986 -3.897 1.00 87.94 542 GLY A CA 1
ATOM 4181 C C . GLY A 1 542 ? -31.761 2.951 -3.047 1.00 87.94 542 GLY A C 1
ATOM 4182 O O . GLY A 1 542 ? -32.264 1.961 -3.574 1.00 87.94 542 GLY A O 1
ATOM 4183 N N . LEU A 1 543 ? -31.805 3.176 -1.734 1.00 90.50 543 LEU A N 1
ATOM 4184 C CA . LEU A 1 543 ? -32.563 2.374 -0.776 1.00 90.50 543 LEU A CA 1
ATOM 4185 C C . LEU A 1 543 ? -33.508 3.291 -0.011 1.00 90.50 543 LEU A C 1
ATOM 4187 O O . LEU A 1 543 ? -33.137 4.408 0.343 1.00 90.50 543 LEU A O 1
ATOM 4191 N N . SER A 1 544 ? -34.707 2.812 0.306 1.00 91.56 544 SER A N 1
ATOM 4192 C CA . SER A 1 544 ? -35.548 3.477 1.299 1.00 91.56 544 SER A CA 1
ATOM 4193 C C . SER A 1 544 ? -34.995 3.267 2.715 1.00 91.56 544 SER A C 1
ATOM 4195 O O . SER A 1 544 ? -34.279 2.302 3.001 1.00 91.56 544 SER A O 1
ATOM 4197 N N . ARG A 1 545 ? -35.392 4.135 3.657 1.00 92.31 545 ARG A N 1
ATOM 4198 C CA . ARG A 1 545 ? -35.033 3.989 5.081 1.00 92.31 545 ARG A CA 1
ATOM 4199 C C . ARG A 1 545 ? -35.438 2.623 5.643 1.00 92.31 545 ARG A C 1
ATOM 4201 O O . ARG A 1 545 ? -34.694 2.034 6.422 1.00 92.31 545 ARG A O 1
ATOM 4208 N N . ALA A 1 546 ? -36.624 2.141 5.268 1.00 92.81 546 ALA A N 1
ATOM 4209 C CA . ALA A 1 546 ? -37.153 0.862 5.733 1.00 92.81 546 ALA A CA 1
ATOM 4210 C C . ALA A 1 546 ? -36.331 -0.316 5.190 1.00 92.81 546 ALA A C 1
ATOM 4212 O O . ALA A 1 546 ? -36.004 -1.240 5.934 1.00 92.81 546 ALA A O 1
ATOM 4213 N N . GLU A 1 547 ? -35.934 -0.262 3.917 1.00 93.69 547 GLU A N 1
ATOM 4214 C CA . GLU A 1 547 ? -35.069 -1.283 3.328 1.00 93.69 547 GLU A CA 1
ATOM 4215 C C . GLU A 1 547 ? -33.679 -1.288 3.949 1.00 93.69 547 GLU A C 1
ATOM 4217 O O . GLU A 1 547 ? -33.170 -2.369 4.248 1.00 93.69 547 GLU A O 1
ATOM 4222 N N . LEU A 1 548 ? -33.086 -0.111 4.183 1.00 94.31 548 LEU A N 1
ATOM 4223 C CA . LEU A 1 548 ? -31.795 -0.021 4.856 1.00 94.31 548 LEU A CA 1
ATOM 4224 C C . LEU A 1 548 ? -31.877 -0.612 6.262 1.00 94.31 548 LEU A C 1
ATOM 4226 O O . LEU A 1 548 ? -31.066 -1.467 6.598 1.00 94.31 548 LEU A O 1
ATOM 4230 N N . ALA A 1 549 ? -32.883 -0.231 7.055 1.00 94.50 549 ALA A N 1
ATOM 4231 C CA . ALA A 1 549 ? -33.067 -0.763 8.404 1.00 94.50 549 ALA A CA 1
ATOM 4232 C C . ALA A 1 549 ? -33.240 -2.293 8.415 1.00 94.50 549 ALA A C 1
ATOM 4234 O O . ALA A 1 549 ? -32.685 -2.968 9.276 1.00 94.50 549 ALA A O 1
ATOM 4235 N N . ARG A 1 550 ? -33.953 -2.860 7.431 1.00 95.50 550 ARG A N 1
ATOM 4236 C CA . ARG A 1 550 ? -34.141 -4.316 7.298 1.00 95.50 550 ARG A CA 1
ATOM 4237 C C . ARG A 1 550 ? -32.847 -5.051 6.924 1.00 95.50 550 ARG A C 1
ATOM 4239 O O . ARG A 1 550 ? -32.609 -6.166 7.401 1.00 95.50 550 ARG A O 1
ATOM 4246 N N . ARG A 1 551 ? -32.038 -4.453 6.042 1.00 95.62 551 ARG A N 1
ATOM 4247 C CA . ARG A 1 551 ? -30.773 -5.019 5.539 1.00 95.62 551 ARG A CA 1
ATOM 4248 C C . ARG A 1 551 ? -29.601 -4.799 6.495 1.00 95.62 551 ARG A C 1
ATOM 4250 O O . ARG A 1 551 ? -28.629 -5.543 6.414 1.00 95.62 551 ARG A O 1
ATOM 4257 N N . LEU A 1 552 ? -29.689 -3.810 7.383 1.00 97.06 552 LEU A N 1
ATOM 4258 C CA . LEU A 1 552 ? -28.644 -3.486 8.342 1.00 97.06 552 LEU A CA 1
ATOM 4259 C C . LEU A 1 552 ? -28.406 -4.653 9.301 1.00 97.06 552 LEU A C 1
ATOM 4261 O O . LEU A 1 552 ? -29.330 -5.226 9.887 1.00 97.06 552 LEU A O 1
ATOM 4265 N N . ARG A 1 553 ? -27.136 -4.993 9.464 1.00 97.25 553 ARG A N 1
ATOM 4266 C CA . ARG A 1 553 ? -26.626 -5.866 10.509 1.00 97.25 553 ARG A CA 1
ATOM 4267 C C . ARG A 1 553 ? -25.579 -5.087 11.283 1.00 97.25 553 ARG A C 1
ATOM 4269 O O . ARG A 1 553 ? -24.766 -4.375 10.700 1.00 97.25 553 ARG A O 1
ATOM 4276 N N . VAL A 1 554 ? -25.652 -5.206 12.600 1.00 97.88 554 VAL A N 1
ATOM 4277 C CA . VAL A 1 554 ? -24.693 -4.612 13.525 1.00 97.88 554 VAL A CA 1
ATOM 4278 C C . VAL A 1 554 ? -24.109 -5.753 14.323 1.00 97.88 554 VAL A C 1
ATOM 4280 O O . VAL A 1 554 ? -24.857 -6.556 14.878 1.00 97.88 554 VAL A O 1
ATOM 4283 N N . ARG A 1 555 ? -22.787 -5.848 14.323 1.00 97.50 555 ARG A N 1
ATOM 4284 C CA . ARG A 1 555 ? -22.048 -6.897 15.018 1.00 97.50 555 ARG A CA 1
ATOM 4285 C C . ARG A 1 555 ? -20.900 -6.274 15.792 1.00 97.50 555 ARG A C 1
ATOM 4287 O O . ARG A 1 555 ? -20.484 -5.153 15.512 1.00 97.50 555 ARG A O 1
ATOM 4294 N N . SER A 1 556 ? -20.388 -7.010 16.757 1.00 97.69 556 SER A N 1
ATOM 4295 C CA . SER A 1 556 ? -19.256 -6.670 17.607 1.00 97.69 556 SER A CA 1
ATOM 4296 C C . SER A 1 556 ? -18.392 -7.906 17.831 1.00 97.69 556 SER A C 1
ATOM 4298 O O . SER A 1 556 ? -18.741 -9.008 17.407 1.00 97.69 556 SER A O 1
ATOM 4300 N N . LEU A 1 557 ? -17.266 -7.750 18.527 1.00 97.62 557 LEU A N 1
ATOM 4301 C CA . LEU A 1 557 ? -16.419 -8.892 18.864 1.00 97.62 557 LEU A CA 1
ATOM 4302 C C . LEU A 1 557 ? -17.176 -10.018 19.596 1.00 97.62 557 LEU A C 1
ATOM 4304 O O . LEU A 1 557 ? -16.872 -11.180 19.367 1.00 97.62 557 LEU A O 1
ATOM 4308 N N . VAL A 1 558 ? -18.149 -9.704 20.457 1.00 96.62 558 VAL A N 1
ATOM 4309 C CA . VAL A 1 558 ? -18.900 -10.730 21.209 1.00 96.62 558 VAL A CA 1
ATOM 4310 C C . VAL A 1 558 ? -19.758 -11.595 20.281 1.00 96.62 558 VAL A C 1
ATOM 4312 O O . VAL A 1 558 ? -19.995 -12.762 20.570 1.00 96.62 558 VAL A O 1
ATOM 4315 N N . ASP A 1 559 ? -20.152 -11.067 19.122 1.00 96.56 559 ASP A N 1
ATOM 4316 C CA . ASP A 1 559 ? -20.963 -11.793 18.147 1.00 96.56 559 ASP A CA 1
ATOM 4317 C C . ASP A 1 559 ? -20.163 -12.828 17.344 1.00 96.56 559 ASP A C 1
ATOM 4319 O O . ASP A 1 559 ? -20.769 -13.602 16.596 1.00 96.56 559 ASP A O 1
ATOM 4323 N N . THR A 1 560 ? -18.829 -12.856 17.457 1.00 97.00 560 THR A N 1
ATOM 4324 C CA . THR A 1 560 ? -17.982 -13.728 16.628 1.00 97.00 560 THR A CA 1
ATOM 4325 C C . THR A 1 560 ? -17.822 -15.137 17.179 1.00 97.00 560 THR A C 1
ATOM 4327 O O . THR A 1 560 ? -17.514 -16.038 16.404 1.00 97.00 560 THR A O 1
ATOM 4330 N N . PHE A 1 561 ? -18.058 -15.358 18.471 1.00 94.06 561 PHE A N 1
ATOM 4331 C CA . PHE A 1 561 ? -17.840 -16.639 19.149 1.00 94.06 561 PHE A CA 1
ATOM 4332 C C . PHE A 1 561 ? -19.082 -17.087 19.930 1.00 94.06 561 PHE A C 1
ATOM 4334 O O . PHE A 1 561 ? -20.007 -16.309 20.156 1.00 94.06 561 PHE A O 1
ATOM 4341 N N . VAL A 1 562 ? -19.114 -18.361 20.328 1.00 86.44 562 VAL A N 1
ATOM 4342 C CA . VAL A 1 562 ? -20.156 -18.891 21.223 1.00 86.44 562 VAL A CA 1
ATOM 4343 C C . VAL A 1 562 ? -19.828 -18.469 22.659 1.00 86.44 562 VAL A C 1
ATOM 4345 O O . VAL A 1 562 ? -18.681 -18.608 23.090 1.00 86.44 562 VAL A O 1
ATOM 4348 N N . SER A 1 563 ? -20.814 -17.886 23.348 1.00 65.44 563 SER A N 1
ATOM 4349 C CA . SER A 1 563 ? -20.694 -17.306 24.695 1.00 65.44 563 SER A CA 1
ATOM 4350 C C . SER A 1 563 ? -20.412 -18.332 25.779 1.00 65.44 563 SER A C 1
ATOM 4352 O O . SER A 1 563 ? -21.134 -19.356 25.773 1.00 65.44 563 SER A O 1
#

Nearest PDB structures (foldseek):
  2vqt-assembly1_A  TM=8.895E-01  e=5.554E-36  Bacteroides thetaiotaomicron
  2vot-assembly1_A  TM=8.884E-01  e=7.387E-36  Bacteroides thetaiotaomicron VPI-5482
  2vqu-assembly1_A  TM=8.887E-01  e=1.101E-35  Bacteroides thetaiotaomicron
  2vl4-assembly1_A  TM=8.897E-01  e=2.182E-35  Bacteroides thetaiotaomicron VPI-5482
  2wbk-assembly1_A  TM=8.751E-01  e=2.446E-35  Bacteroides thetaiotaomicron VPI-5482

Foldseek 3Di:
DKDKDWAQAFPQCVQFWDDFAQWWTKGKDQVTDSVLRVQLSVVSVVPDANQRSVVVSCVVCPPVSLRIWMWMFTNVQGIHTDHHVNFAAAKEKDDDRSDIDIDGQFPHHCLRVQLRVQLVPCPPDDNQVSNLSSVVSSVVVGHHVDFIQKMWMFACYHDRHTLDTFIGGRHHPHSVVSVVVCVVCVVCSVVVVCCVPPVPDDDDPDPQDFPDDDRVPSADQQGGEHADACVPPVVDALCVLLVRQRAAHQEDFAWAADAPVLVVVQDDPVQLDCPRPSNVVQEPPPCHSVSLVVQCVVFADAFPGSRLSRQSSLVSRLVSVLSNLLSLLQPPPSYDYDQYPDDEDPGRHTGRHQAYNVRHGGLNVQSVCQSPQQWEWDWDDDLVQQKIWIKIGHQAQAKAWKKKKKWKAFLQQHTDDIDMDIDTHGHRDMDGDDMDRCPVVCVVRNQQGIKMKMFMDRPPRTRHIDIDGSDRPHSHPHDDFQKDWDWDPPPDDLKIKIKIATQGKFFQKAKDFAPWDWDKPHGGDIHRHPDIDIIITGTPDRDDSVNRVVRIDIDGSVNGHDD